Protein AF-0000000087469775 (afdb_homodimer)

Structure (mmCIF, N/CA/C/O backbone):
data_AF-0000000087469775-model_v1
#
loop_
_entity.id
_entity.type
_entity.pdbx_description
1 polymer 'Malate dehydrogenase'
#
loop_
_atom_site.group_PDB
_atom_site.id
_atom_site.type_symbol
_atom_site.label_atom_id
_atom_site.label_alt_id
_atom_site.label_comp_id
_atom_site.label_asym_id
_atom_site.label_entity_id
_atom_site.label_seq_id
_atom_site.pdbx_PDB_ins_code
_atom_site.Cartn_x
_atom_site.Cartn_y
_atom_site.Cartn_z
_atom_site.occupancy
_atom_site.B_iso_or_equiv
_atom_site.auth_seq_id
_atom_site.auth_comp_id
_atom_site.auth_asym_id
_atom_site.auth_atom_id
_atom_site.pdbx_PDB_model_num
ATOM 1 N N . MET A 1 1 ? 20.312 -3.578 17.375 1 61.69 1 MET A N 1
ATOM 2 C CA . MET A 1 1 ? 19.406 -3.793 16.234 1 61.69 1 MET A CA 1
ATOM 3 C C . MET A 1 1 ? 20.062 -4.684 15.188 1 61.69 1 MET A C 1
ATOM 5 O O . MET A 1 1 ? 21.297 -4.73 15.078 1 61.69 1 MET A O 1
ATOM 9 N N . ALA A 1 2 ? 19.266 -5.602 14.57 1 76.31 2 ALA A N 1
ATOM 10 C CA . ALA A 1 2 ? 19.781 -6.473 13.516 1 76.31 2 ALA A CA 1
ATOM 11 C C . ALA A 1 2 ? 20.406 -5.66 12.383 1 76.31 2 ALA A C 1
ATOM 13 O O . ALA A 1 2 ? 20.062 -4.496 12.18 1 76.31 2 ALA A O 1
ATOM 14 N N . ASP A 1 3 ? 21.422 -6.125 11.742 1 92 3 ASP A N 1
ATOM 15 C CA . ASP A 1 3 ? 22.016 -5.492 10.578 1 92 3 ASP A CA 1
ATOM 16 C C . ASP A 1 3 ? 21.016 -5.375 9.43 1 92 3 ASP A C 1
ATOM 18 O O . ASP A 1 3 ? 20.188 -6.262 9.234 1 92 3 ASP A O 1
ATOM 22 N N . PRO A 1 4 ? 21.062 -4.328 8.781 1 96.06 4 PRO A N 1
ATOM 23 C CA . PRO A 1 4 ? 20.125 -4.18 7.664 1 96.06 4 PRO A CA 1
ATOM 24 C C . PRO A 1 4 ? 20.328 -5.23 6.578 1 96.06 4 PRO A C 1
ATOM 26 O O . PRO A 1 4 ? 21.469 -5.605 6.285 1 96.06 4 PRO A O 1
ATOM 29 N N . ILE A 1 5 ? 19.266 -5.75 6.086 1 97.75 5 ILE A N 1
ATOM 30 C CA . ILE A 1 5 ? 19.359 -6.625 4.922 1 97.75 5 ILE A CA 1
ATOM 31 C C . ILE A 1 5 ? 19.156 -5.812 3.646 1 97.75 5 ILE A C 1
ATOM 33 O O . ILE A 1 5 ? 18.5 -4.766 3.668 1 97.75 5 ILE A O 1
ATOM 37 N N . ARG A 1 6 ? 19.719 -6.254 2.568 1 98.62 6 ARG A N 1
ATOM 38 C CA . ARG A 1 6 ? 19.625 -5.59 1.272 1 98.62 6 ARG A CA 1
ATOM 39 C C . ARG A 1 6 ? 18.594 -6.277 0.383 1 98.62 6 ARG A C 1
ATOM 41 O O . ARG A 1 6 ? 18.703 -7.473 0.097 1 98.62 6 ARG A O 1
ATOM 48 N N . VAL A 1 7 ? 17.578 -5.574 -0.025 1 98.88 7 VAL A N 1
ATOM 49 C CA . VAL A 1 7 ? 16.469 -6.105 -0.801 1 98.88 7 VAL A CA 1
ATOM 50 C C . VAL A 1 7 ? 16.344 -5.355 -2.127 1 98.88 7 VAL A C 1
ATOM 52 O O . VAL A 1 7 ? 16.219 -4.129 -2.145 1 98.88 7 VAL A O 1
ATOM 55 N N . LEU A 1 8 ? 16.391 -6.094 -3.195 1 98.88 8 LEU A N 1
ATOM 56 C CA . LEU A 1 8 ? 16.266 -5.52 -4.531 1 98.88 8 LEU A CA 1
ATOM 57 C C . LEU A 1 8 ? 14.836 -5.672 -5.059 1 98.88 8 LEU A C 1
ATOM 59 O O . LEU A 1 8 ? 14.227 -6.73 -4.91 1 98.88 8 LEU A O 1
ATOM 63 N N . VAL A 1 9 ? 14.328 -4.613 -5.656 1 98.88 9 VAL A N 1
ATOM 64 C CA . VAL A 1 9 ? 13.109 -4.66 -6.457 1 98.88 9 VAL A CA 1
ATOM 65 C C . VAL A 1 9 ? 13.398 -4.145 -7.867 1 98.88 9 VAL A C 1
ATOM 67 O O . VAL A 1 9 ? 13.812 -2.994 -8.039 1 98.88 9 VAL A O 1
ATOM 70 N N . THR A 1 10 ? 13.25 -5.027 -8.875 1 98.69 10 THR A N 1
ATOM 71 C CA . THR A 1 10 ? 13.398 -4.586 -10.258 1 98.69 10 THR A CA 1
ATOM 72 C C . THR A 1 10 ? 12.078 -4.055 -10.805 1 98.69 10 THR A C 1
ATOM 74 O O . THR A 1 10 ? 11.008 -4.387 -10.289 1 98.69 10 THR A O 1
ATOM 77 N N . GLY A 1 11 ? 12.211 -3.25 -11.938 1 97.56 11 GLY A N 1
ATOM 78 C CA . GLY A 1 11 ? 10.992 -2.582 -12.375 1 97.56 11 GLY A CA 1
ATOM 79 C C . GLY A 1 11 ? 10.391 -1.689 -11.312 1 97.56 11 GLY A C 1
ATOM 80 O O . GLY A 1 11 ? 9.164 -1.636 -11.156 1 97.56 11 GLY A O 1
ATOM 81 N N . ALA A 1 12 ? 11.242 -1.001 -10.562 1 98 12 ALA A N 1
ATOM 82 C CA . ALA A 1 12 ? 10.852 -0.344 -9.32 1 98 12 ALA A CA 1
ATOM 83 C C . ALA A 1 12 ? 10.008 0.896 -9.594 1 98 12 ALA A C 1
ATOM 85 O O . ALA A 1 12 ? 9.336 1.409 -8.695 1 98 12 ALA A O 1
ATOM 86 N N . ALA A 1 13 ? 10.016 1.398 -10.797 1 96.25 13 ALA A N 1
ATOM 87 C CA . ALA A 1 13 ? 9.219 2.574 -11.148 1 96.25 13 ALA A CA 1
ATOM 88 C C . ALA A 1 13 ? 7.805 2.18 -11.555 1 96.25 13 ALA A C 1
ATOM 90 O O . ALA A 1 13 ? 6.93 3.037 -11.688 1 96.25 13 ALA A O 1
ATOM 91 N N . GLY A 1 14 ? 7.57 0.886 -11.719 1 94.44 14 GLY A N 1
ATOM 92 C CA . GLY A 1 14 ? 6.273 0.413 -12.172 1 94.44 14 GLY A CA 1
ATOM 93 C C . GLY A 1 14 ? 5.223 0.407 -11.078 1 94.44 14 GLY A C 1
ATOM 94 O O . GLY A 1 14 ? 5.547 0.57 -9.898 1 94.44 14 GLY A O 1
ATOM 95 N N . GLN A 1 15 ? 4.016 0.137 -11.438 1 93.06 15 GLN A N 1
ATOM 96 C CA . GLN A 1 15 ? 2.873 0.25 -10.539 1 93.06 15 GLN A CA 1
ATOM 97 C C . GLN A 1 15 ? 2.891 -0.855 -9.484 1 93.06 15 GLN A C 1
ATOM 99 O O . GLN A 1 15 ? 2.521 -0.627 -8.328 1 93.06 15 GLN A O 1
ATOM 104 N N . ILE A 1 16 ? 3.26 -2.025 -9.883 1 95.38 16 ILE A N 1
ATOM 105 C CA . ILE A 1 16 ? 3.305 -3.105 -8.898 1 95.38 16 ILE A CA 1
ATOM 106 C C . ILE A 1 16 ? 4.34 -2.785 -7.824 1 95.38 16 ILE A C 1
ATOM 108 O O . ILE A 1 16 ? 4.055 -2.896 -6.629 1 95.38 16 ILE A O 1
ATOM 112 N N . ALA A 1 17 ? 5.504 -2.391 -8.305 1 97.5 17 ALA A N 1
ATOM 113 C CA . ALA A 1 17 ? 6.547 -2.031 -7.344 1 97.5 17 ALA A CA 1
ATOM 114 C C . ALA A 1 17 ? 6.098 -0.876 -6.453 1 97.5 17 ALA A C 1
ATOM 116 O O . ALA A 1 17 ? 6.332 -0.891 -5.242 1 97.5 17 ALA A O 1
ATOM 117 N N . TYR A 1 18 ? 5.449 0.051 -7.074 1 96.56 18 TYR A N 1
ATOM 118 C CA . TYR A 1 18 ? 4.965 1.208 -6.332 1 96.56 18 TYR A CA 1
ATOM 119 C C . TYR A 1 18 ? 4.012 0.782 -5.219 1 96.56 18 TYR A C 1
ATOM 121 O O . TYR A 1 18 ? 4.016 1.367 -4.133 1 96.56 18 TYR A O 1
ATOM 129 N N . SER A 1 19 ? 3.223 -0.195 -5.449 1 96.88 19 SER A N 1
ATOM 130 C CA . SER A 1 19 ? 2.279 -0.704 -4.457 1 96.88 19 SER A CA 1
ATOM 131 C C . SER A 1 19 ? 2.967 -1.644 -3.471 1 96.88 19 SER A C 1
ATOM 133 O O . SER A 1 19 ? 2.406 -1.968 -2.422 1 96.88 19 SER A O 1
ATOM 135 N N . LEU A 1 20 ? 4.145 -2.029 -3.738 1 98.12 20 LEU A N 1
ATOM 136 C CA . LEU A 1 20 ? 4.848 -3.076 -3.004 1 98.12 20 LEU A CA 1
ATOM 137 C C . LEU A 1 20 ? 5.844 -2.475 -2.021 1 98.12 20 LEU A C 1
ATOM 139 O O . LEU A 1 20 ? 5.992 -2.967 -0.9 1 98.12 20 LEU A O 1
ATOM 143 N N . LEU A 1 21 ? 6.512 -1.433 -2.359 1 98.44 21 LEU A N 1
ATOM 144 C CA . LEU A 1 21 ? 7.703 -0.922 -1.688 1 98.44 21 LEU A CA 1
ATOM 145 C C . LEU A 1 21 ? 7.383 -0.498 -0.259 1 98.44 21 LEU A C 1
ATOM 147 O O . LEU A 1 21 ? 8.164 -0.759 0.661 1 98.44 21 LEU A O 1
ATOM 151 N N . TYR A 1 22 ? 6.27 0.069 -0.083 1 97.31 22 TYR A N 1
ATOM 152 C CA . TYR A 1 22 ? 5.871 0.512 1.248 1 97.31 22 TYR A CA 1
ATOM 153 C C . TYR A 1 22 ? 5.77 -0.668 2.207 1 97.31 22 TYR A C 1
ATOM 155 O O . TYR A 1 22 ? 6.289 -0.614 3.326 1 97.31 22 TYR A O 1
ATOM 163 N N . SER A 1 23 ? 5.125 -1.704 1.759 1 97.44 23 SER A N 1
ATOM 164 C CA . SER A 1 23 ? 4.93 -2.883 2.596 1 97.44 23 SER A CA 1
ATOM 165 C C . SER A 1 23 ? 6.266 -3.533 2.953 1 97.44 23 SER A C 1
ATOM 167 O O . SER A 1 23 ? 6.453 -3.998 4.078 1 97.44 23 SER A O 1
ATOM 169 N N . ILE A 1 24 ? 7.172 -3.537 2.025 1 98.06 24 ILE A N 1
ATOM 170 C CA . ILE A 1 24 ? 8.492 -4.102 2.291 1 98.06 24 ILE A CA 1
ATOM 171 C C . ILE A 1 24 ? 9.211 -3.254 3.338 1 98.06 24 ILE A C 1
ATOM 173 O O . ILE A 1 24 ? 9.727 -3.785 4.324 1 98.06 24 ILE A O 1
ATOM 177 N N . ALA A 1 25 ? 9.164 -1.996 3.178 1 97.12 25 ALA A N 1
ATOM 178 C CA . ALA A 1 25 ? 9.961 -1.065 3.977 1 97.12 25 ALA A CA 1
ATOM 179 C C . ALA A 1 25 ? 9.391 -0.933 5.387 1 97.12 25 ALA A C 1
ATOM 181 O O . ALA A 1 25 ? 10.117 -0.593 6.324 1 97.12 25 ALA A O 1
ATOM 182 N N . LYS A 1 26 ? 8.125 -1.188 5.551 1 95.62 26 LYS A N 1
ATOM 183 C CA . LYS A 1 26 ? 7.523 -0.999 6.867 1 95.62 26 LYS A CA 1
ATOM 184 C C . LYS A 1 26 ? 7.621 -2.271 7.703 1 95.62 26 LYS A C 1
ATOM 186 O O . LYS A 1 26 ? 7.188 -2.295 8.859 1 95.62 26 LYS A O 1
ATOM 191 N N . GLY A 1 27 ? 8.031 -3.418 7.062 1 95.31 27 GLY A N 1
ATOM 192 C CA . GLY A 1 27 ? 8.312 -4.613 7.844 1 95.31 27 GLY A CA 1
ATOM 193 C C . GLY A 1 27 ? 7.27 -5.703 7.66 1 95.31 27 GLY A C 1
ATOM 194 O O . GLY A 1 27 ? 7.281 -6.707 8.375 1 95.31 27 GLY A O 1
ATOM 195 N N . ASP A 1 28 ? 6.387 -5.555 6.734 1 94.81 28 ASP A N 1
ATOM 196 C CA . ASP A 1 28 ? 5.348 -6.551 6.5 1 94.81 28 ASP A CA 1
ATOM 197 C C . ASP A 1 28 ? 5.945 -7.855 5.977 1 94.81 28 ASP A C 1
ATOM 199 O O . ASP A 1 28 ? 5.375 -8.93 6.176 1 94.81 28 ASP A O 1
ATOM 203 N N . VAL A 1 29 ? 7.113 -7.762 5.348 1 96.12 29 VAL A N 1
ATOM 204 C CA . VAL A 1 29 ? 7.664 -8.93 4.664 1 96.12 29 VAL A CA 1
ATOM 205 C C . VAL A 1 29 ? 8.758 -9.562 5.523 1 96.12 29 VAL A C 1
ATOM 207 O O . VAL A 1 29 ? 8.695 -10.75 5.844 1 96.12 29 VAL A O 1
ATOM 210 N N . PHE A 1 30 ? 9.688 -8.781 6.02 1 95.75 30 PHE A N 1
ATOM 211 C CA . PHE A 1 30 ? 10.891 -9.344 6.621 1 95.75 30 PHE A CA 1
ATOM 212 C C . PHE A 1 30 ? 10.867 -9.172 8.133 1 95.75 30 PHE A C 1
ATOM 214 O O . PHE A 1 30 ? 11.82 -9.547 8.82 1 95.75 30 PHE A O 1
ATOM 221 N N . GLY A 1 31 ? 9.805 -8.578 8.602 1 91.38 31 GLY A N 1
ATOM 222 C CA . GLY A 1 31 ? 9.664 -8.461 10.047 1 91.38 31 GLY A CA 1
ATOM 223 C C . GLY A 1 31 ? 9.664 -7.02 10.523 1 91.38 31 GLY A C 1
ATOM 224 O O . GLY A 1 31 ? 10.297 -6.156 9.914 1 91.38 31 GLY A O 1
ATOM 225 N N . LYS A 1 32 ? 9.109 -6.762 11.68 1 89 32 LYS A N 1
ATOM 226 C CA . LYS A 1 32 ? 8.906 -5.422 12.227 1 89 32 LYS A CA 1
ATOM 227 C C . LYS A 1 32 ? 10.164 -4.906 12.914 1 89 32 LYS A C 1
ATOM 229 O O . LYS A 1 32 ? 10.242 -3.732 13.281 1 89 32 LYS A O 1
ATOM 234 N N . ASP A 1 33 ? 11.188 -5.715 12.969 1 89 33 ASP A N 1
ATOM 235 C CA . ASP A 1 33 ? 12.422 -5.309 13.641 1 89 33 ASP A CA 1
ATOM 236 C C . ASP A 1 33 ? 13.625 -5.445 12.703 1 89 33 ASP A C 1
ATOM 238 O O . ASP A 1 33 ? 14.773 -5.383 13.148 1 89 33 ASP A O 1
ATOM 242 N N . GLN A 1 34 ? 13.398 -5.688 11.453 1 93.31 34 GLN A N 1
ATOM 243 C CA . GLN A 1 34 ? 14.477 -5.906 10.492 1 93.31 34 GLN A CA 1
ATOM 244 C C . GLN A 1 34 ? 14.734 -4.652 9.664 1 93.31 34 GLN A C 1
ATOM 246 O O . GLN A 1 34 ? 13.953 -4.32 8.773 1 93.31 34 GLN A O 1
ATOM 251 N N . PRO A 1 35 ? 15.844 -3.947 9.938 1 94.88 35 PRO A N 1
ATOM 252 C CA . PRO A 1 35 ? 16.203 -2.822 9.07 1 94.88 35 PRO A CA 1
ATOM 253 C C . PRO A 1 35 ? 16.5 -3.254 7.637 1 94.88 35 PRO A C 1
ATOM 255 O O . PRO A 1 35 ? 17.031 -4.348 7.414 1 94.88 35 PRO A O 1
ATOM 258 N N . ILE A 1 36 ? 16.219 -2.338 6.715 1 96.88 36 ILE A N 1
ATOM 259 C CA . ILE A 1 36 ? 16.359 -2.746 5.32 1 96.88 36 ILE A CA 1
ATOM 260 C C . ILE A 1 36 ? 17.047 -1.63 4.527 1 96.88 36 ILE A C 1
ATOM 262 O O . ILE A 1 36 ? 16.859 -0.447 4.824 1 96.88 36 ILE A O 1
ATOM 266 N N . ILE A 1 37 ? 17.891 -2.021 3.643 1 97.75 37 ILE A N 1
ATOM 267 C CA . ILE A 1 37 ? 18.359 -1.213 2.518 1 97.75 37 ILE A CA 1
ATOM 268 C C . ILE A 1 37 ? 17.594 -1.613 1.253 1 97.75 37 ILE A C 1
ATOM 270 O O . ILE A 1 37 ? 17.688 -2.756 0.801 1 97.75 37 ILE A O 1
ATOM 274 N N . LEU A 1 38 ? 16.828 -0.7 0.767 1 98.5 38 LEU A N 1
ATOM 275 C CA . LEU A 1 38 ? 16.016 -0.968 -0.41 1 98.5 38 LEU A CA 1
ATOM 276 C C . LEU A 1 38 ? 16.719 -0.513 -1.682 1 98.5 38 LEU A C 1
ATOM 278 O O . LEU A 1 38 ? 17.078 0.66 -1.812 1 98.5 38 LEU A O 1
ATOM 282 N N . VAL A 1 39 ? 16.969 -1.439 -2.574 1 98.81 39 VAL A N 1
ATOM 283 C CA . VAL A 1 39 ? 17.594 -1.139 -3.855 1 98.81 39 VAL A CA 1
ATOM 284 C C . VAL A 1 39 ? 16.547 -1.153 -4.961 1 98.81 39 VAL A C 1
ATOM 286 O O . VAL A 1 39 ? 15.836 -2.146 -5.141 1 98.81 39 VAL A O 1
ATOM 289 N N . LEU A 1 40 ? 16.438 -0.054 -5.641 1 98.81 40 LEU A N 1
ATOM 290 C CA . LEU A 1 40 ? 15.461 0.113 -6.715 1 98.81 40 LEU A CA 1
ATOM 291 C C . LEU A 1 40 ? 16.156 0.12 -8.078 1 98.81 40 LEU A C 1
ATOM 293 O O . LEU A 1 40 ? 16.906 1.038 -8.391 1 98.81 40 LEU A O 1
ATOM 297 N N . LEU A 1 41 ? 15.867 -0.911 -8.852 1 98.75 41 LEU A N 1
ATOM 298 C CA . LEU A 1 41 ? 16.5 -1.022 -10.164 1 98.75 41 LEU A CA 1
ATOM 299 C C . LEU A 1 41 ? 15.477 -0.837 -11.273 1 98.75 41 LEU A C 1
ATOM 301 O O . LEU A 1 41 ? 14.391 -1.428 -11.234 1 98.75 41 LEU A O 1
ATOM 305 N N . ASP A 1 42 ? 15.805 0.027 -12.219 1 98 42 ASP A N 1
ATOM 306 C CA . ASP A 1 42 ? 15 0.193 -13.43 1 98 42 ASP A CA 1
ATOM 307 C C . ASP A 1 42 ? 15.875 0.603 -14.609 1 98 42 ASP A C 1
ATOM 309 O O . ASP A 1 42 ? 17.109 0.588 -14.516 1 98 42 ASP A O 1
ATOM 313 N N . ILE A 1 43 ? 15.266 0.796 -15.719 1 96.38 43 ILE A N 1
ATOM 314 C CA . ILE A 1 43 ? 15.984 1.172 -16.938 1 96.38 43 ILE A CA 1
ATOM 315 C C . ILE A 1 43 ? 16.25 2.676 -16.938 1 96.38 43 ILE A C 1
ATOM 317 O O . ILE A 1 43 ? 15.562 3.434 -16.25 1 96.38 43 ILE A O 1
ATOM 321 N N . PRO A 1 44 ? 17.203 3.133 -17.688 1 96.69 44 PRO A N 1
ATOM 322 C CA . PRO A 1 44 ? 17.656 4.523 -17.656 1 96.69 44 PRO A CA 1
ATOM 323 C C . PRO A 1 44 ? 16.516 5.523 -17.844 1 96.69 44 PRO A C 1
ATOM 325 O O . PRO A 1 44 ? 16.438 6.52 -17.125 1 96.69 44 PRO A O 1
ATOM 328 N N . PRO A 1 45 ? 15.586 5.312 -18.75 1 95.81 45 PRO A N 1
ATOM 329 C CA . PRO A 1 45 ? 14.523 6.305 -18.953 1 95.81 45 PRO A CA 1
ATOM 330 C C . PRO A 1 45 ? 13.633 6.473 -17.719 1 95.81 45 PRO A C 1
ATOM 332 O O . PRO A 1 45 ? 12.906 7.469 -17.609 1 95.81 45 PRO A O 1
ATOM 335 N N . MET A 1 46 ? 13.703 5.547 -16.797 1 96.62 46 MET A N 1
ATOM 336 C CA . MET A 1 46 ? 12.789 5.562 -15.664 1 96.62 46 MET A CA 1
ATOM 337 C C . MET A 1 46 ? 13.461 6.172 -14.438 1 96.62 46 MET A C 1
ATOM 339 O O . MET A 1 46 ? 12.844 6.281 -13.375 1 96.62 46 MET A O 1
ATOM 343 N N . LEU A 1 47 ? 14.664 6.66 -14.57 1 97.38 47 LEU A N 1
ATOM 344 C CA . LEU A 1 47 ? 15.414 7.184 -13.438 1 97.38 47 LEU A CA 1
ATOM 345 C C . LEU A 1 47 ? 14.688 8.375 -12.812 1 97.38 47 LEU A C 1
ATOM 347 O O . LEU A 1 47 ? 14.609 8.477 -11.586 1 97.38 47 LEU A O 1
ATOM 351 N N . PRO A 1 48 ? 14.086 9.281 -13.633 1 96.56 48 PRO A N 1
ATOM 352 C CA . PRO A 1 48 ? 13.344 10.383 -13 1 96.56 48 PRO A CA 1
ATOM 353 C C . PRO A 1 48 ? 12.172 9.891 -12.156 1 96.56 48 PRO A C 1
ATOM 355 O O . PRO A 1 48 ? 11.953 10.391 -11.047 1 96.56 48 PRO A O 1
ATOM 358 N N . VAL A 1 49 ? 11.43 8.93 -12.688 1 96.69 49 VAL A N 1
ATOM 359 C CA . VAL A 1 49 ? 10.312 8.359 -11.938 1 96.69 49 VAL A CA 1
ATOM 360 C C . VAL A 1 49 ? 10.828 7.691 -10.664 1 96.69 49 VAL A C 1
ATOM 362 O O . VAL A 1 49 ? 10.211 7.809 -9.602 1 96.69 49 VAL A O 1
ATOM 365 N N . LEU A 1 50 ? 11.961 7.039 -10.758 1 97.62 50 LEU A N 1
ATOM 366 C CA . LEU A 1 50 ? 12.562 6.402 -9.594 1 97.62 50 LEU A CA 1
ATOM 367 C C . LEU A 1 50 ? 12.906 7.438 -8.523 1 97.62 50 LEU A C 1
ATOM 369 O O . LEU A 1 50 ? 12.758 7.172 -7.328 1 97.62 50 LEU A O 1
ATOM 373 N N . ASP A 1 51 ? 13.328 8.539 -8.961 1 97.25 51 ASP A N 1
ATOM 374 C CA . ASP A 1 51 ? 13.633 9.602 -8.016 1 97.25 51 ASP A CA 1
ATOM 375 C C . ASP A 1 51 ? 12.383 10.039 -7.25 1 97.25 51 ASP A C 1
ATOM 377 O O . ASP A 1 51 ? 12.453 10.336 -6.055 1 97.25 51 ASP A O 1
ATOM 381 N N . GLY A 1 52 ? 11.289 10.102 -7.945 1 97.31 52 GLY A N 1
ATOM 382 C CA . GLY A 1 52 ? 10.023 10.383 -7.285 1 97.31 52 GLY A CA 1
ATOM 383 C C . GLY A 1 52 ? 9.633 9.336 -6.262 1 97.31 52 GLY A C 1
ATOM 384 O O . GLY A 1 52 ? 9.148 9.664 -5.18 1 97.31 52 GLY A O 1
ATOM 385 N N . VAL A 1 53 ? 9.883 8.109 -6.602 1 97.88 53 VAL A N 1
ATOM 386 C CA . VAL A 1 53 ? 9.586 7.008 -5.691 1 97.88 53 VAL A CA 1
ATOM 387 C C . VAL A 1 53 ? 10.461 7.125 -4.445 1 97.88 53 VAL A C 1
ATOM 389 O O . VAL A 1 53 ? 9.992 6.91 -3.324 1 97.88 53 VAL A O 1
ATOM 392 N N . VAL A 1 54 ? 11.711 7.473 -4.645 1 97.69 54 VAL A N 1
ATOM 393 C CA . VAL A 1 54 ? 12.633 7.652 -3.527 1 97.69 54 VAL A CA 1
ATOM 394 C C . VAL A 1 54 ? 12.125 8.758 -2.605 1 97.69 54 VAL A C 1
ATOM 396 O O . VAL A 1 54 ? 12.109 8.594 -1.383 1 97.69 54 VAL A O 1
ATOM 399 N N . MET A 1 55 ? 11.695 9.844 -3.195 1 97.06 55 MET A N 1
ATOM 400 C CA . MET A 1 55 ? 11.148 10.945 -2.4 1 97.06 55 MET A CA 1
ATOM 401 C C . MET A 1 55 ? 9.977 10.469 -1.55 1 97.06 55 MET A C 1
ATOM 403 O O . MET A 1 55 ? 9.891 10.797 -0.365 1 97.06 55 MET A O 1
ATOM 407 N N . GLU A 1 56 ? 9.148 9.695 -2.113 1 97.12 56 GLU A N 1
ATOM 408 C CA . GLU A 1 56 ? 7.969 9.234 -1.394 1 97.12 56 GLU A CA 1
ATOM 409 C C . GLU A 1 56 ? 8.352 8.289 -0.259 1 97.12 56 GLU A C 1
ATOM 411 O O . GLU A 1 56 ? 7.781 8.359 0.833 1 97.12 56 GLU A O 1
ATOM 416 N N . LEU A 1 57 ? 9.266 7.457 -0.547 1 97.56 57 LEU A N 1
ATOM 417 C CA . LEU A 1 57 ? 9.719 6.543 0.499 1 97.56 57 LEU A CA 1
ATOM 418 C C . LEU A 1 57 ? 10.328 7.312 1.663 1 97.56 57 LEU A C 1
ATOM 420 O O . LEU A 1 57 ? 10.133 6.953 2.824 1 97.56 57 LEU A O 1
ATOM 424 N N . GLN A 1 58 ? 11.055 8.328 1.355 1 95.06 58 GLN A N 1
ATOM 425 C CA . GLN A 1 58 ? 11.594 9.195 2.396 1 95.06 58 GLN A CA 1
ATOM 426 C C . GLN A 1 58 ? 10.469 9.867 3.186 1 95.06 58 GLN A C 1
ATOM 428 O O . GLN A 1 58 ? 10.508 9.914 4.418 1 95.06 58 GLN A O 1
ATOM 433 N N . ASP A 1 59 ? 9.484 10.273 2.453 1 95.31 59 ASP A N 1
ATOM 434 C CA . ASP A 1 59 ? 8.375 11.016 3.053 1 95.31 59 ASP A CA 1
ATOM 435 C C . ASP A 1 59 ? 7.531 10.102 3.943 1 95.31 59 ASP A C 1
ATOM 437 O O . ASP A 1 59 ? 6.75 10.586 4.77 1 95.31 59 ASP A O 1
ATOM 441 N N . CYS A 1 60 ? 7.656 8.852 3.758 1 95 60 CYS A N 1
ATOM 442 C CA . CYS A 1 60 ? 6.934 7.91 4.605 1 95 60 CYS A CA 1
ATOM 443 C C . CYS A 1 60 ? 7.562 7.828 5.992 1 95 60 CYS A C 1
ATOM 445 O O . CYS A 1 60 ? 6.949 7.32 6.93 1 95 60 CYS A O 1
ATOM 447 N N . ALA A 1 61 ? 8.82 8.297 6.199 1 92.19 61 ALA A N 1
ATOM 448 C CA . ALA A 1 61 ? 9.516 8.328 7.48 1 92.19 61 ALA A CA 1
ATOM 449 C C . ALA A 1 61 ? 9.445 6.977 8.18 1 92.19 61 ALA A C 1
ATOM 451 O O . ALA A 1 61 ? 9.062 6.895 9.352 1 92.19 61 ALA A O 1
ATOM 452 N N . LEU A 1 62 ? 9.805 5.949 7.438 1 93.56 62 LEU A N 1
ATOM 453 C CA . LEU A 1 62 ? 9.719 4.598 7.977 1 93.56 62 LEU A CA 1
ATOM 454 C C . LEU A 1 62 ? 10.938 4.273 8.828 1 93.56 62 LEU A C 1
ATOM 456 O O . LEU A 1 62 ? 12.07 4.363 8.359 1 93.56 62 LEU A O 1
ATOM 460 N N . PRO A 1 63 ? 10.789 3.783 10.008 1 89 63 PRO A N 1
ATOM 461 C CA . PRO A 1 63 ? 11.914 3.57 10.922 1 89 63 PRO A CA 1
ATOM 462 C C . PRO A 1 63 ? 12.852 2.463 10.453 1 89 63 PRO A C 1
ATOM 464 O O . PRO A 1 63 ? 14.055 2.502 10.75 1 89 63 PRO A O 1
ATOM 467 N N . LEU A 1 64 ? 12.383 1.497 9.75 1 93.38 64 LEU A N 1
ATOM 468 C CA . LEU A 1 64 ? 13.188 0.34 9.375 1 93.38 64 LEU A CA 1
ATOM 469 C C . LEU A 1 64 ? 13.977 0.621 8.102 1 93.38 64 LEU A C 1
ATOM 471 O O . LEU A 1 64 ? 14.898 -0.121 7.758 1 93.38 64 LEU A O 1
ATOM 475 N N . LEU A 1 65 ? 13.562 1.625 7.398 1 95.19 65 LEU A N 1
ATOM 476 C CA . LEU A 1 65 ? 14.211 1.942 6.133 1 95.19 65 LEU A CA 1
ATOM 477 C C . LEU A 1 65 ? 15.492 2.744 6.367 1 95.19 65 LEU A C 1
ATOM 479 O O . LEU A 1 65 ? 15.43 3.926 6.715 1 95.19 65 LEU A O 1
ATOM 483 N N . ARG A 1 66 ? 16.594 2.133 6.051 1 92.56 66 ARG A N 1
ATOM 484 C CA . ARG A 1 66 ? 17.875 2.762 6.355 1 92.56 66 ARG A CA 1
ATOM 485 C C . ARG A 1 66 ? 18.406 3.521 5.148 1 92.56 66 ARG A C 1
ATOM 487 O O . ARG A 1 66 ? 19.031 4.578 5.297 1 92.56 66 ARG A O 1
ATOM 494 N N . GLU A 1 67 ? 18.172 2.93 4.062 1 94.5 67 GLU A N 1
ATOM 495 C CA . GLU A 1 67 ? 18.703 3.514 2.834 1 94.5 67 GLU A CA 1
ATOM 496 C C . GLU A 1 67 ? 17.875 3.082 1.622 1 94.5 67 GLU A C 1
ATOM 498 O O . GLU A 1 67 ? 17.312 1.988 1.607 1 94.5 67 GLU A O 1
ATOM 503 N N . VAL A 1 68 ? 17.719 3.998 0.722 1 97.19 68 VAL A N 1
ATOM 504 C CA . VAL A 1 68 ? 17.109 3.715 -0.573 1 97.19 68 VAL A CA 1
ATOM 505 C C . VAL A 1 68 ? 18.109 4.02 -1.691 1 97.19 68 VAL A C 1
ATOM 507 O O . VAL A 1 68 ? 18.609 5.137 -1.79 1 97.19 68 VAL A O 1
ATOM 510 N N . ILE A 1 69 ? 18.375 3.047 -2.531 1 98.12 69 ILE A N 1
ATOM 511 C CA . ILE A 1 69 ? 19.359 3.197 -3.59 1 98.12 69 ILE A CA 1
ATOM 512 C C . ILE A 1 69 ? 18.703 3.029 -4.953 1 98.12 69 ILE A C 1
ATOM 514 O O . ILE A 1 69 ? 18.453 1.905 -5.395 1 98.12 69 ILE A O 1
ATOM 518 N N . PRO A 1 70 ? 18.406 4.117 -5.605 1 98.5 70 PRO A N 1
ATOM 519 C CA . PRO A 1 70 ? 17.953 4.027 -6.996 1 98.5 70 PRO A CA 1
ATOM 520 C C . PRO A 1 70 ? 19.109 3.85 -7.984 1 98.5 70 PRO A C 1
ATOM 522 O O . PRO A 1 70 ? 20.172 4.445 -7.812 1 98.5 70 PRO A O 1
ATOM 525 N N . THR A 1 71 ? 18.922 2.979 -9.008 1 98.69 71 THR A N 1
ATOM 526 C CA . THR A 1 71 ? 20 2.795 -9.969 1 98.69 71 THR A CA 1
ATOM 527 C C . THR A 1 71 ? 19.469 2.156 -11.25 1 98.69 71 THR A C 1
ATOM 529 O O . THR A 1 71 ? 18.391 1.562 -11.258 1 98.69 71 THR A O 1
ATOM 532 N N . ASP A 1 72 ? 20.156 2.359 -12.344 1 98.25 72 ASP A N 1
ATOM 533 C CA . ASP A 1 72 ? 19.906 1.642 -13.586 1 98.25 72 ASP A CA 1
ATOM 534 C C . ASP A 1 72 ? 21.078 0.707 -13.914 1 98.25 72 ASP A C 1
ATOM 536 O O . ASP A 1 72 ? 21.125 0.12 -15 1 98.25 72 ASP A O 1
ATOM 540 N N . LYS A 1 73 ? 21.984 0.604 -12.938 1 98.25 73 LYS A N 1
ATOM 541 C CA . LYS A 1 73 ? 23.172 -0.224 -13.148 1 98.25 73 LYS A CA 1
ATOM 542 C C . LYS A 1 73 ? 23.047 -1.564 -12.43 1 98.25 73 LYS A C 1
ATOM 544 O O . LYS A 1 73 ? 22.859 -1.605 -11.211 1 98.25 73 LYS A O 1
ATOM 549 N N . VAL A 1 74 ? 23.281 -2.602 -13.156 1 97.44 74 VAL A N 1
ATOM 550 C CA . VAL A 1 74 ? 23.109 -3.961 -12.656 1 97.44 74 VAL A CA 1
ATOM 551 C C . VAL A 1 74 ? 24.125 -4.25 -11.562 1 97.44 74 VAL A C 1
ATOM 553 O O . VAL A 1 74 ? 23.797 -4.879 -10.547 1 97.44 74 VAL A O 1
ATOM 556 N N . GLU A 1 75 ? 25.344 -3.793 -11.68 1 97.88 75 GLU A N 1
ATOM 557 C CA . GLU A 1 75 ? 26.391 -4.074 -10.711 1 97.88 75 GLU A CA 1
ATOM 558 C C . GLU A 1 75 ? 26.094 -3.42 -9.359 1 97.88 75 GLU A C 1
ATOM 560 O O . GLU A 1 75 ? 26.438 -3.959 -8.312 1 97.88 75 GLU A O 1
ATOM 565 N N . VAL A 1 76 ? 25.453 -2.301 -9.398 1 98.38 76 VAL A N 1
ATOM 566 C CA . VAL A 1 76 ? 25.047 -1.612 -8.18 1 98.38 76 VAL A CA 1
ATOM 567 C C . VAL A 1 76 ? 23.812 -2.285 -7.598 1 98.38 76 VAL A C 1
ATOM 569 O O . VAL A 1 76 ? 23.75 -2.549 -6.395 1 98.38 76 VAL A O 1
ATOM 572 N N . GLY A 1 77 ? 22.891 -2.604 -8.422 1 98.5 77 GLY A N 1
ATOM 573 C CA . GLY A 1 77 ? 21.594 -3.129 -8.023 1 98.5 77 GLY A CA 1
ATOM 574 C C . GLY A 1 77 ? 21.672 -4.504 -7.395 1 98.5 77 GLY A C 1
ATOM 575 O O . GLY A 1 77 ? 20.922 -4.816 -6.465 1 98.5 77 GLY A O 1
ATOM 576 N N . PHE A 1 78 ? 22.609 -5.332 -7.832 1 98.75 78 PHE A N 1
ATOM 577 C CA . PHE A 1 78 ? 22.594 -6.734 -7.434 1 98.75 78 PHE A CA 1
ATOM 578 C C . PHE A 1 78 ? 23.656 -7.012 -6.383 1 98.75 78 PHE A C 1
ATOM 580 O O . PHE A 1 78 ? 23.812 -8.148 -5.934 1 98.75 78 PHE A O 1
ATOM 587 N N . LYS A 1 79 ? 24.344 -5.969 -5.922 1 98.69 79 LYS A N 1
ATOM 588 C CA . LYS A 1 79 ? 25.469 -6.129 -5.004 1 98.69 79 LYS A CA 1
ATOM 589 C C . LYS A 1 79 ? 24.984 -6.543 -3.615 1 98.69 79 LYS A C 1
ATOM 591 O O . LYS A 1 79 ? 24.156 -5.859 -3.01 1 98.69 79 LYS A O 1
ATOM 596 N N . ASP A 1 80 ? 25.453 -7.703 -3.105 1 98.5 80 ASP A N 1
ATOM 597 C CA . ASP A 1 80 ? 25.344 -8.172 -1.729 1 98.5 80 ASP A CA 1
ATOM 598 C C . ASP A 1 80 ? 23.891 -8.305 -1.312 1 98.5 80 ASP A C 1
ATOM 600 O O . ASP A 1 80 ? 23.516 -7.949 -0.19 1 98.5 80 ASP A O 1
ATOM 604 N N . LEU A 1 81 ? 23.094 -8.82 -2.141 1 98.69 81 LEU A N 1
ATOM 605 C CA . LEU A 1 81 ? 21.656 -8.93 -1.9 1 98.69 81 LEU A CA 1
ATOM 606 C C . LEU A 1 81 ? 21.359 -10.078 -0.944 1 98.69 81 LEU A C 1
ATOM 608 O O . LEU A 1 81 ? 21.969 -11.141 -1.038 1 98.69 81 LEU A O 1
ATOM 612 N N . ASP A 1 82 ? 20.438 -9.781 -0.035 1 98.44 82 ASP A N 1
ATOM 613 C CA . ASP A 1 82 ? 19.844 -10.828 0.791 1 98.44 82 ASP A CA 1
ATOM 614 C C . ASP A 1 82 ? 18.562 -11.352 0.164 1 98.44 82 ASP A C 1
ATOM 616 O O . ASP A 1 82 ? 18.203 -12.523 0.336 1 98.44 82 ASP A O 1
ATOM 620 N N . ALA A 1 83 ? 17.812 -10.57 -0.503 1 98.62 83 ALA A N 1
ATOM 621 C CA . ALA A 1 83 ? 16.578 -10.906 -1.208 1 98.62 83 ALA A CA 1
ATOM 622 C C . ALA A 1 83 ? 16.438 -10.117 -2.506 1 98.62 83 ALA A C 1
ATOM 624 O O . ALA A 1 83 ? 16.875 -8.961 -2.582 1 98.62 83 ALA A O 1
ATOM 625 N N . ALA A 1 84 ? 15.883 -10.75 -3.49 1 98.81 84 ALA A N 1
ATOM 626 C CA . ALA A 1 84 ? 15.633 -10.109 -4.781 1 98.81 84 ALA A CA 1
ATOM 627 C C . ALA A 1 84 ? 14.219 -10.398 -5.27 1 98.81 84 ALA A C 1
ATOM 629 O O . ALA A 1 84 ? 13.828 -11.562 -5.414 1 98.81 84 ALA A O 1
ATOM 630 N N . ILE A 1 85 ? 13.492 -9.367 -5.461 1 98.69 85 ILE A N 1
ATOM 631 C CA . ILE A 1 85 ? 12.156 -9.469 -6.047 1 98.69 85 ILE A CA 1
ATOM 632 C C . ILE A 1 85 ? 12.172 -8.906 -7.465 1 98.69 85 ILE A C 1
ATOM 634 O O . ILE A 1 85 ? 12.273 -7.691 -7.66 1 98.69 85 ILE A O 1
ATOM 638 N N . LEU A 1 86 ? 12.094 -9.773 -8.422 1 98.25 86 LEU A N 1
ATOM 639 C CA . LEU A 1 86 ? 12.258 -9.414 -9.828 1 98.25 86 LEU A CA 1
ATOM 640 C C . LEU A 1 86 ? 10.898 -9.195 -10.492 1 98.25 86 LEU A C 1
ATOM 642 O O . LEU A 1 86 ? 10.352 -10.102 -11.117 1 98.25 86 LEU A O 1
ATOM 646 N N . VAL A 1 87 ? 10.43 -7.934 -10.391 1 97.12 87 VAL A N 1
ATOM 647 C CA . VAL A 1 87 ? 9.102 -7.555 -10.852 1 97.12 87 VAL A CA 1
ATOM 648 C C . VAL A 1 87 ? 9.164 -7.129 -12.32 1 97.12 87 VAL A C 1
ATOM 650 O O . VAL A 1 87 ? 8.234 -7.395 -13.086 1 97.12 87 VAL A O 1
ATOM 653 N N . GLY A 1 88 ? 10.242 -6.508 -12.711 1 94.31 88 GLY A N 1
ATOM 654 C CA . GLY A 1 88 ? 10.352 -5.902 -14.031 1 94.31 88 GLY A CA 1
ATOM 655 C C . GLY A 1 88 ? 10.469 -6.918 -15.148 1 94.31 88 GLY A C 1
ATOM 656 O O . GLY A 1 88 ? 11.359 -7.773 -15.125 1 94.31 88 GLY A O 1
ATOM 657 N N . SER A 1 89 ? 9.594 -6.836 -16.031 1 91.62 89 SER A N 1
ATOM 658 C CA . SER A 1 89 ? 9.641 -7.566 -17.297 1 91.62 89 SER A CA 1
ATOM 659 C C . SER A 1 89 ? 9.062 -6.734 -18.438 1 91.62 89 SER A C 1
ATOM 661 O O . SER A 1 89 ? 8.477 -5.676 -18.203 1 91.62 89 SER A O 1
ATOM 663 N N . MET A 1 90 ? 9.344 -7.082 -19.578 1 87.75 90 MET A N 1
ATOM 664 C CA . MET A 1 90 ? 8.789 -6.371 -20.734 1 87.75 90 MET A CA 1
ATOM 665 C C . MET A 1 90 ? 7.34 -6.777 -20.969 1 87.75 90 MET A C 1
ATOM 667 O O . MET A 1 90 ? 7.043 -7.965 -21.125 1 87.75 90 MET A O 1
ATOM 671 N N . PRO A 1 91 ? 6.531 -5.715 -20.969 1 78.19 91 PRO A N 1
ATOM 672 C CA . PRO A 1 91 ? 5.145 -6.035 -21.312 1 78.19 91 PRO A CA 1
ATOM 673 C C . PRO A 1 91 ? 4.953 -6.293 -22.812 1 78.19 91 PRO A C 1
ATOM 675 O O . PRO A 1 91 ? 5.754 -5.832 -23.625 1 78.19 91 PRO A O 1
ATOM 678 N N . ARG A 1 92 ? 3.973 -7.113 -23.031 1 72 92 ARG A N 1
ATOM 679 C CA . ARG A 1 92 ? 3.674 -7.344 -24.438 1 72 92 ARG A CA 1
ATOM 680 C C . ARG A 1 92 ? 3.166 -6.07 -25.109 1 72 92 ARG A C 1
ATOM 682 O O . ARG A 1 92 ? 2.311 -5.375 -24.562 1 72 92 ARG A O 1
ATOM 689 N N . LYS A 1 93 ? 3.74 -5.66 -26.188 1 73.25 93 LYS A N 1
ATOM 690 C CA . LYS A 1 93 ? 3.324 -4.492 -26.969 1 73.25 93 LYS A CA 1
ATOM 691 C C . LYS A 1 93 ? 2.49 -4.902 -28.172 1 73.25 93 LYS A C 1
ATOM 693 O O . LYS A 1 93 ? 2.535 -6.055 -28.609 1 73.25 93 LYS A O 1
ATOM 698 N N . GLU A 1 94 ? 1.726 -3.945 -28.516 1 77.19 94 GLU A N 1
ATOM 699 C CA . GLU A 1 94 ? 0.931 -4.195 -29.719 1 77.19 94 GLU A CA 1
ATOM 700 C C . GLU A 1 94 ? 1.814 -4.625 -30.891 1 77.19 94 GLU A C 1
ATOM 702 O O . GLU A 1 94 ? 2.85 -4.008 -31.141 1 77.19 94 GLU A O 1
ATOM 707 N N . GLY A 1 95 ? 1.385 -5.648 -31.5 1 77.25 95 GLY A N 1
ATOM 708 C CA . GLY A 1 95 ? 2.102 -6.098 -32.688 1 77.25 95 GLY A CA 1
ATOM 709 C C . GLY A 1 95 ? 3.227 -7.066 -32.375 1 77.25 95 GLY A C 1
ATOM 710 O O . GLY A 1 95 ? 3.812 -7.66 -33.281 1 77.25 95 GLY A O 1
ATOM 711 N N . MET A 1 96 ? 3.484 -7.18 -31.188 1 77.56 96 MET A N 1
ATOM 712 C CA . MET A 1 96 ? 4.613 -8.023 -30.797 1 77.56 96 MET A CA 1
ATOM 713 C C . MET A 1 96 ? 4.215 -9.492 -30.797 1 77.56 96 MET A C 1
ATOM 715 O O . MET A 1 96 ? 3.195 -9.867 -30.219 1 77.56 96 MET A O 1
ATOM 719 N N . GLU A 1 97 ? 5.035 -10.258 -31.578 1 76.25 97 GLU A N 1
ATOM 720 C CA . GLU A 1 97 ? 4.832 -11.703 -31.562 1 76.25 97 GLU A CA 1
ATOM 721 C C . GLU A 1 97 ? 5.266 -12.312 -30.234 1 76.25 97 GLU A C 1
ATOM 723 O O . GLU A 1 97 ? 6.133 -11.766 -29.547 1 76.25 97 GLU A O 1
ATOM 728 N N . ARG A 1 98 ? 4.609 -13.375 -29.875 1 69.94 98 ARG A N 1
ATOM 729 C CA . ARG A 1 98 ? 4.902 -14.062 -28.625 1 69.94 98 ARG A CA 1
ATOM 730 C C . ARG A 1 98 ? 6.379 -14.438 -28.531 1 69.94 98 ARG A C 1
ATOM 732 O O . ARG A 1 98 ? 7 -14.297 -27.484 1 69.94 98 ARG A O 1
ATOM 739 N N . LYS A 1 99 ? 6.84 -14.93 -29.594 1 76.75 99 LYS A N 1
ATOM 740 C CA . LYS A 1 99 ? 8.234 -15.367 -29.656 1 76.75 99 LYS A CA 1
ATOM 741 C C . LYS A 1 99 ? 9.18 -14.203 -29.375 1 76.75 99 LYS A C 1
ATOM 743 O O . LYS A 1 99 ? 10.203 -14.375 -28.703 1 76.75 99 LYS A O 1
ATOM 748 N N . ASP A 1 100 ? 8.875 -13.055 -29.812 1 82.81 100 ASP A N 1
ATOM 749 C CA . ASP A 1 100 ? 9.695 -11.875 -29.594 1 82.81 100 ASP A CA 1
ATOM 750 C C . ASP A 1 100 ? 9.648 -11.438 -28.125 1 82.81 100 ASP A C 1
ATOM 752 O O . ASP A 1 100 ? 10.672 -11.039 -27.562 1 82.81 100 ASP A O 1
ATOM 756 N N . LEU A 1 101 ? 8.531 -11.477 -27.578 1 82.31 101 LEU A N 1
ATOM 757 C CA . LEU A 1 101 ? 8.375 -11.156 -26.156 1 82.31 101 LEU A CA 1
ATOM 758 C C . LEU A 1 101 ? 9.203 -12.102 -25.297 1 82.31 101 LEU A C 1
ATOM 760 O O . LEU A 1 101 ? 9.891 -11.664 -24.359 1 82.31 101 LEU A O 1
ATOM 764 N N . LEU A 1 102 ? 9.156 -13.352 -25.641 1 84.38 102 LEU A N 1
ATOM 765 C CA . LEU A 1 102 ? 9.914 -14.352 -24.891 1 84.38 102 LEU A CA 1
ATOM 766 C C . LEU A 1 102 ? 11.414 -14.109 -25.016 1 84.38 102 LEU A C 1
ATOM 768 O O . LEU A 1 102 ? 12.141 -14.195 -24.016 1 84.38 102 LEU A O 1
ATOM 772 N N . LYS A 1 103 ? 11.836 -13.836 -26.188 1 86.19 103 LYS A N 1
ATOM 773 C CA . LYS A 1 103 ? 13.25 -13.57 -26.406 1 86.19 103 LYS A CA 1
ATOM 774 C C . LYS A 1 103 ? 13.719 -12.359 -25.594 1 86.19 103 LYS A C 1
ATOM 776 O O . LYS A 1 103 ? 14.805 -12.375 -25.016 1 86.19 103 LYS A O 1
ATOM 781 N N . ALA A 1 104 ? 12.922 -11.391 -25.609 1 89 104 ALA A N 1
ATOM 782 C CA . ALA A 1 104 ? 13.266 -10.172 -24.875 1 89 104 ALA A CA 1
ATOM 783 C C . ALA A 1 104 ? 13.359 -10.438 -23.375 1 89 104 ALA A C 1
ATOM 785 O O . ALA A 1 104 ? 14.305 -10 -22.719 1 89 104 ALA A O 1
ATOM 786 N N . ASN A 1 105 ? 12.438 -11.133 -22.891 1 90 105 ASN A N 1
ATOM 787 C CA . ASN A 1 105 ? 12.438 -11.406 -21.453 1 90 105 ASN A CA 1
ATOM 788 C C . ASN A 1 105 ? 13.516 -12.422 -21.078 1 90 105 ASN A C 1
ATOM 790 O O . ASN A 1 105 ? 14.086 -12.352 -19.984 1 90 105 ASN A O 1
ATOM 794 N N . VAL A 1 106 ? 13.789 -13.305 -21.984 1 90.19 106 VAL A N 1
ATOM 795 C CA . VAL A 1 106 ? 14.898 -14.227 -21.766 1 90.19 106 VAL A CA 1
ATOM 796 C C . VAL A 1 106 ? 16.188 -13.445 -21.562 1 90.19 106 VAL A C 1
ATOM 798 O O . VAL A 1 106 ? 16.969 -13.742 -20.656 1 90.19 106 VAL A O 1
ATOM 801 N N . ALA A 1 107 ? 16.422 -12.492 -22.391 1 93.25 107 ALA A N 1
ATOM 802 C CA . ALA A 1 107 ? 17.625 -11.68 -22.281 1 93.25 107 ALA A CA 1
ATOM 803 C C . ALA A 1 107 ? 17.672 -10.938 -20.938 1 93.25 107 ALA A C 1
ATOM 805 O O . ALA A 1 107 ? 18.719 -10.859 -20.297 1 93.25 107 ALA A O 1
ATOM 806 N N . ILE A 1 108 ? 16.594 -10.43 -20.547 1 94.62 108 ILE A N 1
ATOM 807 C CA . ILE A 1 108 ? 16.5 -9.672 -19.312 1 94.62 108 ILE A CA 1
ATOM 808 C C . ILE A 1 108 ? 16.828 -10.578 -18.125 1 94.62 108 ILE A C 1
ATOM 810 O O . ILE A 1 108 ? 17.672 -10.25 -17.297 1 94.62 108 ILE A O 1
ATOM 814 N N . PHE A 1 109 ? 16.281 -11.727 -18.094 1 96.25 109 PHE A N 1
ATOM 815 C CA . PHE A 1 109 ? 16.406 -12.578 -16.922 1 96.25 109 PHE A CA 1
ATOM 816 C C . PHE A 1 109 ? 17.703 -13.367 -16.969 1 96.25 109 PHE A C 1
ATOM 818 O O . PHE A 1 109 ? 18.203 -13.82 -15.93 1 96.25 109 PHE A O 1
ATOM 825 N N . LYS A 1 110 ? 18.234 -13.539 -18.125 1 95.88 110 LYS A N 1
ATOM 826 C CA . LYS A 1 110 ? 19.609 -14.055 -18.203 1 95.88 110 LYS A CA 1
ATOM 827 C C . LYS A 1 110 ? 20.594 -13.07 -17.594 1 95.88 110 LYS A C 1
ATOM 829 O O . LYS A 1 110 ? 21.484 -13.461 -16.812 1 95.88 110 LYS A O 1
ATOM 834 N N . THR A 1 111 ? 20.391 -11.852 -17.906 1 97.19 111 THR A N 1
ATOM 835 C CA . THR A 1 111 ? 21.25 -10.797 -17.359 1 97.19 111 THR A CA 1
ATOM 836 C C . THR A 1 111 ? 21.094 -10.695 -15.844 1 97.19 111 THR A C 1
ATOM 838 O O . THR A 1 111 ? 22.078 -10.57 -15.125 1 97.19 111 THR A O 1
ATOM 841 N N . GLN A 1 112 ? 19.922 -10.719 -15.414 1 97.88 112 GLN A N 1
ATOM 842 C CA . GLN A 1 112 ? 19.672 -10.633 -13.984 1 97.88 112 GLN A CA 1
ATOM 843 C C . GLN A 1 112 ? 20.203 -11.859 -13.25 1 97.88 112 GLN A C 1
ATOM 845 O O . GLN A 1 112 ? 20.75 -11.742 -12.148 1 97.88 112 GLN A O 1
ATOM 850 N N . GLY A 1 113 ? 20.031 -13.031 -13.836 1 98.06 113 GLY A N 1
ATOM 851 C CA . GLY A 1 113 ? 20.625 -14.234 -13.273 1 98.06 113 GLY A CA 1
ATOM 852 C C . GLY A 1 113 ? 22.141 -14.164 -13.164 1 98.06 113 GLY A C 1
ATOM 853 O O . GLY A 1 113 ? 22.719 -14.5 -12.125 1 98.06 113 GLY A O 1
ATOM 854 N N . ALA A 1 114 ? 22.75 -13.711 -14.234 1 98.44 114 ALA A N 1
ATOM 855 C CA . ALA A 1 114 ? 24.203 -13.547 -14.242 1 98.44 114 ALA A CA 1
ATOM 856 C C . ALA A 1 114 ? 24.641 -12.555 -13.172 1 98.44 114 ALA A C 1
ATOM 858 O O . ALA A 1 114 ? 25.688 -12.727 -12.555 1 98.44 114 ALA A O 1
ATOM 859 N N . ALA A 1 115 ? 23.891 -11.539 -13.008 1 98.62 115 ALA A N 1
ATOM 860 C CA . ALA A 1 115 ? 24.188 -10.539 -11.992 1 98.62 115 ALA A CA 1
ATOM 861 C C . ALA A 1 115 ? 24.062 -11.133 -10.586 1 98.62 115 ALA A C 1
ATOM 863 O O . ALA A 1 115 ? 24.906 -10.875 -9.727 1 98.62 115 ALA A O 1
ATOM 864 N N . LEU A 1 116 ? 23.031 -11.891 -10.367 1 98.69 116 LEU A N 1
ATOM 865 C CA . LEU A 1 116 ? 22.891 -12.594 -9.094 1 98.69 116 LEU A CA 1
ATOM 866 C C . LEU A 1 116 ? 24.125 -13.461 -8.828 1 98.69 116 LEU A C 1
ATOM 868 O O . LEU A 1 116 ? 24.672 -13.43 -7.727 1 98.69 116 LEU A O 1
ATOM 872 N N . GLU A 1 117 ? 24.516 -14.164 -9.812 1 98.5 117 GLU A N 1
ATOM 873 C CA . GLU A 1 117 ? 25.672 -15.055 -9.727 1 98.5 117 GLU A CA 1
ATOM 874 C C . GLU A 1 117 ? 26.938 -14.297 -9.32 1 98.5 117 GLU A C 1
ATOM 876 O O . GLU A 1 117 ? 27.703 -14.766 -8.477 1 98.5 117 GLU A O 1
ATOM 881 N N . LYS A 1 118 ? 27.031 -13.211 -9.898 1 98.56 118 LYS A N 1
ATOM 882 C CA . LYS A 1 118 ? 28.297 -12.477 -9.766 1 98.56 118 LYS A CA 1
ATOM 883 C C . LYS A 1 118 ? 28.312 -11.641 -8.492 1 98.56 118 LYS A C 1
ATOM 885 O O . LYS A 1 118 ? 29.344 -11.523 -7.832 1 98.56 118 LYS A O 1
ATOM 890 N N . TYR A 1 119 ? 27.172 -11.039 -8.086 1 98.75 119 TYR A N 1
ATOM 891 C CA . TYR A 1 119 ? 27.266 -9.938 -7.133 1 98.75 119 TYR A CA 1
ATOM 892 C C . TYR A 1 119 ? 26.5 -10.266 -5.859 1 98.75 119 TYR A C 1
ATOM 894 O O . TYR A 1 119 ? 26.781 -9.711 -4.797 1 98.75 119 TYR A O 1
ATOM 902 N N . ALA A 1 120 ? 25.516 -11.094 -5.898 1 98.69 120 ALA A N 1
ATOM 903 C CA . ALA A 1 120 ? 24.641 -11.312 -4.746 1 98.69 120 ALA A CA 1
ATOM 904 C C . ALA A 1 120 ? 25.25 -12.328 -3.785 1 98.69 120 ALA A C 1
ATOM 906 O O . ALA A 1 120 ? 26.156 -13.062 -4.148 1 98.69 120 ALA A O 1
ATOM 907 N N . LYS A 1 121 ? 24.812 -12.25 -2.545 1 98.25 121 LYS A N 1
ATOM 908 C CA . LYS A 1 121 ? 25.125 -13.352 -1.636 1 98.25 121 LYS A CA 1
ATOM 909 C C . LYS A 1 121 ? 24.562 -14.664 -2.166 1 98.25 121 LYS A C 1
ATOM 911 O O . LYS A 1 121 ? 23.484 -14.703 -2.764 1 98.25 121 LYS A O 1
ATOM 916 N N . LYS A 1 122 ? 25.234 -15.688 -1.877 1 97.06 122 LYS A N 1
ATOM 917 C CA . LYS A 1 122 ? 24.812 -16.984 -2.398 1 97.06 122 LYS A CA 1
ATOM 918 C C . LYS A 1 122 ? 23.609 -17.516 -1.625 1 97.06 122 LYS A C 1
ATOM 920 O O . LYS A 1 122 ? 22.938 -18.453 -2.072 1 97.06 122 LYS A O 1
ATOM 925 N N . THR A 1 123 ? 23.234 -16.844 -0.496 1 96.19 123 THR A N 1
ATOM 926 C CA . THR A 1 123 ? 22.062 -17.188 0.301 1 96.19 123 THR A CA 1
ATOM 927 C C . THR A 1 123 ? 20.859 -16.375 -0.136 1 96.19 123 THR A C 1
ATOM 929 O O . THR A 1 123 ? 19.781 -16.5 0.446 1 96.19 123 THR A O 1
ATOM 932 N N . VAL A 1 124 ? 21 -15.641 -1.172 1 98.06 124 VAL A N 1
ATOM 933 C CA . VAL A 1 124 ? 19.953 -14.719 -1.602 1 98.06 124 VAL A CA 1
ATOM 934 C C . VAL A 1 124 ? 18.688 -15.508 -1.925 1 98.06 124 VAL A C 1
ATOM 936 O O . VAL A 1 124 ? 18.75 -16.578 -2.52 1 98.06 124 VAL A O 1
ATOM 939 N N . ARG A 1 125 ? 17.547 -14.984 -1.501 1 95.06 125 ARG A N 1
ATOM 940 C CA . ARG A 1 125 ? 16.25 -15.508 -1.897 1 95.06 125 ARG A CA 1
ATOM 941 C C . ARG A 1 125 ? 15.641 -14.68 -3.023 1 95.06 125 ARG A C 1
ATOM 943 O O . ARG A 1 125 ? 15.523 -13.453 -2.906 1 95.06 125 ARG A O 1
ATOM 950 N N . VAL A 1 126 ? 15.258 -15.422 -4.086 1 96.56 126 VAL A N 1
ATOM 951 C CA . VAL A 1 126 ? 14.852 -14.719 -5.301 1 96.56 126 VAL A CA 1
ATOM 952 C C . VAL A 1 126 ? 13.391 -15.055 -5.617 1 96.56 126 VAL A C 1
ATOM 954 O O . VAL A 1 126 ? 13.016 -16.219 -5.695 1 96.56 126 VAL A O 1
ATOM 957 N N . LEU A 1 127 ? 12.578 -14.031 -5.75 1 95.5 127 LEU A N 1
ATOM 958 C CA . LEU A 1 127 ? 11.203 -14.18 -6.203 1 95.5 127 LEU A CA 1
ATOM 959 C C . LEU A 1 127 ? 11.008 -13.516 -7.562 1 95.5 127 LEU A C 1
ATOM 961 O O . LEU A 1 127 ? 11.133 -12.297 -7.688 1 95.5 127 LEU A O 1
ATOM 965 N N . VAL A 1 128 ? 10.711 -14.336 -8.562 1 93.06 128 VAL A N 1
ATOM 966 C CA . VAL A 1 128 ? 10.461 -13.82 -9.906 1 93.06 128 VAL A CA 1
ATOM 967 C C . VAL A 1 128 ? 8.969 -13.547 -10.078 1 93.06 128 VAL A C 1
ATOM 969 O O . VAL A 1 128 ? 8.141 -14.438 -9.875 1 93.06 128 VAL A O 1
ATOM 972 N N . VAL A 1 129 ? 8.617 -12.312 -10.461 1 93.62 129 VAL A N 1
ATOM 973 C CA . VAL A 1 129 ? 7.234 -11.875 -10.578 1 93.62 129 VAL A CA 1
ATOM 974 C C . VAL A 1 129 ? 6.902 -11.586 -12.039 1 93.62 129 VAL A C 1
ATOM 976 O O . VAL A 1 129 ? 5.801 -11.883 -12.508 1 93.62 129 VAL A O 1
ATOM 979 N N . GLY A 1 130 ? 7.855 -11.031 -12.766 1 91.12 130 GLY A N 1
ATOM 980 C CA . GLY A 1 130 ? 7.621 -10.656 -14.148 1 91.12 130 GLY A CA 1
ATOM 981 C C . GLY A 1 130 ? 7.148 -11.82 -15.008 1 91.12 130 GLY A C 1
ATOM 982 O O . GLY A 1 130 ? 7.699 -12.922 -14.938 1 91.12 130 GLY A O 1
ATOM 983 N N . ASN A 1 131 ? 6.16 -11.57 -15.82 1 82.12 131 ASN A N 1
ATOM 984 C CA . ASN A 1 131 ? 5.617 -12.625 -16.672 1 82.12 131 ASN A CA 1
ATOM 985 C C . ASN A 1 131 ? 6.461 -12.828 -17.922 1 82.12 131 ASN A C 1
ATOM 987 O O . ASN A 1 131 ? 7.035 -11.867 -18.453 1 82.12 131 ASN A O 1
ATOM 991 N N . PRO A 1 132 ? 6.555 -14.055 -18.438 1 82.31 132 PRO A N 1
ATOM 992 C CA . PRO A 1 132 ? 6.055 -15.289 -17.828 1 82.31 132 PRO A CA 1
ATOM 993 C C . PRO A 1 132 ? 6.91 -15.75 -16.641 1 82.31 132 PRO A C 1
ATOM 995 O O . PRO A 1 132 ? 8.039 -16.203 -16.844 1 82.31 132 PRO A O 1
ATOM 998 N N . ALA A 1 133 ? 6.363 -15.773 -15.461 1 84.31 133 ALA A N 1
ATOM 999 C CA . ALA A 1 133 ? 7.117 -15.859 -14.211 1 84.31 133 ALA A CA 1
ATOM 1000 C C . ALA A 1 133 ? 7.875 -17.188 -14.117 1 84.31 133 ALA A C 1
ATOM 1002 O O . ALA A 1 133 ? 9.055 -17.203 -13.766 1 84.31 133 ALA A O 1
ATOM 1003 N N . ASN A 1 134 ? 7.23 -18.297 -14.492 1 77.62 134 ASN A N 1
ATOM 1004 C CA . ASN A 1 134 ? 7.867 -19.609 -14.391 1 77.62 134 ASN A CA 1
ATOM 1005 C C . ASN A 1 134 ? 9.078 -19.703 -15.312 1 77.62 134 ASN A C 1
ATOM 1007 O O . ASN A 1 134 ? 10.148 -20.156 -14.891 1 77.62 134 ASN A O 1
ATOM 1011 N N . THR A 1 135 ? 8.867 -19.281 -16.547 1 79.94 135 THR A N 1
ATOM 1012 C CA . THR A 1 135 ? 9.938 -19.312 -17.531 1 79.94 135 THR A CA 1
ATOM 1013 C C . THR A 1 135 ? 11.086 -18.391 -17.125 1 79.94 135 THR A C 1
ATOM 1015 O O . THR A 1 135 ? 12.25 -18.781 -17.188 1 79.94 135 THR A O 1
ATOM 1018 N N . ASN A 1 136 ? 10.727 -17.25 -16.719 1 87.5 136 ASN A N 1
ATOM 1019 C CA . ASN A 1 136 ? 11.727 -16.266 -16.312 1 87.5 136 ASN A CA 1
ATOM 1020 C C . ASN A 1 136 ? 12.523 -16.766 -15.109 1 87.5 136 ASN A C 1
ATOM 1022 O O . ASN A 1 136 ? 13.727 -16.516 -15.008 1 87.5 136 ASN A O 1
ATOM 1026 N N . CYS A 1 137 ? 11.828 -17.438 -14.258 1 89.25 137 CYS A N 1
ATOM 1027 C CA . CYS A 1 137 ? 12.469 -17.969 -13.062 1 89.25 137 CYS A CA 1
ATOM 1028 C C . CYS A 1 137 ? 13.484 -19.047 -13.43 1 89.25 137 CYS A C 1
ATOM 1030 O O . CYS A 1 137 ? 14.594 -19.062 -12.891 1 89.25 137 CYS A O 1
ATOM 1032 N N . LEU A 1 138 ? 13.102 -19.875 -14.344 1 85.44 138 LEU A N 1
ATOM 1033 C CA . LEU A 1 138 ? 13.992 -20.922 -14.812 1 85.44 138 LEU A CA 1
ATOM 1034 C C . LEU A 1 138 ? 15.242 -20.328 -15.453 1 85.44 138 LEU A C 1
ATOM 1036 O O . LEU A 1 138 ? 16.359 -20.781 -15.18 1 85.44 138 LEU A O 1
ATOM 1040 N N . ILE A 1 139 ? 15.055 -19.344 -16.234 1 89.25 139 ILE A N 1
ATOM 1041 C CA . ILE A 1 139 ? 16.156 -18.703 -16.953 1 89.25 139 ILE A CA 1
ATOM 1042 C C . ILE A 1 139 ? 17.094 -18.047 -15.938 1 89.25 139 ILE A C 1
ATOM 1044 O O . ILE A 1 139 ? 18.328 -18.188 -16.031 1 89.25 139 ILE A O 1
ATOM 1048 N N . ALA A 1 140 ? 16.547 -17.344 -15 1 93.88 140 ALA A N 1
ATOM 1049 C CA . ALA A 1 140 ? 17.359 -16.672 -13.984 1 93.88 140 ALA A CA 1
ATOM 1050 C C . ALA A 1 140 ? 18.156 -17.688 -13.164 1 93.88 140 ALA A C 1
ATOM 1052 O O . ALA A 1 140 ? 19.359 -17.5 -12.93 1 93.88 140 ALA A O 1
ATOM 1053 N N . SER A 1 141 ? 17.531 -18.75 -12.734 1 92.81 141 SER A N 1
ATOM 1054 C CA . SER A 1 141 ? 18.156 -19.766 -11.914 1 92.81 141 SER A CA 1
ATOM 1055 C C . SER A 1 141 ? 19.297 -20.453 -12.672 1 92.81 141 SER A C 1
ATOM 1057 O O . SER A 1 141 ? 20.344 -20.734 -12.102 1 92.81 141 SER A O 1
ATOM 1059 N N . LYS A 1 142 ? 19.078 -20.688 -13.938 1 90.12 142 LYS A N 1
ATOM 1060 C CA . LYS A 1 142 ? 20.094 -21.328 -14.766 1 90.12 142 LYS A CA 1
ATOM 1061 C C . LYS A 1 142 ? 21.297 -20.406 -14.953 1 90.12 142 LYS A C 1
ATOM 1063 O O . LYS A 1 142 ? 22.438 -20.891 -15.094 1 90.12 142 LYS A O 1
ATOM 1068 N N . SER A 1 143 ? 21.078 -19.219 -14.922 1 97.06 143 SER A N 1
ATOM 1069 C CA . SER A 1 143 ? 22.125 -18.234 -15.141 1 97.06 143 SER A CA 1
ATOM 1070 C C . SER A 1 143 ? 22.859 -17.906 -13.844 1 97.06 143 SER A C 1
ATOM 1072 O O . SER A 1 143 ? 23.781 -17.094 -13.828 1 97.06 143 SER A O 1
ATOM 1074 N N . ALA A 1 144 ? 22.422 -18.484 -12.773 1 97.56 144 ALA A N 1
ATOM 1075 C CA . ALA A 1 144 ? 23.062 -18.344 -11.477 1 97.56 144 ALA A CA 1
ATOM 1076 C C . ALA A 1 144 ? 23.375 -19.703 -10.852 1 97.56 144 ALA A C 1
ATOM 1078 O O . ALA A 1 144 ? 22.812 -20.047 -9.812 1 97.56 144 ALA A O 1
ATOM 1079 N N . PRO A 1 145 ? 24.359 -20.375 -11.312 1 94.94 145 PRO A N 1
ATOM 1080 C CA . PRO A 1 145 ? 24.547 -21.781 -10.945 1 94.94 145 PRO A CA 1
ATOM 1081 C C . PRO A 1 145 ? 25.078 -21.953 -9.516 1 94.94 145 PRO A C 1
ATOM 1083 O O . PRO A 1 145 ? 24.906 -23.016 -8.922 1 94.94 145 PRO A O 1
ATOM 1086 N N . SER A 1 146 ? 25.672 -20.953 -8.945 1 96.81 146 SER A N 1
ATOM 1087 C CA . SER A 1 146 ? 26.234 -21.109 -7.605 1 96.81 146 SER A CA 1
ATOM 1088 C C . SER A 1 146 ? 25.188 -20.875 -6.527 1 96.81 146 SER A C 1
ATOM 1090 O O . SER A 1 146 ? 25.422 -21.125 -5.348 1 96.81 146 SER A O 1
ATOM 1092 N N . ILE A 1 147 ? 24.109 -20.391 -6.922 1 96.06 147 ILE A N 1
ATOM 1093 C CA . ILE A 1 147 ? 23 -20.172 -5.988 1 96.06 147 ILE A CA 1
ATOM 1094 C C . ILE A 1 147 ? 22.078 -21.391 -6.004 1 96.06 147 ILE A C 1
ATOM 1096 O O . ILE A 1 147 ? 21.641 -21.844 -7.07 1 96.06 147 ILE A O 1
ATOM 1100 N N . PRO A 1 148 ? 21.828 -21.844 -4.84 1 88.5 148 PRO A N 1
ATOM 1101 C CA . PRO A 1 148 ? 20.938 -23.016 -4.797 1 88.5 148 PRO A CA 1
ATOM 1102 C C . PRO A 1 148 ? 19.609 -22.766 -5.504 1 88.5 148 PRO A C 1
ATOM 1104 O O . PRO A 1 148 ? 19.016 -21.703 -5.363 1 88.5 148 PRO A O 1
ATOM 1107 N N . LYS A 1 149 ? 19.203 -23.688 -6.211 1 83.44 149 LYS A N 1
ATOM 1108 C CA . LYS A 1 149 ? 17.969 -23.578 -6.992 1 83.44 149 LYS A CA 1
ATOM 1109 C C . LYS A 1 149 ? 16.766 -23.344 -6.09 1 83.44 149 LYS A C 1
ATOM 1111 O O . LYS A 1 149 ? 15.805 -22.672 -6.488 1 83.44 149 LYS A O 1
ATOM 1116 N N . GLU A 1 150 ? 16.812 -23.828 -4.84 1 83.62 150 GLU A N 1
ATOM 1117 C CA . GLU A 1 150 ? 15.719 -23.672 -3.885 1 83.62 150 GLU A CA 1
ATOM 1118 C C . GLU A 1 150 ? 15.562 -22.219 -3.445 1 83.62 150 GLU A C 1
ATOM 1120 O O . GLU A 1 150 ? 14.562 -21.859 -2.83 1 83.62 150 GLU A O 1
ATOM 1125 N N . ASN A 1 151 ? 16.594 -21.438 -3.842 1 92.62 151 ASN A N 1
ATOM 1126 C CA . ASN A 1 151 ? 16.531 -20.016 -3.477 1 92.62 151 ASN A CA 1
ATOM 1127 C C . ASN A 1 151 ? 15.781 -19.203 -4.52 1 92.62 151 ASN A C 1
ATOM 1129 O O . ASN A 1 151 ? 15.609 -17.984 -4.359 1 92.62 151 ASN A O 1
ATOM 1133 N N . PHE A 1 152 ? 15.305 -19.922 -5.582 1 90.19 152 PHE A N 1
ATOM 1134 C CA . PHE A 1 152 ? 14.523 -19.266 -6.617 1 90.19 152 PHE A CA 1
ATOM 1135 C C . PHE A 1 152 ? 13.062 -19.672 -6.543 1 90.19 152 PHE A C 1
ATOM 1137 O O . PHE A 1 152 ? 12.758 -20.859 -6.414 1 90.19 152 PHE A O 1
ATOM 1144 N N . SER A 1 153 ? 12.195 -18.672 -6.547 1 88.25 153 SER A N 1
ATOM 1145 C CA . SER A 1 153 ? 10.758 -18.922 -6.57 1 88.25 153 SER A CA 1
ATOM 1146 C C . SER A 1 153 ? 10.047 -17.938 -7.508 1 88.25 153 SER A C 1
ATOM 1148 O O . SER A 1 153 ? 10.609 -16.906 -7.883 1 88.25 153 SER A O 1
ATOM 1150 N N . CYS A 1 154 ? 8.922 -18.328 -7.965 1 86.5 154 CYS A N 1
ATOM 1151 C CA . CYS A 1 154 ? 8.125 -17.453 -8.82 1 86.5 154 CYS A CA 1
ATOM 1152 C C . CYS A 1 154 ? 6.719 -17.266 -8.25 1 86.5 154 CYS A C 1
ATOM 1154 O O . CYS A 1 154 ? 6.23 -18.109 -7.504 1 86.5 154 CYS A O 1
ATOM 1156 N N . LEU A 1 155 ? 6.062 -16.234 -8.617 1 86.12 155 LEU A N 1
ATOM 1157 C CA . LEU A 1 155 ? 4.812 -15.828 -7.988 1 86.12 155 LEU A CA 1
ATOM 1158 C C . LEU A 1 155 ? 3.637 -16.625 -8.547 1 86.12 155 LEU A C 1
ATOM 1160 O O . LEU A 1 155 ? 3.375 -16.578 -9.75 1 86.12 155 LEU A O 1
ATOM 1164 N N . THR A 1 156 ? 2.873 -17.297 -7.711 1 77.75 156 THR A N 1
ATOM 1165 C CA . THR A 1 156 ? 1.599 -17.938 -8.023 1 77.75 156 THR A CA 1
ATOM 1166 C C . THR A 1 156 ? 0.546 -17.578 -6.977 1 77.75 156 THR A C 1
ATOM 1168 O O . THR A 1 156 ? -0.646 -17.812 -7.18 1 77.75 156 THR A O 1
ATOM 1171 N N . ARG A 1 157 ? 0.962 -16.922 -6.039 1 84.69 157 ARG A N 1
ATOM 1172 C CA . ARG A 1 157 ? 0.161 -16.625 -4.855 1 84.69 157 ARG A CA 1
ATOM 1173 C C . ARG A 1 157 ? -1.015 -15.711 -5.211 1 84.69 157 ARG A C 1
ATOM 1175 O O . ARG A 1 157 ? -2.066 -15.773 -4.57 1 84.69 157 ARG A O 1
ATOM 1182 N N . LEU A 1 158 ? -0.871 -14.883 -6.199 1 90 158 LEU A N 1
ATOM 1183 C CA . LEU A 1 158 ? -1.965 -14 -6.59 1 90 158 LEU A CA 1
ATOM 1184 C C . LEU A 1 158 ? -3.189 -14.805 -7.008 1 90 158 LEU A C 1
ATOM 1186 O O . LEU A 1 158 ? -4.305 -14.531 -6.551 1 90 158 LEU A O 1
ATOM 1190 N N . ASP A 1 159 ? -3.002 -15.781 -7.793 1 87.62 159 ASP A N 1
ATOM 1191 C CA . ASP A 1 159 ? -4.102 -16.625 -8.242 1 87.62 159 ASP A CA 1
ATOM 1192 C C . ASP A 1 159 ? -4.66 -17.453 -7.094 1 87.62 159 ASP A C 1
ATOM 1194 O O . ASP A 1 159 ? -5.863 -17.734 -7.043 1 87.62 159 ASP A O 1
ATOM 1198 N N . HIS A 1 160 ? -3.775 -17.875 -6.281 1 87.25 160 HIS A N 1
ATOM 1199 C CA . HIS A 1 160 ? -4.207 -18.578 -5.078 1 87.25 160 HIS A CA 1
ATOM 1200 C C . HIS A 1 160 ? -5.148 -17.719 -4.242 1 87.25 160 HIS A C 1
ATOM 1202 O O . HIS A 1 160 ? -6.199 -18.188 -3.801 1 87.25 160 HIS A O 1
ATOM 1208 N N . ASN A 1 161 ? -4.746 -16.484 -4.051 1 90.62 161 ASN A N 1
ATOM 1209 C CA . ASN A 1 161 ? -5.582 -15.555 -3.301 1 90.62 161 ASN A CA 1
ATOM 1210 C C . ASN A 1 161 ? -6.914 -15.305 -4 1 90.62 161 ASN A C 1
ATOM 1212 O O . ASN A 1 161 ? -7.957 -15.227 -3.35 1 90.62 161 ASN A O 1
ATOM 1216 N N . ARG A 1 162 ? -6.867 -15.18 -5.285 1 93.81 162 ARG A N 1
ATOM 1217 C CA . ARG A 1 162 ? -8.086 -15 -6.066 1 93.81 162 ARG A CA 1
ATOM 1218 C C . ARG A 1 162 ? -9.047 -16.172 -5.863 1 93.81 162 ARG A C 1
ATOM 1220 O O . ARG A 1 162 ? -10.242 -15.961 -5.625 1 93.81 162 ARG A O 1
ATOM 1227 N N . ALA A 1 163 ? -8.539 -17.391 -5.938 1 92.12 163 ALA A N 1
ATOM 1228 C CA . ALA A 1 163 ? -9.352 -18.594 -5.785 1 92.12 163 ALA A CA 1
ATOM 1229 C C . ALA A 1 163 ? -9.93 -18.688 -4.379 1 92.12 163 ALA A C 1
ATOM 1231 O O . ALA A 1 163 ? -11.125 -18.938 -4.211 1 92.12 163 ALA A O 1
ATOM 1232 N N . ARG A 1 164 ? -9.094 -18.438 -3.436 1 92.38 164 ARG A N 1
ATOM 1233 C CA . ARG A 1 164 ? -9.516 -18.484 -2.041 1 92.38 164 ARG A CA 1
ATOM 1234 C C . ARG A 1 164 ? -10.641 -17.484 -1.779 1 92.38 164 ARG A C 1
ATOM 1236 O O . ARG A 1 164 ? -11.625 -17.797 -1.118 1 92.38 164 ARG A O 1
ATOM 1243 N N . SER A 1 165 ? -10.469 -16.359 -2.287 1 93.94 165 SER A N 1
ATOM 1244 C CA . SER A 1 165 ? -11.445 -15.297 -2.084 1 93.94 165 SER A CA 1
ATOM 1245 C C . SER A 1 165 ? -12.781 -15.633 -2.738 1 93.94 165 SER A C 1
ATOM 1247 O O . SER A 1 165 ? -13.844 -15.344 -2.182 1 93.94 165 SER A O 1
ATOM 1249 N N . GLN A 1 166 ? -12.773 -16.203 -3.916 1 95.69 166 GLN A N 1
ATOM 1250 C CA . GLN A 1 166 ? -14 -16.578 -4.609 1 95.69 166 GLN A CA 1
ATOM 1251 C C . GLN A 1 166 ? -14.789 -17.594 -3.801 1 95.69 166 GLN A C 1
ATOM 1253 O O . GLN A 1 166 ? -16.016 -17.469 -3.646 1 95.69 166 GLN A O 1
ATOM 1258 N N . VAL A 1 167 ? -14.094 -18.578 -3.287 1 95.62 167 VAL A N 1
ATOM 1259 C CA . VAL A 1 167 ? -14.758 -19.594 -2.484 1 95.62 167 VAL A CA 1
ATOM 1260 C C . VAL A 1 167 ? -15.297 -18.984 -1.199 1 95.62 167 VAL A C 1
ATOM 1262 O O . VAL A 1 167 ? -16.438 -19.266 -0.796 1 95.62 167 VAL A O 1
ATOM 1265 N N . ALA A 1 168 ? -14.492 -18.188 -0.582 1 94.94 168 ALA A N 1
ATOM 1266 C CA . ALA A 1 168 ? -14.891 -17.531 0.663 1 94.94 168 ALA A CA 1
ATOM 1267 C C . ALA A 1 168 ? -16.156 -16.719 0.469 1 94.94 168 ALA A C 1
ATOM 1269 O O . ALA A 1 168 ? -17.094 -16.797 1.271 1 94.94 168 ALA A O 1
ATOM 1270 N N . MET A 1 169 ? -16.188 -15.961 -0.583 1 93.69 169 MET A N 1
ATOM 1271 C CA . MET A 1 169 ? -17.344 -15.125 -0.871 1 93.69 169 MET A CA 1
ATOM 1272 C C . MET A 1 169 ? -18.578 -15.969 -1.131 1 93.69 169 MET A C 1
ATOM 1274 O O . MET A 1 169 ? -19.672 -15.641 -0.668 1 93.69 169 MET A O 1
ATOM 1278 N N . ARG A 1 170 ? -18.406 -17.016 -1.849 1 94.81 170 ARG A N 1
ATOM 1279 C CA . ARG A 1 170 ? -19.516 -17.906 -2.158 1 94.81 170 ARG A CA 1
ATOM 1280 C C . ARG A 1 170 ? -20.094 -18.531 -0.889 1 94.81 170 ARG A C 1
ATOM 1282 O O . ARG A 1 170 ? -21.297 -18.766 -0.803 1 94.81 170 ARG A O 1
ATOM 1289 N N . CYS A 1 171 ? -19.297 -18.781 0.065 1 95.12 171 CYS A N 1
ATOM 1290 C CA . CYS A 1 171 ? -19.703 -19.469 1.293 1 95.12 171 CYS A CA 1
ATOM 1291 C C . CYS A 1 171 ? -20.062 -18.453 2.377 1 95.12 171 CYS A C 1
ATOM 1293 O O . CYS A 1 171 ? -20.547 -18.844 3.445 1 95.12 171 CYS A O 1
ATOM 1295 N N . GLY A 1 172 ? -19.781 -17.203 2.213 1 92.12 172 GLY A N 1
ATOM 1296 C CA . GLY A 1 172 ? -20.078 -16.188 3.207 1 92.12 172 GLY A CA 1
ATOM 1297 C C . GLY A 1 172 ? -19.156 -16.266 4.418 1 92.12 172 GLY A C 1
ATOM 1298 O O . GLY A 1 172 ? -19.609 -16.109 5.555 1 92.12 172 GLY A O 1
ATOM 1299 N N . VAL A 1 173 ? -17.922 -16.656 4.227 1 92 173 VAL A N 1
ATOM 1300 C CA . VAL A 1 173 ? -16.938 -16.75 5.293 1 92 173 VAL A CA 1
ATOM 1301 C C . VAL A 1 173 ? -15.734 -15.867 4.969 1 92 173 VAL A C 1
ATOM 1303 O O . VAL A 1 173 ? -15.555 -15.453 3.822 1 92 173 VAL A O 1
ATOM 1306 N N . PRO A 1 174 ? -14.938 -15.547 5.992 1 89.75 174 PRO A N 1
ATOM 1307 C CA . PRO A 1 174 ? -13.695 -14.82 5.703 1 89.75 174 PRO A CA 1
ATOM 1308 C C . PRO A 1 174 ? -12.703 -15.656 4.898 1 89.75 174 PRO A C 1
ATOM 1310 O O . PRO A 1 174 ? -12.758 -16.891 4.934 1 89.75 174 PRO A O 1
ATOM 1313 N N . ALA A 1 175 ? -11.82 -14.953 4.262 1 89.5 175 ALA A N 1
ATOM 1314 C CA . ALA A 1 175 ? -10.898 -15.609 3.344 1 89.5 175 ALA A CA 1
ATOM 1315 C C . ALA A 1 175 ? -10.016 -16.609 4.078 1 89.5 175 ALA A C 1
ATOM 1317 O O . ALA A 1 175 ? -9.641 -17.641 3.516 1 89.5 175 ALA A O 1
ATOM 1318 N N . ASP A 1 176 ? -9.711 -16.328 5.309 1 86.81 176 ASP A N 1
ATOM 1319 C CA . ASP A 1 176 ? -8.789 -17.203 6.039 1 86.81 176 ASP A CA 1
ATOM 1320 C C . ASP A 1 176 ? -9.484 -18.469 6.512 1 86.81 176 ASP A C 1
ATOM 1322 O O . ASP A 1 176 ? -8.844 -19.375 7.039 1 86.81 176 ASP A O 1
ATOM 1326 N N . ALA A 1 177 ? -10.75 -18.547 6.238 1 91.56 177 ALA A N 1
ATOM 1327 C CA . ALA A 1 177 ? -11.508 -19.75 6.57 1 91.56 177 ALA A CA 1
ATOM 1328 C C . ALA A 1 177 ? -11.398 -20.797 5.461 1 91.56 177 ALA A C 1
ATOM 1330 O O . ALA A 1 177 ? -11.883 -21.922 5.602 1 91.56 177 ALA A O 1
ATOM 1331 N N . VAL A 1 178 ? -10.852 -20.438 4.367 1 92.62 178 VAL A N 1
ATOM 1332 C CA . VAL A 1 178 ? -10.672 -21.328 3.23 1 92.62 178 VAL A CA 1
ATOM 1333 C C . VAL A 1 178 ? -9.219 -21.766 3.141 1 92.62 178 VAL A C 1
ATOM 1335 O O . VAL A 1 178 ? -8.312 -20.938 3.143 1 92.62 178 VAL A O 1
ATOM 1338 N N . LYS A 1 179 ? -9.031 -23.047 3.145 1 86.38 179 LYS A N 1
ATOM 1339 C CA . LYS A 1 179 ? -7.668 -23.562 3.084 1 86.38 179 LYS A CA 1
ATOM 1340 C C . LYS A 1 179 ? -7.535 -24.641 2.021 1 86.38 179 LYS A C 1
ATOM 1342 O O . LYS A 1 179 ? -8.539 -25.125 1.491 1 86.38 179 LYS A O 1
ATOM 1347 N N . ASN A 1 180 ? -6.379 -24.938 1.601 1 81.56 180 ASN A N 1
ATOM 1348 C CA . ASN A 1 180 ? -6 -26.062 0.75 1 81.56 180 ASN A CA 1
ATOM 1349 C C . ASN A 1 180 ? -6.496 -25.875 -0.681 1 81.56 180 ASN A C 1
ATOM 1351 O O . ASN A 1 180 ? -6.945 -26.828 -1.317 1 81.56 180 ASN A O 1
ATOM 1355 N N . VAL A 1 181 ? -6.547 -24.594 -1.061 1 86.38 181 VAL A N 1
ATOM 1356 C CA . VAL A 1 181 ? -6.777 -24.297 -2.471 1 86.38 181 VAL A CA 1
ATOM 1357 C C . VAL A 1 181 ? -5.477 -24.469 -3.254 1 86.38 181 VAL A C 1
ATOM 1359 O O . VAL A 1 181 ? -4.402 -24.078 -2.783 1 86.38 181 VAL A O 1
ATOM 1362 N N . ILE A 1 182 ? -5.59 -25.047 -4.477 1 77.56 182 ILE A N 1
ATOM 1363 C CA . ILE A 1 182 ? -4.391 -25.312 -5.262 1 77.56 182 ILE A CA 1
ATOM 1364 C C . ILE A 1 182 ? -4.52 -24.672 -6.637 1 77.56 182 ILE A C 1
ATOM 1366 O O . ILE A 1 182 ? -5.598 -24.703 -7.242 1 77.56 182 ILE A O 1
ATOM 1370 N N . ILE A 1 183 ? -3.459 -24 -7.051 1 77.38 183 ILE A N 1
ATOM 1371 C CA . ILE A 1 183 ? -3.418 -23.453 -8.406 1 77.38 183 ILE A CA 1
ATOM 1372 C C . ILE A 1 183 ? -2.457 -24.281 -9.258 1 77.38 183 ILE A C 1
ATOM 1374 O O . ILE A 1 183 ? -1.28 -24.422 -8.922 1 77.38 183 ILE A O 1
ATOM 1378 N N . TRP A 1 184 ? -3.057 -24.797 -10.359 1 69.44 184 TRP A N 1
ATOM 1379 C CA . TRP A 1 184 ? -2.246 -25.578 -11.289 1 69.44 184 TRP A CA 1
ATOM 1380 C C . TRP A 1 184 ? -1.933 -24.766 -12.547 1 69.44 184 TRP A C 1
ATOM 1382 O O . TRP A 1 184 ? -2.766 -23.984 -13.016 1 69.44 184 TRP A O 1
ATOM 1392 N N . GLY A 1 185 ? -0.682 -24.984 -13.109 1 63.25 185 GLY A N 1
ATOM 1393 C CA . GLY A 1 185 ? -0.323 -24.344 -14.359 1 63.25 185 GLY A CA 1
ATOM 1394 C C . GLY A 1 185 ? 0.373 -23.016 -14.164 1 63.25 185 GLY A C 1
ATOM 1395 O O . GLY A 1 185 ? 0.701 -22.641 -13.039 1 63.25 185 GLY A O 1
ATOM 1396 N N . ASN A 1 186 ? 0.673 -22.391 -15.336 1 59.59 186 ASN A N 1
ATOM 1397 C CA . ASN A 1 186 ? 1.359 -21.094 -15.297 1 59.59 186 ASN A CA 1
ATOM 1398 C C . ASN A 1 186 ? 0.384 -19.953 -15.07 1 59.59 186 ASN A C 1
ATOM 1400 O O . ASN A 1 186 ? -0.818 -20.094 -15.297 1 59.59 186 ASN A O 1
ATOM 1404 N N . HIS A 1 187 ? 0.896 -18.922 -14.352 1 60.78 187 HIS A N 1
ATOM 1405 C CA . HIS A 1 187 ? 0.129 -17.703 -14.148 1 60.78 187 HIS A CA 1
ATOM 1406 C C . HIS A 1 187 ? -0.382 -17.141 -15.477 1 60.78 187 HIS A C 1
ATOM 1408 O O . HIS A 1 187 ? 0.271 -16.297 -16.094 1 60.78 187 HIS A O 1
ATOM 1414 N N . SER A 1 188 ? -1.146 -17.844 -16.172 1 58.72 188 SER A N 1
ATOM 1415 C CA . SER A 1 188 ? -1.743 -17.453 -17.453 1 58.72 188 SER A CA 1
ATOM 1416 C C . SER A 1 188 ? -3.166 -17.969 -17.578 1 58.72 188 SER A C 1
ATOM 1418 O O . SER A 1 188 ? -3.732 -18.484 -16.609 1 58.72 188 SER A O 1
ATOM 1420 N N . SER A 1 189 ? -3.719 -17.656 -18.719 1 61.16 189 SER A N 1
ATOM 1421 C CA . SER A 1 189 ? -5.086 -18.078 -18.984 1 61.16 189 SER A CA 1
ATOM 1422 C C . SER A 1 189 ? -5.207 -19.609 -18.969 1 61.16 189 SER A C 1
ATOM 1424 O O . SER A 1 189 ? -6.312 -20.141 -18.906 1 61.16 189 SER A O 1
ATOM 1426 N N . THR A 1 190 ? -4.125 -20.234 -18.719 1 61.78 190 THR A N 1
ATOM 1427 C CA . THR A 1 190 ? -4.188 -21.688 -18.766 1 61.78 190 THR A CA 1
ATOM 1428 C C . THR A 1 190 ? -4.113 -22.281 -17.359 1 61.78 190 THR A C 1
ATOM 1430 O O . THR A 1 190 ? -4.164 -23.5 -17.188 1 61.78 190 THR A O 1
ATOM 1433 N N . GLN A 1 191 ? -4.035 -21.391 -16.406 1 72.31 191 GLN A N 1
ATOM 1434 C CA . GLN A 1 191 ? -3.994 -21.875 -15.023 1 72.31 191 GLN A CA 1
ATOM 1435 C C . GLN A 1 191 ? -5.332 -22.484 -14.617 1 72.31 191 GLN A C 1
ATOM 1437 O O . GLN A 1 191 ? -6.359 -22.219 -15.242 1 72.31 191 GLN A O 1
ATOM 1442 N N . TYR A 1 192 ? -5.273 -23.453 -13.664 1 77.56 192 TYR A N 1
ATOM 1443 C CA . TYR A 1 192 ? -6.473 -24.141 -13.188 1 77.56 192 TYR A CA 1
ATOM 1444 C C . TYR A 1 192 ? -6.562 -24.094 -11.672 1 77.56 192 TYR A C 1
ATOM 1446 O O . TYR A 1 192 ? -5.781 -24.734 -10.977 1 77.56 192 TYR A O 1
ATOM 1454 N N . PRO A 1 193 ? -7.535 -23.297 -11.156 1 87.06 193 PRO A N 1
ATOM 1455 C CA . PRO A 1 193 ? -7.781 -23.328 -9.711 1 87.06 193 PRO A CA 1
ATOM 1456 C C . PRO A 1 193 ? -8.531 -24.594 -9.273 1 87.06 193 PRO A C 1
ATOM 1458 O O . PRO A 1 193 ? -9.609 -24.875 -9.789 1 87.06 193 PRO A O 1
ATOM 1461 N N . ASP A 1 194 ? -7.934 -25.297 -8.328 1 80.5 194 ASP A N 1
ATOM 1462 C CA . ASP A 1 194 ? -8.461 -26.578 -7.867 1 80.5 194 ASP A CA 1
ATOM 1463 C C . ASP A 1 194 ? -8.898 -26.5 -6.406 1 80.5 194 ASP A C 1
ATOM 1465 O O . ASP A 1 194 ? -8.078 -26.234 -5.523 1 80.5 194 ASP A O 1
ATOM 1469 N N . VAL A 1 195 ? -10.234 -26.797 -6.207 1 88.94 195 VAL A N 1
ATOM 1470 C CA . VAL A 1 195 ? -10.758 -26.703 -4.848 1 88.94 195 VAL A CA 1
ATOM 1471 C C . VAL A 1 195 ? -11.211 -28.078 -4.379 1 88.94 195 VAL A C 1
ATOM 1473 O O . VAL A 1 195 ? -12.023 -28.188 -3.453 1 88.94 195 VAL A O 1
ATOM 1476 N N . HIS A 1 196 ? -10.773 -29.109 -4.996 1 81.56 196 HIS A N 1
ATOM 1477 C CA . HIS A 1 196 ? -11.195 -30.453 -4.652 1 81.56 196 HIS A CA 1
ATOM 1478 C C . HIS A 1 196 ? -10.773 -30.828 -3.236 1 81.56 196 HIS A C 1
ATOM 1480 O O . HIS A 1 196 ? -11.453 -31.609 -2.562 1 81.56 196 HIS A O 1
ATOM 1486 N N . HIS A 1 197 ? -9.695 -30.281 -2.771 1 81 197 HIS A N 1
ATOM 1487 C CA . HIS A 1 197 ? -9.188 -30.578 -1.438 1 81 197 HIS A CA 1
ATOM 1488 C C . HIS A 1 197 ? -9.352 -29.391 -0.501 1 81 197 HIS A C 1
ATOM 1490 O O . HIS A 1 197 ? -8.891 -29.422 0.64 1 81 197 HIS A O 1
ATOM 1496 N N . ALA A 1 198 ? -9.906 -28.422 -1.05 1 89.19 198 ALA A N 1
ATOM 1497 C CA . ALA A 1 198 ? -10.07 -27.219 -0.24 1 89.19 198 ALA A CA 1
ATOM 1498 C C . ALA A 1 198 ? -11.094 -27.453 0.875 1 89.19 198 ALA A C 1
ATOM 1500 O O . ALA A 1 198 ? -12.047 -28.219 0.706 1 89.19 198 ALA A O 1
ATOM 1501 N N . MET A 1 199 ? -10.781 -26.875 2.006 1 90.5 199 MET A N 1
ATOM 1502 C CA . MET A 1 199 ? -11.648 -26.922 3.176 1 90.5 199 MET A CA 1
ATOM 1503 C C . MET A 1 199 ? -12.133 -25.516 3.543 1 90.5 199 MET A C 1
ATOM 1505 O O . MET A 1 199 ? -11.398 -24.531 3.377 1 90.5 199 MET A O 1
ATOM 1509 N N . VAL A 1 200 ? -13.312 -25.5 4.008 1 95.19 200 VAL A N 1
ATOM 1510 C CA . VAL A 1 200 ? -13.906 -24.25 4.457 1 95.19 200 VAL A CA 1
ATOM 1511 C C . VAL A 1 200 ? -14.367 -24.375 5.91 1 95.19 200 VAL A C 1
ATOM 1513 O O . VAL A 1 200 ? -15.078 -25.328 6.258 1 95.19 200 VAL A O 1
ATOM 1516 N N . ASN A 1 201 ? -13.859 -23.5 6.711 1 93.94 201 ASN A N 1
ATOM 1517 C CA . ASN A 1 201 ? -14.359 -23.453 8.078 1 93.94 201 ASN A CA 1
ATOM 1518 C C . ASN A 1 201 ? -15.68 -22.688 8.164 1 93.94 201 AS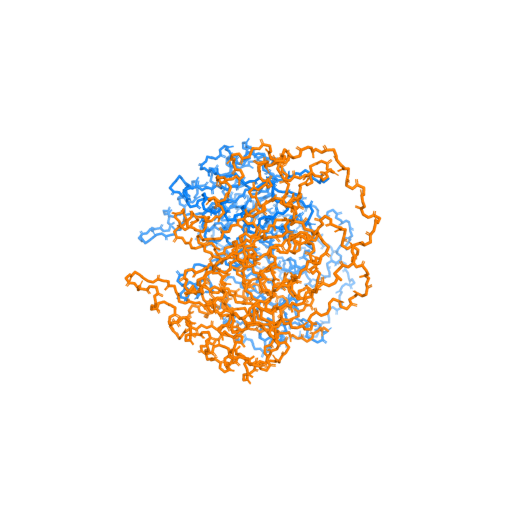N A C 1
ATOM 1520 O O . ASN A 1 201 ? -15.711 -21.469 8.047 1 93.94 201 ASN A O 1
ATOM 1524 N N . VAL A 1 202 ? -16.734 -23.406 8.266 1 92.31 202 VAL A N 1
ATOM 1525 C CA . VAL A 1 202 ? -18.078 -22.828 8.383 1 92.31 202 VAL A CA 1
ATOM 1526 C C . VAL A 1 202 ? -18.547 -22.922 9.836 1 92.31 202 VAL A C 1
ATOM 1528 O O . VAL A 1 202 ? -18.938 -23.984 10.297 1 92.31 202 VAL A O 1
ATOM 1531 N N . ARG A 1 203 ? -18.609 -21.906 10.5 1 87.69 203 ARG A N 1
ATOM 1532 C CA . ARG A 1 203 ? -19.094 -21.812 11.875 1 87.69 203 ARG A CA 1
ATOM 1533 C C . ARG A 1 203 ? -18.359 -22.812 12.773 1 87.69 203 ARG A C 1
ATOM 1535 O O . ARG A 1 203 ? -18.984 -23.562 13.516 1 87.69 203 ARG A O 1
ATOM 1542 N N . GLY A 1 204 ? -17.047 -22.938 12.508 1 86.88 204 GLY A N 1
ATOM 1543 C CA . GLY A 1 204 ? -16.219 -23.75 13.383 1 86.88 204 GLY A CA 1
ATOM 1544 C C . GLY A 1 204 ? -16.062 -25.188 12.883 1 86.88 204 GLY A C 1
ATOM 1545 O O . GLY A 1 204 ? -15.297 -25.969 13.461 1 86.88 204 GLY A O 1
ATOM 1546 N N . LYS A 1 205 ? -16.75 -25.516 11.914 1 90.81 205 LYS A N 1
ATOM 1547 C CA . LYS A 1 205 ? -16.656 -26.859 11.352 1 90.81 205 LYS A CA 1
ATOM 1548 C C . LYS A 1 205 ? -15.953 -26.844 10 1 90.81 205 LYS A C 1
ATOM 1550 O O . LYS A 1 205 ? -16.281 -26.047 9.125 1 90.81 205 LYS A O 1
ATOM 1555 N N . GLU A 1 206 ? -15.016 -27.734 9.906 1 92.5 206 GLU A N 1
ATOM 1556 C CA . GLU A 1 206 ? -14.336 -27.875 8.625 1 92.5 206 GLU A CA 1
ATOM 1557 C C . GLU A 1 206 ? -15.141 -28.734 7.66 1 92.5 206 GLU A C 1
ATOM 1559 O O . GLU A 1 206 ? -15.461 -29.891 7.965 1 92.5 206 GLU A O 1
ATOM 1564 N N . VAL A 1 207 ? -15.469 -28.141 6.555 1 95.06 207 VAL A N 1
ATOM 1565 C CA . VAL A 1 207 ? -16.25 -28.812 5.523 1 95.06 207 VAL A CA 1
ATOM 1566 C C . VAL A 1 207 ? -15.539 -28.719 4.18 1 95.06 207 VAL A C 1
ATOM 1568 O O . VAL A 1 207 ? -14.859 -27.719 3.908 1 95.06 207 VAL A O 1
ATOM 1571 N N . GLU A 1 208 ? -15.68 -29.75 3.434 1 92.38 208 GLU A N 1
ATOM 1572 C CA . GLU A 1 208 ? -15.094 -29.703 2.096 1 92.38 208 GLU A CA 1
ATOM 1573 C C . GLU A 1 208 ? -15.703 -28.578 1.271 1 92.38 208 GLU A C 1
ATOM 1575 O O . GLU A 1 208 ? -16.891 -28.297 1.375 1 92.38 208 GLU A O 1
ATOM 1580 N N . ALA A 1 209 ? -14.883 -27.953 0.425 1 94.19 209 ALA A N 1
ATOM 1581 C CA . ALA A 1 209 ? -15.312 -26.797 -0.359 1 94.19 209 ALA A CA 1
ATOM 1582 C C . ALA A 1 209 ? -16.531 -27.141 -1.208 1 94.19 209 ALA A C 1
ATOM 1584 O O . ALA A 1 209 ? -17.453 -26.328 -1.334 1 94.19 209 ALA A O 1
ATOM 1585 N N . TYR A 1 210 ? -16.578 -28.328 -1.797 1 93.38 210 TYR A N 1
ATOM 1586 C CA . TYR A 1 210 ? -17.719 -28.734 -2.621 1 93.38 210 TYR A CA 1
ATOM 1587 C C . TYR A 1 210 ? -19 -28.781 -1.799 1 93.38 210 TYR A C 1
ATOM 1589 O O . TYR A 1 210 ? -20.062 -28.391 -2.275 1 93.38 210 TYR A O 1
ATOM 1597 N N . ASP A 1 211 ? -18.875 -29.234 -0.574 1 94.75 211 ASP A N 1
ATOM 1598 C CA . ASP A 1 211 ? -20.047 -29.328 0.303 1 94.75 211 ASP A CA 1
ATOM 1599 C C . ASP A 1 211 ? -20.438 -27.953 0.849 1 94.75 211 ASP A C 1
ATOM 1601 O O . ASP A 1 211 ? -21.609 -27.719 1.152 1 94.75 211 ASP A O 1
ATOM 1605 N N . ALA A 1 212 ? -19.5 -27.141 1.019 1 95.44 212 ALA A N 1
ATOM 1606 C CA . ALA A 1 212 ? -19.766 -25.812 1.551 1 95.44 212 ALA A CA 1
ATOM 1607 C C . ALA A 1 212 ? -20.438 -24.922 0.503 1 95.44 212 ALA A C 1
ATOM 1609 O O . ALA A 1 212 ? -21.375 -24.172 0.812 1 95.44 212 ALA A O 1
ATOM 1610 N N . VAL A 1 213 ? -19.953 -25 -0.708 1 95.75 213 VAL A N 1
ATOM 1611 C CA . VAL A 1 213 ? -20.453 -24.156 -1.787 1 95.75 213 VAL A CA 1
ATOM 1612 C C . VAL A 1 213 ? -21.781 -24.719 -2.311 1 95.75 213 VAL A C 1
ATOM 1614 O O . VAL A 1 213 ? -22.688 -23.953 -2.646 1 95.75 213 VAL A O 1
ATOM 1617 N N . LYS A 1 214 ? -21.859 -26.047 -2.457 1 94.38 214 LYS A N 1
ATOM 1618 C CA . LYS A 1 214 ? -23.078 -26.75 -2.885 1 94.38 214 LYS A CA 1
ATOM 1619 C C . LYS A 1 214 ? -23.531 -26.266 -4.262 1 94.38 214 LYS A C 1
ATOM 1621 O O . LYS A 1 214 ? -24.719 -26.016 -4.477 1 94.38 214 LYS A O 1
ATOM 1626 N N . ASP A 1 215 ? -22.688 -26 -5.137 1 95.69 215 ASP A N 1
ATOM 1627 C CA . ASP A 1 215 ? -22.922 -25.594 -6.516 1 95.69 215 ASP A CA 1
ATOM 1628 C C . ASP A 1 215 ? -21.812 -26.062 -7.434 1 95.69 215 ASP A C 1
ATOM 1630 O O . ASP A 1 215 ? -20.922 -25.281 -7.809 1 95.69 215 ASP A O 1
ATOM 1634 N N . ASP A 1 216 ? -21.906 -27.312 -7.852 1 92.81 216 ASP A N 1
ATOM 1635 C CA . ASP A 1 216 ? -20.875 -27.953 -8.672 1 92.81 216 ASP A CA 1
ATOM 1636 C C . ASP A 1 216 ? -20.719 -27.219 -10.008 1 92.81 216 ASP A C 1
ATOM 1638 O O . ASP A 1 216 ? -19.594 -27.125 -10.531 1 92.81 216 ASP A O 1
ATOM 1642 N N . SER A 1 217 ? -21.828 -26.797 -10.492 1 94.94 217 SER A N 1
ATOM 1643 C CA . SER A 1 217 ? -21.797 -26.094 -11.781 1 94.94 217 SER A CA 1
ATOM 1644 C C . SER A 1 217 ? -20.938 -24.844 -11.703 1 94.94 217 SER A C 1
ATOM 1646 O O . SER A 1 217 ? -20.156 -24.562 -12.625 1 94.94 217 SER A O 1
ATOM 1648 N N . TRP A 1 218 ? -21.062 -24.156 -10.609 1 96.75 218 TRP A N 1
ATOM 1649 C CA . TRP A 1 218 ? -20.25 -22.953 -10.422 1 96.75 218 TRP A CA 1
ATOM 1650 C C . TRP A 1 218 ? -18.781 -23.297 -10.234 1 96.75 218 TRP A C 1
ATOM 1652 O O . TRP A 1 218 ? -17.906 -22.672 -10.828 1 96.75 218 TRP A O 1
ATOM 1662 N N . LEU A 1 219 ? -18.453 -24.312 -9.5 1 94.88 219 LEU A N 1
ATOM 1663 C CA . LEU A 1 219 ? -17.094 -24.719 -9.188 1 94.88 219 LEU A CA 1
ATOM 1664 C C . LEU A 1 219 ? -16.375 -25.203 -10.438 1 94.88 219 LEU A C 1
ATOM 1666 O O . LEU A 1 219 ? -15.156 -25.016 -10.57 1 94.88 219 LEU A O 1
ATOM 1670 N N . LYS A 1 220 ? -17.125 -25.766 -11.367 1 91.38 220 LYS A N 1
ATOM 1671 C CA . LYS A 1 220 ? -16.516 -26.359 -12.555 1 91.38 220 LYS A CA 1
ATOM 1672 C C . LYS A 1 220 ? -16.547 -25.391 -13.727 1 91.38 220 LYS A C 1
ATOM 1674 O O . LYS A 1 220 ? -15.969 -25.656 -14.781 1 91.38 220 LYS A O 1
ATOM 1679 N N . GLY A 1 221 ? -17.141 -24.234 -13.539 1 93.69 221 GLY A N 1
ATOM 1680 C CA . GLY A 1 221 ? -17.281 -23.281 -14.641 1 93.69 221 GLY A CA 1
ATOM 1681 C C . GLY A 1 221 ? -16.859 -21.875 -14.273 1 93.69 221 GLY A C 1
ATOM 1682 O O . GLY A 1 221 ? -15.68 -21.531 -14.398 1 93.69 221 GLY A O 1
ATOM 1683 N N . ASP A 1 222 ? -17.812 -21.125 -13.656 1 95.75 222 ASP A N 1
ATOM 1684 C CA . ASP A 1 222 ? -17.609 -19.703 -13.406 1 95.75 222 ASP A CA 1
ATOM 1685 C C . ASP A 1 222 ? -16.438 -19.469 -12.453 1 95.75 222 ASP A C 1
ATOM 1687 O O . ASP A 1 222 ? -15.711 -18.484 -12.586 1 95.75 222 ASP A O 1
ATOM 1691 N N . PHE A 1 223 ? -16.328 -20.359 -11.5 1 96.19 223 PHE A N 1
ATOM 1692 C CA . PHE A 1 223 ? -15.219 -20.266 -10.555 1 96.19 223 PHE A CA 1
ATOM 1693 C C . PHE A 1 223 ? -13.875 -20.281 -11.289 1 96.19 223 PHE A C 1
ATOM 1695 O O . PHE A 1 223 ? -13.047 -19.391 -11.094 1 96.19 223 PHE A O 1
ATOM 1702 N N . ILE A 1 224 ? -13.719 -21.188 -12.148 1 91 224 ILE A N 1
ATOM 1703 C CA . ILE A 1 224 ? -12.469 -21.391 -12.883 1 91 224 ILE A CA 1
ATOM 1704 C C . ILE A 1 224 ? -12.227 -20.219 -13.82 1 91 224 ILE A C 1
ATOM 1706 O O . ILE A 1 224 ? -11.156 -19.609 -13.805 1 91 224 ILE A O 1
ATOM 1710 N N . SER A 1 225 ? -13.25 -19.812 -14.57 1 93.06 225 SER A N 1
ATOM 1711 C CA . SER A 1 225 ? -13.109 -18.75 -15.547 1 93.06 225 SER A CA 1
ATOM 1712 C C . SER A 1 225 ? -12.844 -17.406 -14.859 1 93.06 225 SER A C 1
ATOM 1714 O O . SER A 1 225 ? -12.078 -16.594 -15.367 1 93.06 225 SER A O 1
ATOM 1716 N N . THR A 1 226 ? -13.438 -17.203 -13.711 1 94.88 226 THR A N 1
ATOM 1717 C CA . THR A 1 226 ? -13.25 -15.953 -12.977 1 94.88 226 THR A CA 1
ATOM 1718 C C . THR A 1 226 ? -11.797 -15.805 -12.523 1 94.88 226 THR A C 1
ATOM 1720 O O . THR A 1 226 ? -11.188 -14.75 -12.711 1 94.88 226 THR A O 1
ATOM 1723 N N . VAL A 1 227 ? -11.273 -16.844 -11.969 1 93.12 227 VAL A N 1
ATOM 1724 C CA . VAL A 1 227 ? -9.891 -16.812 -11.484 1 93.12 227 VAL A CA 1
ATOM 1725 C C . VAL A 1 227 ? -8.938 -16.641 -12.664 1 93.12 227 VAL A C 1
ATOM 1727 O O . VAL A 1 227 ? -8.023 -15.82 -12.625 1 93.12 227 VAL A O 1
ATOM 1730 N N . GLN A 1 228 ? -9.164 -17.344 -13.789 1 87.69 228 GLN A N 1
ATOM 1731 C CA . GLN A 1 228 ? -8.289 -17.328 -14.953 1 87.69 228 GLN A CA 1
ATOM 1732 C C . GLN A 1 228 ? -8.281 -15.961 -15.625 1 87.69 228 GLN A C 1
ATOM 1734 O O . GLN A 1 228 ? -7.242 -15.516 -16.109 1 87.69 228 GLN A O 1
ATOM 1739 N N . LEU A 1 229 ? -9.445 -15.273 -15.602 1 91.06 229 LEU A N 1
ATOM 1740 C CA . LEU A 1 229 ? -9.594 -14.055 -16.375 1 91.06 229 LEU A CA 1
ATOM 1741 C C . LEU A 1 229 ? -9.594 -12.828 -15.469 1 91.06 229 LEU A C 1
ATOM 1743 O O . LEU A 1 229 ? -9.891 -11.719 -15.914 1 91.06 229 LEU A O 1
ATOM 1747 N N . ARG A 1 230 ? -9.273 -13.023 -14.227 1 93.69 230 ARG A N 1
ATOM 1748 C CA . ARG A 1 230 ? -9.414 -11.953 -13.242 1 93.69 230 ARG A CA 1
ATOM 1749 C C . ARG A 1 230 ? -8.492 -10.781 -13.578 1 93.69 230 ARG A C 1
ATOM 1751 O O . ARG A 1 230 ? -8.898 -9.625 -13.477 1 93.69 230 ARG A O 1
ATOM 1758 N N . GLY A 1 231 ? -7.238 -11.062 -13.969 1 90.69 231 GLY A N 1
ATOM 1759 C CA . GLY A 1 231 ? -6.332 -9.992 -14.367 1 90.69 231 GLY A CA 1
ATOM 1760 C C . GLY A 1 231 ? -6.887 -9.125 -15.477 1 90.69 231 GLY A C 1
ATOM 1761 O O . GLY A 1 231 ? -6.832 -7.895 -15.391 1 90.69 231 GLY A O 1
ATOM 1762 N N . ALA A 1 232 ? -7.438 -9.773 -16.453 1 89.75 232 ALA A N 1
ATOM 1763 C CA . ALA A 1 232 ? -8.031 -9.055 -17.578 1 89.75 232 ALA A CA 1
ATOM 1764 C C . ALA A 1 232 ? -9.234 -8.234 -17.141 1 89.75 232 ALA A C 1
ATOM 1766 O O . ALA A 1 232 ? -9.453 -7.125 -17.625 1 89.75 232 ALA A O 1
ATOM 1767 N N . ALA A 1 233 ? -10 -8.812 -16.234 1 94.31 233 ALA A N 1
ATOM 1768 C CA . ALA A 1 233 ? -11.18 -8.109 -15.727 1 94.31 233 ALA A CA 1
ATOM 1769 C C . ALA A 1 233 ? -10.789 -6.832 -15 1 94.31 233 ALA A C 1
ATOM 1771 O O . ALA A 1 233 ? -11.422 -5.789 -15.18 1 94.31 233 ALA A O 1
ATOM 1772 N N . VAL A 1 234 ? -9.781 -6.918 -14.234 1 94.5 234 VAL A N 1
ATOM 1773 C CA . VAL A 1 234 ? -9.305 -5.758 -13.484 1 94.5 234 VAL A CA 1
ATOM 1774 C C . VAL A 1 234 ? -8.789 -4.695 -14.453 1 94.5 234 VAL A C 1
ATOM 1776 O O . VAL A 1 234 ? -9.117 -3.516 -14.32 1 94.5 234 VAL A O 1
ATOM 1779 N N . ILE A 1 235 ? -8.016 -5.082 -15.359 1 91.38 235 ILE A N 1
ATOM 1780 C CA . ILE A 1 235 ? -7.445 -4.152 -16.328 1 91.38 235 ILE A CA 1
ATOM 1781 C C . ILE A 1 235 ? -8.57 -3.457 -17.109 1 91.38 235 ILE A C 1
ATOM 1783 O O . ILE A 1 235 ? -8.508 -2.25 -17.344 1 91.38 235 ILE A O 1
ATOM 1787 N N . LYS A 1 236 ? -9.516 -4.227 -17.531 1 93.81 236 LYS A N 1
ATOM 1788 C CA . LYS A 1 236 ? -10.641 -3.668 -18.266 1 93.81 236 LYS A CA 1
ATOM 1789 C C . LYS A 1 236 ? -11.383 -2.627 -17.438 1 93.81 236 LYS A C 1
ATOM 1791 O O . LYS A 1 236 ? -11.781 -1.582 -17.953 1 93.81 236 LYS A O 1
ATOM 1796 N N . ALA A 1 237 ? -11.516 -2.9 -16.156 1 95.12 237 ALA A N 1
ATOM 1797 C CA . ALA A 1 237 ? -12.289 -2.031 -15.273 1 95.12 237 ALA A CA 1
ATOM 1798 C C . ALA A 1 237 ? -11.484 -0.788 -14.891 1 95.12 237 ALA A C 1
ATOM 1800 O O . ALA A 1 237 ? -12 0.333 -14.961 1 95.12 237 ALA A O 1
ATOM 1801 N N . ARG A 1 238 ? -10.211 -0.931 -14.508 1 92.56 238 ARG A N 1
ATOM 1802 C CA . ARG A 1 238 ? -9.406 0.154 -13.961 1 92.56 238 ARG A CA 1
ATOM 1803 C C . ARG A 1 238 ? -8.57 0.827 -15.039 1 92.56 238 ARG A C 1
ATOM 1805 O O . ARG A 1 238 ? -8.031 1.914 -14.828 1 92.56 238 ARG A O 1
ATOM 1812 N N . LYS A 1 239 ? -8.359 0.101 -16.156 1 89 239 LYS A N 1
ATOM 1813 C CA . LYS A 1 239 ? -7.469 0.507 -17.25 1 89 239 LYS A CA 1
ATOM 1814 C C . LYS A 1 239 ? -6.008 0.45 -16.812 1 89 239 LYS A C 1
ATOM 1816 O O . LYS A 1 239 ? -5.133 0.99 -17.484 1 89 239 LYS A O 1
ATOM 1821 N N . LEU A 1 240 ? -5.785 -0.089 -15.672 1 86.75 240 LEU A N 1
ATOM 1822 C CA . LEU A 1 240 ? -4.457 -0.342 -15.117 1 86.75 240 LEU A CA 1
ATOM 1823 C C . LEU A 1 240 ? -4.355 -1.765 -14.578 1 86.75 240 LEU A C 1
ATOM 1825 O O . LEU A 1 240 ? -5.367 -2.371 -14.219 1 86.75 240 LEU A O 1
ATOM 1829 N N . SER A 1 241 ? -3.143 -2.223 -14.477 1 87.25 241 SER A N 1
ATOM 1830 C CA . SER A 1 241 ? -2.92 -3.584 -14 1 87.25 241 SER A CA 1
ATOM 1831 C C . SER A 1 241 ? -3.242 -3.711 -12.516 1 87.25 241 SER A C 1
ATOM 1833 O O . SER A 1 241 ? -3.367 -2.705 -11.812 1 87.25 241 SER A O 1
ATOM 1835 N N . SER A 1 242 ? -3.377 -4.973 -12.008 1 92.62 242 SER A N 1
ATOM 1836 C CA . SER A 1 242 ? -3.729 -5.297 -10.633 1 92.62 242 SER A CA 1
ATOM 1837 C C . SER A 1 242 ? -2.529 -5.141 -9.703 1 92.62 242 SER A C 1
ATOM 1839 O O . SER A 1 242 ? -2.074 -6.113 -9.094 1 92.62 242 SER A O 1
ATOM 1841 N N . ALA A 1 243 ? -2.166 -3.924 -9.484 1 95.12 243 ALA A N 1
ATOM 1842 C CA . ALA A 1 243 ? -0.936 -3.635 -8.758 1 95.12 243 ALA A CA 1
ATOM 1843 C C . ALA A 1 243 ? -1.102 -3.926 -7.266 1 95.12 243 ALA A C 1
ATOM 1845 O O . ALA A 1 243 ? -0.235 -4.551 -6.648 1 95.12 243 ALA A O 1
ATOM 1846 N N . MET A 1 244 ? -2.213 -3.58 -6.691 1 96.5 244 MET A N 1
ATOM 1847 C CA . MET A 1 244 ? -2.439 -3.73 -5.254 1 96.5 244 MET A CA 1
ATOM 1848 C C . MET A 1 244 ? -2.473 -5.203 -4.859 1 96.5 244 MET A C 1
ATOM 1850 O O . MET A 1 244 ? -1.758 -5.625 -3.951 1 96.5 244 MET A O 1
ATOM 1854 N N . SER A 1 245 ? -3.293 -5.965 -5.559 1 96.44 245 SER A N 1
ATOM 1855 C CA . SER A 1 245 ? -3.439 -7.375 -5.211 1 96.44 245 SER A CA 1
ATOM 1856 C C . SER A 1 245 ? -2.166 -8.156 -5.52 1 96.44 245 SER A C 1
ATOM 1858 O O . SER A 1 245 ? -1.803 -9.07 -4.781 1 96.44 245 SER A O 1
ATOM 1860 N N . ALA A 1 246 ? -1.494 -7.789 -6.602 1 95.56 246 ALA A N 1
ATOM 1861 C CA . ALA A 1 246 ? -0.208 -8.414 -6.898 1 95.56 246 ALA A CA 1
ATOM 1862 C C . ALA A 1 246 ? 0.814 -8.117 -5.805 1 95.56 246 ALA A C 1
ATOM 1864 O O . ALA A 1 246 ? 1.536 -9.008 -5.363 1 95.56 246 ALA A O 1
ATOM 1865 N N . ALA A 1 247 ? 0.901 -6.875 -5.371 1 97.69 247 ALA A N 1
ATOM 1866 C CA . ALA A 1 247 ? 1.823 -6.488 -4.309 1 97.69 247 ALA A CA 1
ATOM 1867 C C . ALA A 1 247 ? 1.546 -7.27 -3.027 1 97.69 247 ALA A C 1
ATOM 1869 O O . ALA A 1 247 ? 2.473 -7.762 -2.381 1 97.69 247 ALA A O 1
ATOM 1870 N N . LYS A 1 248 ? 0.289 -7.348 -2.695 1 96.38 248 LYS A N 1
ATOM 1871 C CA . LYS A 1 248 ? -0.1 -8.117 -1.516 1 96.38 248 LYS A CA 1
ATOM 1872 C C . LYS A 1 248 ? 0.336 -9.57 -1.639 1 96.38 248 LYS A C 1
ATOM 1874 O O . LYS A 1 248 ? 0.857 -10.148 -0.685 1 96.38 248 LYS A O 1
ATOM 1879 N N . ALA A 1 249 ? 0.125 -10.164 -2.779 1 93.75 249 ALA A N 1
ATOM 1880 C CA . ALA A 1 249 ? 0.505 -11.555 -3.023 1 93.75 249 ALA A CA 1
ATOM 1881 C C . ALA A 1 249 ? 2.016 -11.734 -2.914 1 93.75 249 ALA A C 1
ATOM 1883 O O . ALA A 1 249 ? 2.49 -12.727 -2.359 1 93.75 249 ALA A O 1
ATOM 1884 N N . ILE A 1 250 ? 2.762 -10.789 -3.424 1 96.38 250 ILE A N 1
ATOM 1885 C CA . ILE A 1 250 ? 4.219 -10.812 -3.348 1 96.38 250 ILE A CA 1
ATOM 1886 C C . ILE A 1 250 ? 4.66 -10.766 -1.887 1 96.38 250 ILE A C 1
ATOM 1888 O O . ILE A 1 250 ? 5.527 -11.539 -1.471 1 96.38 250 ILE A O 1
ATOM 1892 N N . CYS A 1 251 ? 4.043 -9.891 -1.151 1 96.25 251 CYS A N 1
ATOM 1893 C CA . CYS A 1 251 ? 4.375 -9.781 0.264 1 96.25 251 CYS A CA 1
ATOM 1894 C C . CYS A 1 251 ? 4.113 -11.094 0.994 1 96.25 251 CYS A C 1
ATOM 1896 O O . CYS A 1 251 ? 4.961 -11.562 1.752 1 96.25 251 CYS A O 1
ATOM 1898 N N . ASP A 1 252 ? 2.947 -11.656 0.735 1 89.94 252 ASP A N 1
ATOM 1899 C CA . ASP A 1 252 ? 2.598 -12.914 1.383 1 89.94 252 ASP A CA 1
ATOM 1900 C C . ASP A 1 252 ? 3.605 -14.008 1.036 1 89.94 252 ASP A C 1
ATOM 1902 O O . ASP A 1 252 ? 4.07 -14.734 1.918 1 89.94 252 ASP A O 1
ATOM 1906 N N . HIS A 1 253 ? 3.914 -14.055 -0.214 1 89.88 253 HIS A N 1
ATOM 1907 C CA . HIS A 1 253 ? 4.832 -15.07 -0.706 1 89.88 253 HIS A CA 1
ATOM 1908 C C . HIS A 1 253 ? 6.211 -14.93 -0.07 1 89.88 253 HIS A C 1
ATOM 1910 O O . HIS A 1 253 ? 6.738 -15.883 0.502 1 89.88 253 HIS A O 1
ATOM 1916 N N . MET A 1 254 ? 6.754 -13.789 -0.116 1 93.94 254 MET A N 1
ATOM 1917 C CA . MET A 1 254 ? 8.102 -13.555 0.38 1 93.94 254 MET A CA 1
ATOM 1918 C C . MET A 1 254 ? 8.164 -13.719 1.895 1 93.94 254 MET A C 1
ATOM 1920 O O . MET A 1 254 ? 9.141 -14.25 2.426 1 93.94 254 MET A O 1
ATOM 1924 N N . ARG A 1 255 ? 7.164 -13.25 2.586 1 91.94 255 ARG A N 1
ATOM 1925 C CA . ARG A 1 255 ? 7.137 -13.383 4.039 1 91.94 255 ARG A CA 1
ATOM 1926 C C . ARG A 1 255 ? 7.125 -14.852 4.453 1 91.94 255 ARG A C 1
ATOM 1928 O O . ARG A 1 255 ? 7.914 -15.266 5.305 1 91.94 255 ARG A O 1
ATOM 1935 N N . ASP A 1 256 ? 6.168 -15.547 3.869 1 82.69 256 ASP A N 1
ATOM 1936 C CA . ASP A 1 256 ? 6.062 -16.969 4.195 1 82.69 256 ASP A CA 1
ATOM 1937 C C . ASP A 1 256 ? 7.367 -17.703 3.896 1 82.69 256 ASP A C 1
ATOM 1939 O O . ASP A 1 256 ? 7.797 -18.547 4.672 1 82.69 256 ASP A O 1
ATOM 1943 N N . TRP A 1 257 ? 7.965 -17.328 2.83 1 83.94 257 TRP A N 1
ATOM 1944 C CA . TRP A 1 257 ? 9.219 -17.953 2.412 1 83.94 257 TRP A CA 1
ATOM 1945 C C . TRP A 1 257 ? 10.359 -17.562 3.338 1 83.94 257 TRP A C 1
ATOM 1947 O O . TRP A 1 257 ? 11.18 -18.391 3.715 1 83.94 257 TRP A O 1
ATOM 1957 N N . TRP A 1 258 ? 10.43 -16.344 3.766 1 88.88 258 TRP A N 1
ATOM 1958 C CA . TRP A 1 258 ? 11.508 -15.797 4.59 1 88.88 258 TRP A CA 1
ATOM 1959 C C . TRP A 1 258 ? 11.477 -16.391 5.992 1 88.88 258 TRP A C 1
ATOM 1961 O O . TRP A 1 258 ? 12.523 -16.719 6.555 1 88.88 258 TRP A O 1
ATOM 1971 N N . PHE A 1 259 ? 10.281 -16.531 6.621 1 81.56 259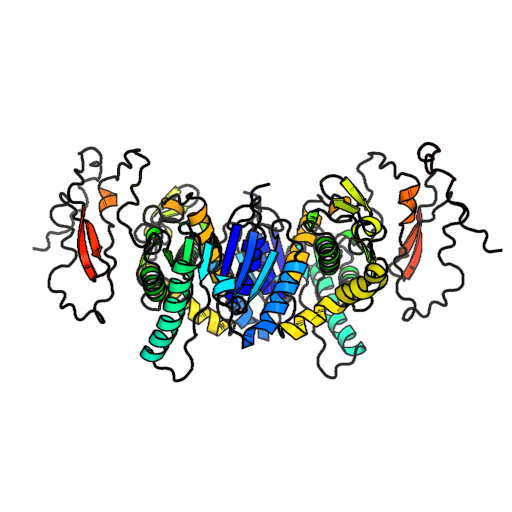 PHE A N 1
ATOM 1972 C CA . PHE A 1 259 ? 10.156 -16.984 8 1 81.56 259 PHE A CA 1
ATOM 1973 C C . PHE A 1 259 ? 9.883 -18.484 8.039 1 81.56 259 PHE A C 1
ATOM 1975 O O . PHE A 1 259 ? 9.938 -19.109 9.109 1 81.56 259 PHE A O 1
ATOM 1982 N N . GLY A 1 260 ? 9.914 -19.109 7.074 1 62.44 260 GLY A N 1
ATOM 1983 C CA . GLY A 1 260 ? 9.742 -20.547 7.043 1 62.44 260 GLY A CA 1
ATOM 1984 C C . GLY A 1 260 ? 8.375 -21 7.52 1 62.44 260 GLY A C 1
ATOM 1985 O O . GLY A 1 260 ? 8.203 -22.141 7.93 1 62.44 260 GLY A O 1
ATOM 1986 N N . THR A 1 261 ? 7.562 -20.047 8.156 1 44.41 261 THR A N 1
ATOM 1987 C CA . THR A 1 261 ? 6.254 -20.422 8.688 1 44.41 261 THR A CA 1
ATOM 1988 C C . THR A 1 261 ? 5.391 -21.047 7.602 1 44.41 261 THR A C 1
ATOM 1990 O O . THR A 1 261 ? 4.168 -21.141 7.75 1 44.41 261 THR A O 1
ATOM 1993 N N . LEU A 1 262 ? 6.074 -21.203 6.566 1 41.09 262 LEU A N 1
ATOM 1994 C CA . LEU A 1 262 ? 5.16 -21.828 5.625 1 41.09 262 LEU A CA 1
ATOM 1995 C C . LEU A 1 262 ? 4.535 -23.094 6.234 1 41.09 262 LEU A C 1
ATOM 1997 O O . LEU A 1 262 ? 5.223 -24.094 6.441 1 41.09 262 LEU A O 1
ATOM 2001 N N . ASP A 1 263 ? 3.961 -22.891 7.441 1 32.5 263 ASP A N 1
ATOM 2002 C CA . ASP A 1 263 ? 3.121 -24.078 7.562 1 32.5 263 ASP A CA 1
ATOM 2003 C C . ASP A 1 263 ? 2.631 -24.547 6.195 1 32.5 263 ASP A C 1
ATOM 2005 O O . ASP A 1 263 ? 1.943 -23.812 5.488 1 32.5 263 ASP A O 1
ATOM 2009 N N . VAL A 1 264 ? 3.479 -25.297 5.695 1 34.22 264 VAL A N 1
ATOM 2010 C CA . VAL A 1 264 ? 3.191 -25.859 4.387 1 34.22 264 VAL A CA 1
ATOM 2011 C C . VAL A 1 264 ? 1.685 -25.859 4.141 1 34.22 264 VAL A C 1
ATOM 2013 O O . VAL A 1 264 ? 1.237 -25.906 2.99 1 34.22 264 VAL A O 1
ATOM 2016 N N . SER A 1 265 ? 1.011 -26.047 5.234 1 30.36 265 SER A N 1
ATOM 2017 C CA . SER A 1 265 ? -0.443 -26.078 5.113 1 30.36 265 SER A CA 1
ATOM 2018 C C . SER A 1 265 ? -0.999 -24.719 4.734 1 30.36 265 SER A C 1
ATOM 2020 O O . SER A 1 265 ? -2.082 -24.609 4.156 1 30.36 265 SER A O 1
ATOM 2022 N N . ARG A 1 266 ? -0.579 -23.734 5.426 1 32.31 266 ARG A N 1
ATOM 2023 C CA . ARG A 1 266 ? -1.178 -22.422 5.223 1 32.31 266 ARG A CA 1
ATOM 2024 C C . ARG A 1 266 ? -0.808 -21.844 3.857 1 32.31 266 ARG A C 1
ATOM 2026 O O . ARG A 1 266 ? -1.566 -21.062 3.277 1 32.31 266 ARG A O 1
ATOM 2033 N N . VAL A 1 267 ? 0.45 -21.672 3.668 1 30.88 267 VAL A N 1
ATOM 2034 C CA . VAL A 1 267 ? 0.917 -21.219 2.361 1 30.88 267 VAL A CA 1
ATOM 2035 C C . VAL A 1 267 ? 0.533 -22.234 1.292 1 30.88 267 VAL A C 1
ATOM 2037 O O . VAL A 1 267 ? 0.12 -21.859 0.191 1 30.88 267 VAL A O 1
ATOM 2040 N N . PHE A 1 268 ? 1.112 -23.578 1.559 1 30.83 268 PH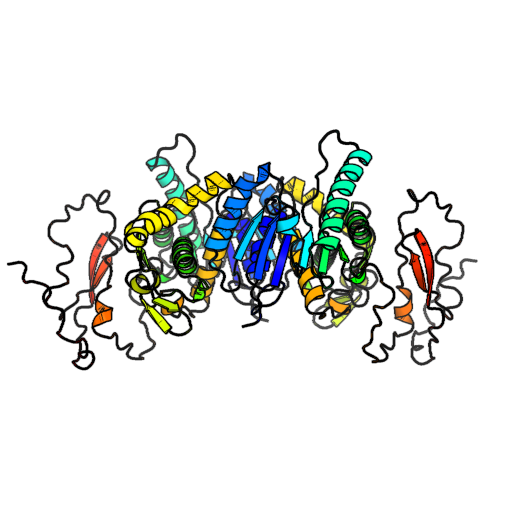E A N 1
ATOM 2041 C CA . PHE A 1 268 ? 0.662 -24.719 0.767 1 30.83 268 PHE A CA 1
ATOM 2042 C C . PHE A 1 268 ? -0.71 -25.188 1.232 1 30.83 268 PHE A C 1
ATOM 2044 O O . PHE A 1 268 ? -0.938 -25.359 2.432 1 30.83 268 PHE A O 1
ATOM 2051 N N . GLY A 1 269 ? -1.816 -24.484 1.19 1 28.47 269 GLY A N 1
ATOM 2052 C CA . GLY A 1 269 ? -2.867 -25.375 1.648 1 28.47 269 GLY A CA 1
ATOM 2053 C C . GLY A 1 269 ? -2.363 -26.766 1.967 1 28.47 269 GLY A C 1
ATOM 2054 O O . GLY A 1 269 ? -1.292 -27.172 1.506 1 28.47 269 GLY A O 1
ATOM 2055 N N . ARG A 1 270 ? -2.717 -27.484 3.205 1 29.97 270 ARG A N 1
ATOM 2056 C CA . ARG A 1 270 ? -2.193 -28.844 3.264 1 29.97 270 ARG A CA 1
ATOM 2057 C C . ARG A 1 270 ? -1.693 -29.297 1.896 1 29.97 270 ARG A C 1
ATOM 2059 O O . ARG A 1 270 ? -0.771 -30.125 1.806 1 29.97 270 ARG A O 1
ATOM 2066 N N . TRP A 1 271 ? -2.57 -29.25 0.885 1 28 271 TRP A N 1
ATOM 2067 C CA . TRP A 1 271 ? -2.365 -29.469 -0.542 1 28 271 TRP A CA 1
ATOM 2068 C C . TRP A 1 271 ? -2.066 -28.156 -1.263 1 28 271 TRP A C 1
ATOM 2070 O O . TRP A 1 271 ? -2.152 -28.094 -2.492 1 28 271 TRP A O 1
ATOM 2080 N N . GLY A 1 272 ? -1.901 -27.078 -0.585 1 28.5 272 GLY A N 1
ATOM 2081 C CA . GLY A 1 272 ? -2.014 -25.812 -1.306 1 28.5 272 GLY A CA 1
ATOM 2082 C C . GLY A 1 272 ? -0.916 -25.609 -2.334 1 28.5 272 GLY A C 1
ATOM 2083 O O . GLY A 1 272 ? 0.134 -26.266 -2.262 1 28.5 272 GLY A O 1
ATOM 2084 N N . GLY A 1 273 ? -1.248 -25 -3.539 1 26.98 273 GLY A N 1
ATOM 2085 C CA . GLY A 1 273 ? -0.522 -24.703 -4.762 1 26.98 273 GLY A CA 1
ATOM 2086 C C . GLY A 1 273 ? 0.744 -23.891 -4.523 1 26.98 273 GLY A C 1
ATOM 2087 O O . GLY A 1 273 ? 0.697 -22.672 -4.398 1 26.98 273 GLY A O 1
ATOM 2088 N N . MET A 1 274 ? 1.482 -24.125 -3.58 1 29.53 274 MET A N 1
ATOM 2089 C CA . MET A 1 274 ? 2.795 -23.484 -3.6 1 29.53 274 MET A CA 1
ATOM 2090 C C . MET A 1 274 ? 3.377 -23.484 -5.008 1 29.53 274 MET A C 1
ATOM 2092 O O . MET A 1 274 ? 3.115 -24.391 -5.797 1 2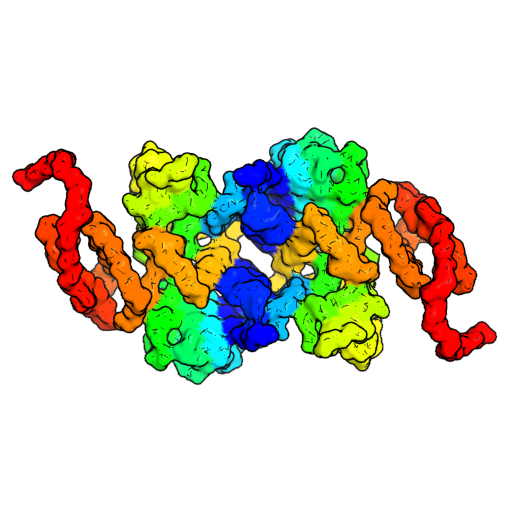9.53 274 MET A O 1
ATOM 2096 N N . THR A 1 275 ? 3.811 -22.312 -5.484 1 30.72 275 THR A N 1
ATOM 2097 C CA . THR A 1 275 ? 4.66 -22.156 -6.66 1 30.72 275 THR A CA 1
ATOM 2098 C C . THR A 1 275 ? 5.766 -23.219 -6.668 1 30.72 275 THR A C 1
ATOM 2100 O O . THR A 1 275 ? 6.137 -23.734 -5.617 1 30.72 275 THR A O 1
ATOM 2103 N N . SER A 1 276 ? 5.957 -23.812 -7.809 1 27.59 276 SER A N 1
ATOM 2104 C CA . SER A 1 276 ? 7.051 -24.703 -8.188 1 27.59 276 SER A CA 1
ATOM 2105 C C . SER A 1 276 ? 8.375 -24.234 -7.582 1 27.59 276 SER A C 1
ATOM 2107 O O . SER A 1 276 ? 8.891 -23.188 -7.945 1 27.59 276 SER A O 1
ATOM 2109 N N . ARG A 1 277 ? 8.531 -24.172 -6.18 1 28.14 277 ARG A N 1
ATOM 2110 C CA . ARG A 1 277 ? 9.945 -24.188 -5.82 1 28.14 277 ARG A CA 1
ATOM 2111 C C . ARG A 1 277 ? 10.727 -25.156 -6.699 1 28.14 277 ARG A C 1
ATOM 2113 O O . ARG A 1 277 ? 10.211 -26.203 -7.086 1 28.14 277 ARG A O 1
ATOM 2120 N N . ILE A 1 278 ? 11.523 -24.578 -7.484 1 26.97 278 ILE A N 1
ATOM 2121 C CA . ILE A 1 278 ? 12.477 -25.516 -8.078 1 26.97 278 ILE A CA 1
ATOM 2122 C C . ILE A 1 278 ? 12.922 -26.531 -7.027 1 26.97 278 ILE A C 1
ATOM 2124 O O . ILE A 1 278 ? 13.438 -26.156 -5.973 1 26.97 278 ILE A O 1
ATOM 2128 N N . CYS A 1 279 ? 12.125 -27.609 -6.879 1 26.12 279 CYS A N 1
ATOM 2129 C CA . CYS A 1 279 ? 12.461 -28.828 -6.137 1 26.12 279 CYS A CA 1
ATOM 2130 C C . CYS A 1 279 ? 13.953 -29.109 -6.195 1 26.12 279 CYS A C 1
ATOM 2132 O O . CYS A 1 279 ? 14.469 -29.547 -7.223 1 26.12 279 CYS A O 1
ATOM 2134 N N . SER A 1 280 ? 14.812 -28.188 -5.746 1 24.33 280 SER A N 1
ATOM 2135 C CA . SER A 1 280 ? 16.141 -28.766 -5.57 1 24.33 280 SER A CA 1
ATOM 2136 C C . SER A 1 280 ? 16.062 -30.078 -4.812 1 24.33 280 SER A C 1
ATOM 2138 O O . SER A 1 280 ? 15.094 -30.344 -4.102 1 24.33 280 SER A O 1
ATOM 2140 N N . LYS A 1 281 ? 17.016 -30.984 -4.984 1 25.66 281 LYS A N 1
ATOM 2141 C CA . LYS A 1 281 ? 17.219 -32.281 -4.336 1 25.66 281 LYS A CA 1
ATOM 2142 C C . LYS A 1 281 ? 16.922 -32.188 -2.842 1 25.66 281 LYS A C 1
ATOM 2144 O O . LYS A 1 281 ? 16.312 -33.094 -2.273 1 25.66 281 LYS A O 1
ATOM 2149 N N . ASN A 1 282 ? 17.75 -31.297 -2.098 1 23.81 282 ASN A N 1
ATOM 2150 C CA . ASN A 1 282 ? 17.922 -31.438 -0.658 1 23.81 282 ASN A CA 1
ATOM 2151 C C . ASN A 1 282 ? 16.766 -30.812 0.122 1 23.81 282 ASN A C 1
ATOM 2153 O O . ASN A 1 282 ? 16.906 -30.516 1.307 1 23.81 282 ASN A O 1
ATOM 2157 N N . PHE A 1 283 ? 15.914 -30.281 -0.389 1 25.81 283 PHE A N 1
ATOM 2158 C CA . PHE A 1 283 ? 14.961 -29.828 0.614 1 25.81 283 PHE A CA 1
ATOM 2159 C C . PHE A 1 283 ? 14.398 -31 1.407 1 25.81 283 PHE A C 1
ATOM 2161 O O . PHE A 1 283 ? 13.539 -31.734 0.913 1 25.81 283 PHE A O 1
ATOM 2168 N N . PHE A 1 284 ? 15.312 -31.703 2.119 1 22.67 284 PHE A N 1
ATOM 2169 C CA . PHE A 1 284 ? 14.992 -32.656 3.162 1 22.67 284 PHE A CA 1
ATOM 2170 C C . PHE A 1 284 ? 14.109 -32.031 4.23 1 22.67 284 PHE A C 1
ATOM 2172 O O . PHE A 1 284 ? 14.328 -30.906 4.641 1 22.67 284 PHE A O 1
ATOM 2179 N N . PHE A 1 285 ? 12.867 -32.219 4.188 1 25.83 285 PHE A N 1
ATOM 2180 C CA . PHE A 1 285 ? 12.055 -32.062 5.383 1 25.83 285 PHE A CA 1
ATOM 2181 C C . PHE A 1 285 ? 12.797 -32.562 6.617 1 25.83 285 PHE A C 1
ATOM 2183 O O . PHE 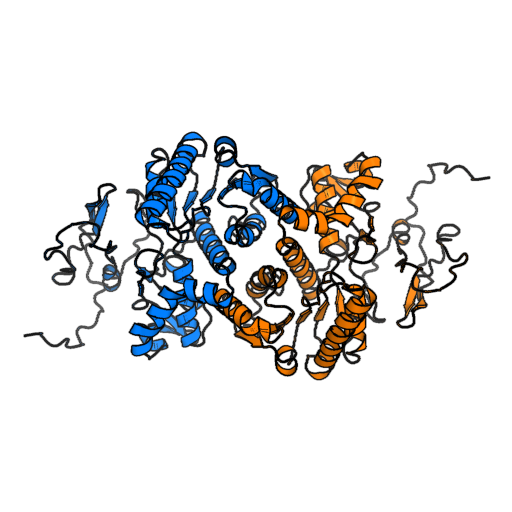A 1 285 ? 12.969 -33.781 6.797 1 25.83 285 PHE A O 1
ATOM 2190 N N . LYS A 1 286 ? 13.875 -32 6.957 1 24.97 286 LYS A N 1
ATOM 2191 C CA . LYS A 1 286 ? 14.57 -32.5 8.141 1 24.97 286 LYS A CA 1
ATOM 2192 C C . LYS A 1 286 ? 13.625 -32.625 9.328 1 24.97 286 LYS A C 1
ATOM 2194 O O . LYS A 1 286 ? 14.047 -32.938 10.445 1 24.97 286 LYS A O 1
ATOM 2199 N N . HIS A 1 287 ? 12.602 -31.719 9.492 1 25.56 287 HIS A N 1
ATOM 2200 C CA . HIS A 1 287 ? 12.023 -32.125 10.766 1 25.56 287 HIS A CA 1
ATOM 2201 C C . HIS A 1 287 ? 11.508 -33.562 10.703 1 25.56 287 HIS A C 1
ATOM 2203 O O . HIS A 1 287 ? 10.875 -33.969 9.719 1 25.56 287 HIS A O 1
ATOM 2209 N N . HIS A 1 288 ? 12.195 -34.562 11.273 1 24.59 288 HIS A N 1
ATOM 2210 C CA . HIS A 1 288 ? 11.969 -35.969 11.547 1 24.59 288 HIS A CA 1
ATOM 2211 C C . HIS A 1 288 ? 10.516 -36.219 11.938 1 24.59 288 HIS A C 1
ATOM 2213 O O . HIS A 1 288 ? 10.18 -37.312 12.438 1 24.59 288 HIS A O 1
ATOM 2219 N N . LYS A 1 289 ? 9.742 -35.156 12.414 1 25.09 289 LYS A N 1
ATOM 2220 C CA . LYS A 1 289 ? 8.508 -35.812 12.844 1 25.09 289 LYS A CA 1
ATOM 2221 C C . LYS A 1 289 ? 7.82 -36.5 11.664 1 25.09 289 LYS A C 1
ATOM 2223 O O . LYS A 1 289 ? 7.961 -36.062 10.516 1 25.09 289 LYS A O 1
ATOM 2228 N N . THR A 1 290 ? 7.656 -37.781 11.719 1 23.14 290 THR A N 1
ATOM 2229 C CA . THR A 1 290 ? 6.824 -38.688 10.922 1 23.14 290 THR A CA 1
ATOM 2230 C C . THR A 1 290 ? 5.566 -37.969 10.438 1 23.14 290 THR A C 1
ATOM 2232 O O . THR A 1 290 ? 4.773 -37.469 11.25 1 23.14 290 THR A O 1
ATOM 2235 N N . LEU A 1 291 ? 5.766 -37 9.523 1 25.31 291 LEU A N 1
ATOM 2236 C CA . LEU A 1 291 ? 4.488 -36.594 8.945 1 25.31 291 LEU A CA 1
ATOM 2237 C C . LEU A 1 291 ? 3.713 -37.812 8.445 1 25.31 291 LEU A C 1
ATOM 2239 O O . LEU A 1 291 ? 4.219 -38.594 7.637 1 25.31 291 LEU A O 1
ATOM 2243 N N . THR A 1 292 ? 3.137 -38.562 9.32 1 24.95 292 THR A N 1
ATOM 2244 C CA . THR A 1 292 ? 2.213 -39.656 8.984 1 24.95 292 THR A CA 1
ATOM 2245 C C . THR A 1 292 ? 1.172 -39.156 7.977 1 24.95 292 THR A C 1
ATOM 2247 O O . THR A 1 292 ? 0.464 -38.188 8.219 1 24.95 292 THR A O 1
ATOM 2250 N N . PHE A 1 293 ? 1.69 -39.156 6.738 1 25.02 293 PHE A N 1
ATOM 2251 C CA . PHE A 1 293 ? 0.812 -38.875 5.602 1 25.02 293 PHE A CA 1
ATOM 2252 C C . PHE A 1 293 ? -0.309 -39.906 5.539 1 25.02 293 PHE A C 1
ATOM 2254 O O . PHE A 1 293 ? -0.07 -41.125 5.715 1 25.02 293 PHE A O 1
ATOM 2261 N N . ASN A 1 294 ? -1.329 -39.656 6.188 1 26.05 294 ASN A N 1
ATOM 2262 C CA . ASN A 1 294 ? -2.396 -40.625 6.027 1 26.05 294 ASN A CA 1
ATOM 2263 C C . ASN A 1 294 ? -2.586 -41 4.559 1 26.05 294 ASN A C 1
ATOM 2265 O O . ASN A 1 294 ? -2.193 -40.25 3.664 1 26.05 294 ASN A O 1
ATOM 2269 N N . ALA A 1 295 ? -2.816 -42.344 4.117 1 25.58 295 ALA A N 1
ATOM 2270 C CA . ALA A 1 295 ? -3.08 -43 2.838 1 25.58 295 ALA A CA 1
ATOM 2271 C C . ALA A 1 295 ? -3.846 -42.062 1.898 1 25.58 295 ALA A C 1
ATOM 2273 O O . ALA A 1 295 ? -3.629 -42.094 0.685 1 25.58 295 ALA A O 1
ATOM 2274 N N . LYS A 1 296 ? -4.773 -41.375 2.412 1 25.58 296 LYS A N 1
ATOM 2275 C CA . LYS A 1 296 ? -5.637 -40.594 1.522 1 25.58 296 LYS A CA 1
ATOM 2276 C C . LYS A 1 296 ? -4.883 -39.438 0.884 1 25.58 296 LYS A C 1
ATOM 2278 O O . LYS A 1 296 ? -5.289 -38.938 -0.158 1 25.58 296 LYS A O 1
ATOM 2283 N N . GLN A 1 297 ? -4.004 -38.938 1.626 1 25.3 297 GLN A N 1
ATOM 2284 C CA . GLN A 1 297 ? -3.404 -37.688 1.188 1 25.3 297 GLN A CA 1
ATOM 2285 C C . GLN A 1 297 ? -2.24 -37.938 0.235 1 25.3 297 GLN A C 1
ATOM 2287 O O . GLN A 1 297 ? -1.489 -37.031 -0.091 1 25.3 297 GLN A O 1
ATOM 2292 N N . LEU A 1 298 ? -1.84 -39.219 0.014 1 25.98 298 LEU A N 1
ATOM 2293 C CA . LEU A 1 298 ? -0.756 -39.5 -0.924 1 25.98 298 LEU A CA 1
ATOM 2294 C C . LEU A 1 298 ? -1.125 -39.031 -2.328 1 25.98 298 LEU A C 1
ATOM 2296 O O . LEU A 1 298 ? -0.313 -39.094 -3.252 1 25.98 298 LEU A O 1
ATOM 2300 N N . THR A 1 299 ? -2.498 -39.031 -2.512 1 23.31 299 THR A N 1
ATOM 2301 C CA . THR A 1 299 ? -2.787 -38.906 -3.938 1 23.31 299 THR A CA 1
ATOM 2302 C C . THR A 1 299 ? -2.117 -37.656 -4.523 1 23.31 299 THR A C 1
ATOM 2304 O O . THR A 1 299 ? -1.797 -37.625 -5.715 1 23.31 299 THR A O 1
ATOM 2307 N N . LEU A 1 300 ? -2.301 -36.688 -3.758 1 22.95 300 LEU A N 1
ATOM 2308 C CA . LEU A 1 300 ? -2.307 -35.5 -4.578 1 22.95 300 LEU A CA 1
ATOM 2309 C C . LEU A 1 300 ? -0.894 -35.125 -5.023 1 22.95 300 LEU A C 1
ATOM 2311 O O . LEU A 1 300 ? -0.171 -34.438 -4.309 1 22.95 300 LEU A O 1
ATOM 2315 N N . PHE A 1 301 ? -0.032 -36.156 -5.211 1 25.84 301 PHE A N 1
ATOM 2316 C CA . PHE A 1 301 ? 1.189 -35.719 -5.879 1 25.84 301 PHE A CA 1
ATOM 2317 C C . PHE A 1 301 ? 0.873 -35.094 -7.227 1 25.84 301 PHE A C 1
ATOM 2319 O O . PHE A 1 301 ? 0.525 -35.781 -8.188 1 25.84 301 PHE A O 1
ATOM 2326 N N . LYS A 1 302 ? -0.118 -34.219 -7.324 1 24.75 302 LYS A N 1
ATOM 2327 C CA . LYS A 1 302 ? -0.417 -33.719 -8.664 1 24.75 302 LYS A CA 1
ATOM 2328 C C . LYS A 1 302 ? 0.863 -33.406 -9.43 1 24.75 302 LYS A C 1
ATOM 2330 O O . LYS A 1 302 ? 1.821 -32.875 -8.859 1 24.75 302 LYS A O 1
ATOM 2335 N N . CYS A 1 303 ? 0.981 -34.094 -10.555 1 23.72 303 CYS A N 1
ATOM 2336 C CA . CYS A 1 303 ? 1.728 -34.031 -11.812 1 23.72 303 CYS A CA 1
ATOM 2337 C C . CYS A 1 303 ? 1.788 -32.594 -12.336 1 23.72 303 CYS A C 1
ATOM 2339 O O . CYS A 1 303 ? 0.769 -31.922 -12.391 1 23.72 303 CYS A O 1
ATOM 2341 N N . LEU A 1 304 ? 2.738 -31.891 -11.93 1 25.45 304 LEU A N 1
ATOM 2342 C CA . LEU A 1 304 ? 3.012 -30.719 -12.742 1 25.45 304 LEU A CA 1
ATOM 2343 C C . LEU A 1 304 ? 2.801 -31.031 -14.227 1 25.45 304 LEU A C 1
ATOM 2345 O O . LEU A 1 304 ? 3.432 -31.938 -14.773 1 25.45 304 LEU A O 1
ATOM 2349 N N . TYR A 1 305 ? 1.501 -31.094 -14.555 1 24.14 305 TYR A N 1
ATOM 2350 C CA . TYR A 1 305 ? 1.2 -31.25 -15.977 1 24.14 305 TYR A CA 1
ATOM 2351 C C . TYR A 1 305 ? 1.729 -30.062 -16.766 1 24.14 305 TYR A C 1
ATOM 2353 O O . TYR A 1 305 ? 1.353 -28.922 -16.516 1 24.14 305 TYR A O 1
ATOM 2361 N N . PHE A 1 306 ? 3.008 -30.094 -17 1 25.86 306 PHE A N 1
ATOM 2362 C CA . PHE A 1 306 ? 3.539 -29.219 -18.031 1 25.86 306 PHE A CA 1
ATOM 2363 C C . PHE A 1 306 ? 2.791 -29.422 -19.344 1 25.86 306 PHE A C 1
ATOM 2365 O O . PHE A 1 306 ? 2.41 -30.547 -19.688 1 25.86 306 PHE A O 1
ATOM 2372 N N . GLU A 1 307 ? 1.926 -28.422 -19.656 1 24.39 307 GLU A N 1
ATOM 2373 C CA . GLU A 1 307 ? 1.276 -28.484 -20.953 1 24.39 307 GLU A CA 1
ATOM 2374 C C . GLU A 1 307 ? 2.207 -29.094 -22 1 24.39 307 GLU A C 1
ATOM 2376 O O . GLU A 1 307 ? 3.395 -28.766 -22.047 1 24.39 307 GLU A O 1
ATOM 2381 N N . LYS A 1 308 ? 1.896 -30.172 -22.609 1 26.44 308 LYS A N 1
ATOM 2382 C CA . LYS A 1 308 ? 2.334 -31.031 -23.703 1 26.44 308 LYS A CA 1
ATOM 2383 C C . LYS A 1 308 ? 2.674 -30.219 -24.953 1 26.44 308 LYS A C 1
ATOM 2385 O O . LYS A 1 308 ? 3.506 -30.625 -25.766 1 26.44 308 LYS A O 1
ATOM 2390 N N . ARG A 1 309 ? 1.83 -29.25 -25.297 1 27.97 309 ARG A N 1
ATOM 2391 C CA . ARG A 1 309 ? 1.941 -28.812 -26.688 1 27.97 309 ARG A CA 1
ATOM 2392 C C . ARG A 1 309 ? 3.355 -28.328 -27 1 27.97 309 ARG A C 1
ATOM 2394 O O . ARG A 1 309 ? 3.789 -28.375 -28.156 1 27.97 309 ARG A O 1
ATOM 2401 N N . TYR A 1 310 ? 3.873 -27.531 -26.156 1 25.42 310 TYR A N 1
ATOM 2402 C CA . TYR A 1 310 ? 5.133 -27.141 -26.781 1 25.42 310 TYR A CA 1
ATOM 2403 C C . TYR A 1 310 ? 6.184 -28.234 -26.609 1 25.42 310 TYR A C 1
ATOM 2405 O O . TYR A 1 310 ? 7.293 -28.109 -27.141 1 25.42 310 TYR A O 1
ATOM 2413 N N . LEU A 1 311 ? 6.043 -29.078 -25.359 1 25.25 311 LEU A N 1
ATOM 2414 C CA . LEU A 1 311 ? 7.066 -30.094 -25.609 1 25.25 311 LEU A CA 1
ATOM 2415 C C . LEU A 1 311 ? 6.547 -31.172 -26.547 1 25.25 311 LEU A C 1
ATOM 2417 O O . LEU A 1 311 ? 5.363 -31.5 -26.531 1 25.25 311 LEU A O 1
ATOM 2421 N N . GLY A 1 312 ? 6.75 -31.234 -27.781 1 25.25 312 GLY A N 1
ATOM 2422 C CA . GLY A 1 312 ? 6.605 -32.312 -28.75 1 25.25 312 GLY A CA 1
ATOM 2423 C C . GLY A 1 312 ? 6.523 -33.688 -28.109 1 25.25 312 GLY A C 1
ATOM 2424 O O . GLY A 1 312 ? 6.812 -34.688 -28.75 1 25.25 312 GLY A O 1
ATOM 2425 N N . ILE A 1 313 ? 6.609 -33.781 -26.734 1 25.56 313 ILE A N 1
ATOM 2426 C CA . ILE A 1 313 ? 6.664 -35.156 -26.266 1 25.56 313 ILE A CA 1
ATOM 2427 C C . ILE A 1 313 ? 5.316 -35.844 -26.5 1 25.56 313 ILE A C 1
ATOM 2429 O O . ILE A 1 313 ? 4.27 -35.281 -26.172 1 25.56 313 ILE A O 1
ATOM 2433 N N . GLU A 1 314 ? 5.148 -36.75 -27.469 1 24.92 314 GLU A N 1
ATOM 2434 C CA . GLU A 1 314 ? 4.176 -37.781 -27.734 1 24.92 314 GLU A CA 1
ATOM 2435 C C . GLU A 1 314 ? 3.764 -38.5 -26.438 1 24.92 314 GLU A C 1
ATOM 2437 O O . GLU A 1 314 ? 4.586 -39.156 -25.797 1 24.92 314 GLU A O 1
ATOM 2442 N N . HIS A 1 315 ? 3 -37.938 -25.625 1 27 315 HIS A N 1
ATOM 2443 C CA . HIS A 1 315 ? 2.469 -38.531 -24.406 1 27 315 HIS A CA 1
ATOM 2444 C C . HIS A 1 315 ? 1.692 -39.812 -24.703 1 27 315 HIS A C 1
ATOM 2446 O O . HIS A 1 315 ? 0.589 -39.75 -25.25 1 27 315 HIS A O 1
ATOM 2452 N N . ARG A 1 316 ? 2.285 -40.906 -25.094 1 23.36 316 ARG A N 1
ATOM 2453 C CA . ARG A 1 316 ? 1.494 -42.125 -24.938 1 23.36 316 ARG A CA 1
ATOM 2454 C C . ARG A 1 316 ? 0.799 -42.156 -23.578 1 23.36 316 ARG A C 1
ATOM 2456 O O . ARG A 1 316 ? 1.062 -41.312 -22.719 1 23.36 316 ARG A O 1
ATOM 2463 N N . ASP A 1 317 ? 0.571 -43.469 -22.922 1 24.02 317 ASP A N 1
ATOM 2464 C CA . ASP A 1 317 ? -0.202 -44.125 -21.875 1 24.02 317 ASP A CA 1
ATOM 2465 C C . ASP A 1 317 ? 0.193 -43.625 -20.484 1 24.02 317 ASP A C 1
ATOM 2467 O O . ASP A 1 317 ? -0.196 -44.219 -19.484 1 24.02 317 ASP A O 1
ATOM 2471 N N . SER A 1 318 ? 1.253 -43.031 -20.422 1 24.14 318 SER A N 1
ATOM 2472 C CA . SER A 1 318 ? 1.955 -42.969 -19.156 1 24.14 318 SER A CA 1
ATOM 2473 C C . SER A 1 318 ? 1.182 -42.156 -18.125 1 24.14 318 SER A C 1
ATOM 2475 O O . SER A 1 318 ? 1.776 -41.562 -17.219 1 24.14 318 SER A O 1
ATOM 2477 N N . LEU A 1 319 ? 0.077 -41.812 -18.438 1 24.88 319 LEU A N 1
ATOM 2478 C CA . LEU A 1 319 ? -0.61 -40.875 -17.547 1 24.88 319 LEU A CA 1
ATOM 2479 C C . LEU A 1 319 ? -0.682 -41.438 -16.141 1 24.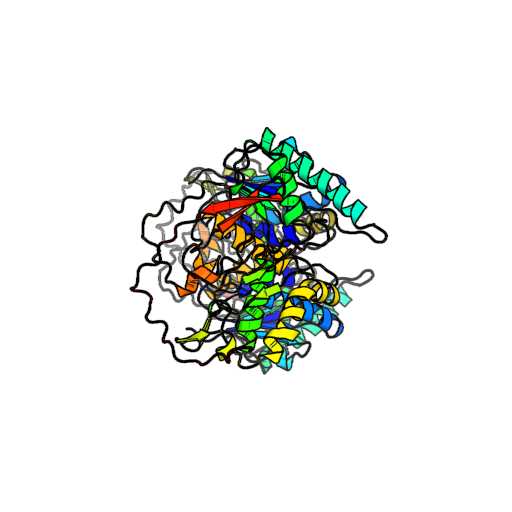88 319 LEU A C 1
ATOM 2481 O O . LEU A 1 319 ? -0.42 -42.625 -15.914 1 24.88 319 LEU A O 1
ATOM 2485 N N . PHE A 1 320 ? -1.886 -41.219 -15.469 1 26.39 320 PHE A N 1
ATOM 2486 C CA . PHE A 1 320 ? -2.434 -41.438 -14.141 1 26.39 320 PHE A CA 1
ATOM 2487 C C . PHE A 1 320 ? -2.623 -42.938 -13.898 1 26.39 320 PHE A C 1
ATOM 2489 O O . PHE A 1 320 ? -3.732 -43.469 -14.031 1 26.39 320 PHE A O 1
ATOM 2496 N N . SER A 1 321 ? -1.788 -43.719 -14.492 1 24.64 321 SER A N 1
ATOM 2497 C CA . SER A 1 321 ? -2.037 -45.094 -14.023 1 24.64 321 SER A CA 1
ATOM 2498 C C . SER A 1 321 ? -1.872 -45.188 -12.508 1 24.64 321 SER A C 1
ATOM 2500 O O . SER A 1 321 ? -0.888 -45.75 -12.023 1 24.64 321 SER A O 1
ATOM 2502 N N . ILE A 1 322 ? -1.988 -44.094 -11.852 1 27.11 322 ILE A N 1
ATOM 2503 C CA . ILE A 1 322 ? -1.812 -44.031 -10.406 1 27.11 322 ILE A CA 1
ATOM 2504 C C . ILE A 1 322 ? -2.676 -45.125 -9.742 1 27.11 322 ILE A C 1
ATOM 2506 O O . ILE A 1 322 ? -2.287 -45.688 -8.727 1 27.11 322 ILE A O 1
ATOM 2510 N N . TRP A 1 323 ? -3.885 -45.188 -10.125 1 26.66 323 TRP A N 1
ATOM 2511 C CA . TRP A 1 323 ? -4.852 -45.75 -9.172 1 26.66 323 TRP A CA 1
ATOM 2512 C C . TRP A 1 323 ? -4.711 -47.25 -9.07 1 26.66 323 TRP A C 1
ATOM 2514 O O . TRP A 1 323 ? -5.535 -47.906 -8.438 1 26.66 323 TRP A O 1
ATOM 2524 N N . LYS A 1 324 ? -3.996 -47.875 -10.008 1 26.25 324 LYS A N 1
ATOM 2525 C CA . LYS A 1 324 ? -4.477 -49.188 -9.656 1 26.25 324 LYS A CA 1
ATOM 2526 C C . LYS A 1 324 ? -4.02 -49.594 -8.258 1 26.25 324 LYS A C 1
ATOM 2528 O O . LYS A 1 324 ? -4.824 -50.062 -7.441 1 26.25 324 LYS A O 1
ATOM 2533 N N . ASN A 1 325 ? -2.666 -50.219 -8.203 1 25.47 325 ASN A N 1
ATOM 2534 C CA . ASN A 1 325 ? -2.139 -50.781 -6.973 1 25.47 325 ASN A CA 1
ATOM 2535 C C . ASN A 1 325 ? -1.401 -49.75 -6.137 1 25.47 325 ASN A C 1
ATOM 2537 O O . ASN A 1 325 ? -0.375 -49.219 -6.562 1 25.47 325 ASN A O 1
ATOM 2541 N N . PRO A 1 326 ? -2.059 -48.969 -5.129 1 30.94 326 PRO A N 1
ATOM 2542 C CA . PRO A 1 326 ? -1.668 -47.875 -4.238 1 30.94 326 PRO A CA 1
ATOM 2543 C C . PRO A 1 326 ? -0.27 -48.062 -3.652 1 30.94 326 PRO A C 1
ATOM 2545 O O . PRO A 1 326 ? 0.168 -47.25 -2.824 1 30.94 326 PRO A O 1
ATOM 2548 N N . GLN A 1 327 ? 0.38 -49.188 -3.877 1 29.23 327 GLN A N 1
ATOM 2549 C CA . GLN A 1 327 ? 1.532 -49.5 -3.037 1 29.23 327 GLN A CA 1
ATOM 2550 C C . GLN A 1 327 ? 2.691 -48.562 -3.326 1 29.23 327 GLN A C 1
ATOM 2552 O O . GLN A 1 327 ? 3.426 -48.156 -2.414 1 29.23 327 GLN A O 1
ATOM 2557 N N . THR A 1 328 ? 3.275 -48.594 -4.559 1 28.98 328 THR A N 1
ATOM 2558 C CA . THR A 1 328 ? 4.578 -48 -4.828 1 28.98 328 THR A CA 1
ATOM 2559 C C . THR A 1 328 ? 4.414 -46.656 -5.574 1 28.98 328 THR A C 1
ATOM 2561 O O . THR A 1 328 ? 3.846 -46.625 -6.668 1 28.98 328 THR A O 1
ATOM 2564 N N . CYS A 1 329 ? 3.949 -45.531 -4.914 1 29.41 329 CYS A N 1
ATOM 2565 C CA . CYS A 1 329 ? 3.863 -44.25 -5.602 1 29.41 329 CYS A CA 1
ATOM 2566 C C . CYS A 1 329 ? 5.246 -43.75 -5.988 1 29.41 329 CYS A C 1
ATOM 2568 O O . CYS A 1 329 ? 6.168 -43.781 -5.172 1 29.41 329 CYS A O 1
ATOM 2570 N N . LYS A 1 330 ? 5.652 -43.906 -7.254 1 31.09 330 LYS A N 1
ATOM 2571 C CA . LYS A 1 330 ? 6.895 -43.344 -7.754 1 31.09 330 LYS A CA 1
ATOM 2572 C C . LYS A 1 330 ? 6.734 -41.844 -8.031 1 31.09 330 LYS A C 1
ATOM 2574 O O . LYS A 1 330 ? 5.699 -41.406 -8.539 1 31.09 330 LYS A O 1
ATOM 2579 N N . ALA A 1 331 ? 7.305 -40.969 -7.238 1 33.91 331 ALA A N 1
ATOM 2580 C CA . ALA A 1 331 ? 7.344 -39.5 -7.445 1 33.91 331 ALA A CA 1
ATOM 2581 C C . ALA A 1 331 ? 8.383 -39.125 -8.5 1 33.91 331 ALA A C 1
ATOM 2583 O O . ALA A 1 331 ? 9.516 -39.625 -8.469 1 33.91 331 ALA A O 1
ATOM 2584 N N . PHE A 1 332 ? 7.945 -38.719 -9.688 1 32.88 332 PHE A N 1
ATOM 2585 C CA . PHE A 1 332 ? 8.867 -38.312 -10.742 1 32.88 332 PHE A CA 1
ATOM 2586 C C . PHE A 1 332 ? 8.984 -36.781 -10.797 1 32.88 332 PHE A C 1
ATOM 2588 O O . PHE A 1 332 ? 8.047 -36.062 -10.43 1 32.88 332 PHE A O 1
ATOM 2595 N N . CYS A 1 333 ? 10.156 -36.25 -10.727 1 32.59 333 CYS A N 1
ATOM 2596 C CA . CYS A 1 333 ? 10.398 -34.844 -10.977 1 32.59 333 CYS A CA 1
ATOM 2597 C C . CYS A 1 333 ? 11.078 -34.625 -12.32 1 32.59 333 CYS A C 1
ATOM 2599 O O . CYS A 1 333 ? 11.734 -35.531 -12.844 1 32.59 333 CYS A O 1
ATOM 2601 N N . LEU A 1 334 ? 10.641 -33.75 -13.141 1 31.5 334 LEU A N 1
ATOM 2602 C CA . LEU A 1 334 ? 11.344 -33.438 -14.375 1 31.5 334 LEU A CA 1
ATOM 2603 C C . LEU A 1 334 ? 12.617 -32.656 -14.086 1 31.5 334 LEU A C 1
ATOM 2605 O O . LEU A 1 334 ? 12.609 -31.75 -13.242 1 31.5 334 LEU A O 1
ATOM 2609 N N . ASP A 1 335 ? 13.789 -33.188 -14.5 1 30.62 335 ASP A N 1
ATOM 2610 C CA . ASP A 1 335 ? 15.055 -32.469 -14.352 1 30.62 335 ASP A CA 1
ATOM 2611 C C . ASP A 1 335 ? 15.148 -31.297 -15.336 1 30.62 335 ASP A C 1
ATOM 2613 O O . ASP A 1 335 ? 14.242 -31.094 -16.141 1 30.62 335 ASP A O 1
ATOM 2617 N N . VAL A 1 336 ? 16.172 -30.391 -15.102 1 34.47 336 VAL A N 1
ATOM 2618 C CA . VAL A 1 336 ? 16.422 -29.172 -15.867 1 34.47 336 VAL A CA 1
ATOM 2619 C C . VAL A 1 336 ? 16.375 -29.484 -17.359 1 34.47 336 VAL A C 1
ATOM 2621 O O . VAL A 1 336 ? 16.234 -28.578 -18.188 1 34.47 336 VAL A O 1
ATOM 2624 N N . SER A 1 337 ? 16.547 -30.797 -17.703 1 32.84 337 SER A N 1
ATOM 2625 C CA . SER A 1 337 ? 16.531 -31.219 -19.094 1 32.84 337 SER A CA 1
ATOM 2626 C C . SER A 1 337 ? 15.195 -31.828 -19.469 1 32.84 337 SER A C 1
ATOM 2628 O O . SER A 1 337 ? 15.094 -32.531 -20.484 1 32.84 337 SER A O 1
ATOM 2630 N N . ASP A 1 338 ? 14.156 -31.484 -18.719 1 34.78 338 ASP A N 1
ATOM 2631 C CA . ASP A 1 338 ? 12.789 -31.953 -18.953 1 34.78 338 ASP A CA 1
ATOM 2632 C C . ASP A 1 338 ? 12.719 -33.469 -18.922 1 34.78 338 ASP A C 1
ATOM 2634 O O . ASP A 1 338 ? 11.898 -34.062 -19.625 1 34.78 338 ASP A O 1
ATOM 2638 N N . LYS A 1 339 ? 13.742 -34.062 -18.312 1 34.78 339 LYS A N 1
ATOM 2639 C CA . LYS A 1 339 ? 13.711 -35.5 -18.125 1 34.78 339 LYS A CA 1
ATOM 2640 C C . LYS A 1 339 ? 13.047 -35.875 -16.797 1 34.78 339 LYS A C 1
ATOM 2642 O O . LYS A 1 339 ? 13.25 -35.219 -15.789 1 34.78 339 LYS A O 1
ATOM 2647 N N . LEU A 1 340 ? 12.008 -36.688 -16.875 1 35.09 340 LEU A N 1
ATOM 2648 C CA . LEU A 1 340 ? 11.289 -37.219 -15.719 1 35.09 340 LEU A CA 1
ATOM 2649 C C . LEU A 1 340 ? 12.234 -38.031 -14.82 1 35.09 340 LEU A C 1
ATOM 2651 O O . LEU A 1 340 ? 12.922 -38.938 -15.281 1 35.09 340 LEU A O 1
ATOM 2655 N N . ILE A 1 341 ? 12.734 -37.5 -13.703 1 35.44 341 ILE A N 1
ATOM 2656 C CA . ILE A 1 341 ? 13.562 -38.219 -12.742 1 35.44 341 ILE A CA 1
ATOM 2657 C C . ILE A 1 341 ? 12.68 -38.812 -11.641 1 35.44 341 ILE A C 1
ATOM 2659 O O . ILE A 1 341 ? 11.781 -38.125 -11.133 1 35.44 341 ILE A O 1
ATOM 2663 N N . LEU A 1 342 ? 12.727 -40.125 -11.555 1 37 342 LEU A N 1
ATOM 2664 C CA . LEU A 1 342 ? 12.078 -40.844 -10.453 1 37 342 LEU A CA 1
ATOM 2665 C C . LEU A 1 342 ? 12.648 -40.406 -9.117 1 37 342 LEU A C 1
ATOM 2667 O O . LEU A 1 342 ? 13.867 -40.438 -8.898 1 37 342 LEU A O 1
ATOM 2671 N N . ILE A 1 343 ? 12.008 -39.5 -8.211 1 35.41 343 ILE A N 1
ATOM 2672 C CA . ILE A 1 343 ? 12.617 -39 -6.988 1 35.41 343 ILE A CA 1
ATOM 2673 C C . ILE A 1 343 ? 12.367 -39.969 -5.84 1 35.41 343 ILE A C 1
ATOM 2675 O O . ILE A 1 343 ? 13.062 -39.906 -4.816 1 35.41 343 ILE A O 1
ATOM 2679 N N . GLY A 1 344 ? 11.32 -40.688 -5.582 1 33.69 344 GLY A N 1
ATOM 2680 C CA . GLY A 1 344 ? 11.188 -41.625 -4.477 1 33.69 344 GLY A CA 1
ATOM 2681 C C . GLY A 1 344 ? 10.086 -42.656 -4.691 1 33.69 344 GLY A C 1
ATOM 2682 O O . GLY A 1 344 ? 9.18 -42.438 -5.5 1 33.69 344 GLY A O 1
ATOM 2683 N N . SER A 1 345 ? 10.383 -44 -4.57 1 30.47 345 SER A N 1
ATOM 2684 C CA . SER A 1 345 ? 9.484 -45.156 -4.742 1 30.47 345 SER A CA 1
ATOM 2685 C C . SER A 1 345 ? 8.719 -45.438 -3.457 1 30.47 345 SER A C 1
ATOM 2687 O O . SER A 1 345 ? 7.531 -45.781 -3.498 1 30.47 345 SER A O 1
ATOM 2689 N N . THR A 1 346 ? 9.43 -45.719 -2.277 1 29.08 346 THR A N 1
ATOM 2690 C CA . THR A 1 346 ? 9.031 -46.75 -1.328 1 29.08 346 THR A CA 1
ATOM 2691 C C . THR A 1 346 ? 8.047 -46.188 -0.305 1 29.08 346 THR A C 1
ATOM 2693 O O . THR A 1 346 ? 8.453 -45.656 0.741 1 29.08 346 THR A O 1
ATOM 2696 N N . LEU A 1 347 ? 7.027 -45.344 -0.451 1 28.3 347 LEU A N 1
ATOM 2697 C CA . LEU A 1 347 ? 6.273 -45.031 0.765 1 28.3 347 LEU A CA 1
ATOM 2698 C C . LEU A 1 347 ? 5.484 -46.25 1.221 1 28.3 347 LEU A C 1
ATOM 2700 O O . LEU A 1 347 ? 4.68 -46.812 0.462 1 28.3 347 LEU A O 1
ATOM 2704 N N . LYS A 1 348 ? 6.008 -47.188 1.978 1 26.53 348 LYS A N 1
ATOM 2705 C CA . LYS A 1 348 ? 5.32 -48.25 2.678 1 26.53 348 LYS A CA 1
ATOM 2706 C C . LYS A 1 348 ? 4.152 -47.719 3.502 1 26.53 348 LYS A C 1
ATOM 2708 O O . LYS A 1 348 ? 4.336 -46.875 4.371 1 26.53 348 LYS A O 1
ATOM 2713 N N . TRP A 1 349 ? 2.885 -47.719 2.98 1 25.73 349 TRP A N 1
ATOM 2714 C CA . TRP A 1 349 ? 1.638 -47.344 3.652 1 25.73 349 TRP A CA 1
ATOM 2715 C C . TRP A 1 349 ? 1.346 -48.312 4.797 1 25.73 349 TRP A C 1
ATOM 2717 O O . TRP A 1 349 ? 1.27 -49.531 4.59 1 25.73 349 TRP A O 1
ATOM 2727 N N . LYS A 1 350 ? 1.858 -48.219 5.809 1 26.41 350 LYS A N 1
ATOM 2728 C CA . LYS A 1 350 ? 1.393 -49.094 6.883 1 26.41 350 LYS A CA 1
ATOM 2729 C C . LYS A 1 350 ? -0.118 -48.969 7.07 1 26.41 350 LYS A C 1
ATOM 2731 O O . LYS A 1 350 ? -0.707 -47.938 6.777 1 26.41 350 LYS A O 1
ATOM 2736 N N . ASN A 1 351 ? -0.945 -50 7.453 1 24.62 351 ASN A N 1
ATOM 2737 C CA . ASN A 1 351 ? -2.311 -50.438 7.734 1 24.62 351 ASN A CA 1
ATOM 2738 C C . ASN A 1 351 ? -3.082 -49.375 8.508 1 24.62 351 ASN A C 1
ATOM 2740 O O . ASN A 1 351 ? -4.312 -49.406 8.578 1 24.62 351 ASN A O 1
ATOM 2744 N N . ASN A 1 352 ? -2.529 -48.688 9.352 1 24.33 352 ASN A N 1
ATOM 2745 C CA . ASN A 1 352 ? -3.443 -48.062 10.312 1 24.33 352 ASN A CA 1
ATOM 2746 C C . ASN A 1 352 ? -4.25 -46.938 9.672 1 24.33 352 ASN A C 1
ATOM 2748 O O . ASN A 1 352 ? -5.062 -46.312 10.336 1 24.33 352 ASN A O 1
ATOM 2752 N N . ILE A 1 353 ? -3.912 -46.5 8.516 1 24.7 353 ILE A N 1
ATOM 2753 C CA . ILE A 1 353 ? -4.711 -45.375 8.008 1 24.7 353 ILE A CA 1
ATOM 2754 C C . ILE A 1 353 ? -5.953 -45.938 7.301 1 24.7 353 ILE A C 1
ATOM 2756 O O . ILE A 1 353 ? -6.539 -45.25 6.453 1 24.7 353 ILE A O 1
ATOM 2760 N N . MET A 1 354 ? -6.262 -47.25 7.336 1 22.86 354 MET A N 1
ATOM 2761 C CA . MET A 1 354 ? -7.293 -47.938 6.582 1 22.86 354 MET A CA 1
ATOM 2762 C C . MET A 1 354 ? -8.68 -47.406 6.902 1 22.86 354 MET A C 1
ATOM 2764 O O . MET A 1 354 ? -9.688 -47.969 6.488 1 22.86 354 MET A O 1
ATOM 2768 N N . GLY A 1 355 ? -8.836 -46.594 7.855 1 23.05 355 GLY A N 1
ATOM 2769 C CA . GLY A 1 355 ? -10.266 -46.562 8.109 1 23.05 355 GLY A CA 1
ATOM 2770 C C . GLY A 1 355 ? -11.07 -46 6.957 1 23.05 355 GLY A C 1
ATOM 2771 O O . GLY A 1 355 ? -12.234 -45.625 7.133 1 23.05 355 GLY A O 1
ATOM 2772 N N . LEU A 1 356 ? -10.414 -45.844 5.785 1 23.05 356 LEU A N 1
ATOM 2773 C CA . LEU A 1 356 ? -11.227 -45.469 4.625 1 23.05 356 LEU A CA 1
ATOM 2774 C C . LEU A 1 356 ? -12.305 -46.531 4.363 1 23.05 356 LEU A C 1
ATOM 2776 O O . LEU A 1 356 ? -12 -47.719 4.223 1 23.05 356 LEU A O 1
ATOM 2780 N N . HIS A 1 357 ? -13.484 -46.344 4.863 1 22.47 357 HIS A N 1
ATOM 2781 C CA . HIS A 1 357 ? -14.609 -47.25 4.641 1 22.47 357 HIS A CA 1
ATOM 2782 C C . HIS A 1 357 ? -14.727 -47.625 3.166 1 22.47 357 HIS A C 1
ATOM 2784 O O . HIS A 1 357 ? -14.414 -46.812 2.289 1 22.47 357 HIS A O 1
ATOM 2790 N N . ASN A 1 358 ? -14.82 -48.844 2.668 1 22.14 358 ASN A N 1
ATOM 2791 C CA . ASN A 1 358 ? -15.266 -49.719 1.588 1 22.14 358 ASN A CA 1
ATOM 2792 C C . ASN A 1 358 ? -16.562 -49.219 0.958 1 22.14 358 ASN A C 1
ATOM 2794 O O . ASN A 1 358 ? -17.125 -49.875 0.072 1 22.14 358 ASN A O 1
ATOM 2798 N N . SER A 1 359 ? -17.469 -48.406 1.484 1 23.14 359 SER A N 1
ATOM 2799 C CA . SER A 1 359 ? -18.812 -48.625 0.977 1 23.14 359 SER A CA 1
ATOM 2800 C C . SER A 1 359 ? -18.984 -48.062 -0.428 1 23.14 359 SER A C 1
ATOM 2802 O O . SER A 1 359 ? -19.953 -48.406 -1.123 1 23.14 359 SER A O 1
ATOM 2804 N N . ALA A 1 360 ? -18.625 -46.812 -0.853 1 22.89 360 ALA A N 1
ATOM 2805 C CA . ALA A 1 360 ? -19.438 -46.438 -2.012 1 22.89 360 ALA A CA 1
ATOM 2806 C C . ALA A 1 360 ? -18.984 -47.219 -3.252 1 22.89 360 ALA A C 1
ATOM 2808 O O . ALA A 1 360 ? -17.797 -47.469 -3.434 1 22.89 360 ALA A O 1
ATOM 2809 N N . ASN A 1 361 ? -19.812 -48.031 -3.93 1 20.98 361 ASN A N 1
ATOM 2810 C CA . ASN A 1 361 ? -20.047 -48.812 -5.133 1 20.98 361 ASN A CA 1
ATOM 2811 C C . ASN A 1 361 ? -19.656 -48.062 -6.391 1 20.98 361 ASN A C 1
ATOM 2813 O O . ASN A 1 361 ? -20.328 -47.125 -6.789 1 20.98 361 ASN A O 1
ATOM 2817 N N . PHE A 1 362 ? -18.484 -47.531 -6.57 1 21.48 362 PHE A N 1
ATOM 2818 C CA . PHE A 1 362 ? -18.266 -47.031 -7.922 1 21.48 362 PHE A CA 1
ATOM 2819 C C . PHE A 1 362 ? -18.531 -48.125 -8.953 1 21.48 362 PHE A C 1
ATOM 2821 O O . PHE A 1 362 ? -18.156 -49.281 -8.758 1 21.48 362 PHE A O 1
ATOM 2828 N N . PRO A 1 363 ? -19.688 -47.969 -9.727 1 20.83 363 PRO A N 1
ATOM 2829 C CA . PRO A 1 363 ? -20 -49 -10.719 1 20.83 363 PRO A CA 1
ATOM 2830 C C . PRO A 1 363 ? -18.797 -49.344 -11.594 1 20.83 363 PRO A C 1
ATOM 2832 O O . PRO A 1 363 ? -17.891 -48.531 -11.766 1 20.83 363 PRO A O 1
ATOM 2835 N N . ARG A 1 364 ? -18.5 -50.656 -11.758 1 19.45 364 ARG A N 1
ATOM 2836 C CA . ARG A 1 364 ? -17.594 -51.406 -12.617 1 19.45 364 ARG A CA 1
ATOM 2837 C C . ARG A 1 364 ? -17.766 -50.969 -14.078 1 19.45 364 ARG A C 1
ATOM 2839 O O . ARG A 1 364 ? -18.875 -51 -14.602 1 19.45 364 ARG A O 1
ATOM 2846 N N . ILE A 1 365 ? -17.156 -49.844 -14.508 1 18.78 365 ILE A N 1
ATOM 2847 C CA . ILE A 1 365 ? -17.188 -49.781 -15.969 1 18.78 365 ILE A CA 1
ATOM 2848 C C . ILE A 1 365 ? -16.75 -51.125 -16.531 1 18.78 365 ILE A C 1
ATOM 2850 O O . ILE A 1 365 ? -15.617 -51.562 -16.297 1 18.78 365 ILE A O 1
ATOM 2854 N N . SER A 1 366 ? -17.75 -52.062 -16.547 1 18.28 366 SER A N 1
ATOM 2855 C CA . SER A 1 366 ? -17.703 -53.094 -17.594 1 18.28 366 SER A CA 1
ATOM 2856 C C . SER A 1 366 ? -17.672 -52.469 -18.984 1 18.28 366 SER A C 1
ATOM 2858 O O . SER A 1 366 ? -18.359 -51.469 -19.234 1 18.28 366 SER A O 1
ATOM 2860 N N . MET B 1 1 ? -15.594 -12.367 17.922 1 61.94 1 MET B N 1
ATOM 2861 C CA . MET B 1 1 ? -14.93 -11.312 17.156 1 61.94 1 MET B CA 1
ATOM 2862 C C . MET B 1 1 ? -15.703 -10 17.25 1 61.94 1 MET B C 1
ATOM 2864 O O . MET B 1 1 ? -16.922 -10.008 17.469 1 61.94 1 MET B O 1
ATOM 2868 N N . ALA B 1 2 ? -14.984 -8.859 17.328 1 76.69 2 ALA B N 1
ATOM 2869 C CA . ALA B 1 2 ? -15.617 -7.543 17.391 1 76.69 2 ALA B CA 1
ATOM 2870 C C . ALA B 1 2 ? -16.531 -7.324 16.203 1 76.69 2 ALA B C 1
ATOM 2872 O O . ALA B 1 2 ? -16.359 -7.945 15.148 1 76.69 2 ALA B O 1
ATOM 2873 N N . ASP B 1 3 ? -17.594 -6.613 16.344 1 92.06 3 ASP B N 1
ATOM 2874 C CA . ASP B 1 3 ? -18.484 -6.242 15.25 1 92.06 3 ASP B CA 1
ATOM 2875 C C . ASP B 1 3 ? -17.75 -5.395 14.211 1 92.06 3 ASP B C 1
ATOM 2877 O O . ASP B 1 3 ? -16.906 -4.574 14.562 1 92.06 3 ASP B O 1
ATOM 2881 N N . PRO B 1 4 ? -18.031 -5.637 13.023 1 96 4 PRO B N 1
ATOM 2882 C CA . PRO B 1 4 ? -17.359 -4.832 12 1 96 4 PRO B CA 1
ATOM 2883 C C . PRO B 1 4 ? -17.688 -3.346 12.109 1 96 4 PRO B C 1
ATOM 2885 O O . PRO B 1 4 ? -18.828 -2.98 12.43 1 96 4 PRO B O 1
ATOM 2888 N N . ILE B 1 5 ? -16.703 -2.541 11.945 1 97.81 5 ILE B N 1
ATOM 2889 C CA . ILE B 1 5 ? -16.953 -1.104 11.852 1 97.81 5 ILE B CA 1
ATOM 2890 C C . ILE B 1 5 ? -17.078 -0.7 10.383 1 97.81 5 ILE B C 1
ATOM 2892 O O . ILE B 1 5 ? -16.531 -1.363 9.5 1 97.81 5 ILE B O 1
ATOM 2896 N N . ARG B 1 6 ? -17.812 0.329 10.125 1 98.62 6 ARG B N 1
ATOM 2897 C CA . ARG B 1 6 ? -18.031 0.841 8.781 1 98.62 6 ARG B CA 1
ATOM 2898 C C . ARG B 1 6 ? -17.156 2.051 8.492 1 98.62 6 ARG B C 1
ATOM 2900 O O . ARG B 1 6 ? -17.219 3.053 9.211 1 98.62 6 ARG B O 1
ATOM 2907 N N . VAL B 1 7 ? -16.312 1.961 7.512 1 98.88 7 VAL B N 1
ATOM 2908 C CA . VAL B 1 7 ? -15.336 2.99 7.168 1 98.88 7 VAL B CA 1
ATOM 2909 C C . VAL B 1 7 ? -15.562 3.465 5.738 1 98.88 7 VAL B C 1
ATOM 2911 O O . VAL B 1 7 ? -15.555 2.662 4.801 1 98.88 7 VAL B O 1
ATOM 2914 N N . LEU B 1 8 ? -15.742 4.738 5.59 1 98.88 8 LEU B N 1
ATOM 2915 C CA . LEU B 1 8 ? -15.945 5.34 4.277 1 98.88 8 LEU B CA 1
ATOM 2916 C C . LEU B 1 8 ? -14.656 5.961 3.754 1 98.88 8 LEU B C 1
ATOM 2918 O O . LEU B 1 8 ? -13.93 6.621 4.504 1 98.88 8 LEU B O 1
ATOM 2922 N N . VAL B 1 9 ? -14.383 5.727 2.486 1 98.88 9 VAL B N 1
ATOM 2923 C CA . VAL B 1 9 ? -13.352 6.457 1.749 1 98.88 9 VAL B CA 1
ATOM 2924 C C . VAL B 1 9 ? -13.969 7.113 0.517 1 98.88 9 VAL B C 1
ATOM 2926 O O . VAL B 1 9 ? -14.508 6.43 -0.355 1 98.88 9 VAL B O 1
ATOM 2929 N N . THR B 1 10 ? -13.945 8.469 0.476 1 98.69 10 THR B N 1
ATOM 2930 C CA . THR B 1 10 ? -14.414 9.172 -0.712 1 98.69 10 THR B CA 1
ATOM 2931 C C . THR B 1 10 ? -13.289 9.328 -1.728 1 98.69 10 THR B C 1
ATOM 2933 O O . THR B 1 10 ? -12.109 9.273 -1.369 1 98.69 10 THR B O 1
ATOM 2936 N N . GLY B 1 11 ? -13.727 9.602 -3.023 1 97.62 11 GLY B N 1
ATOM 2937 C CA . GLY B 1 11 ? -12.688 9.586 -4.043 1 97.62 11 GLY B CA 1
ATOM 2938 C C . GLY B 1 11 ? -11.961 8.258 -4.125 1 97.62 11 GLY B C 1
ATOM 2939 O O . GLY B 1 11 ? -10.742 8.219 -4.312 1 97.62 11 GLY B O 1
ATOM 2940 N N . ALA B 1 12 ? -12.703 7.164 -3.98 1 98 12 ALA B N 1
ATOM 2941 C CA . ALA B 1 12 ? -12.133 5.84 -3.73 1 98 12 ALA B CA 1
ATOM 2942 C C . ALA B 1 12 ? -11.477 5.281 -4.988 1 98 12 ALA B C 1
ATOM 2944 O O . ALA B 1 12 ? -10.68 4.34 -4.914 1 98 12 ALA B O 1
ATOM 2945 N N . ALA B 1 13 ? -11.773 5.824 -6.137 1 96.25 13 ALA B N 1
ATOM 2946 C CA . ALA B 1 13 ? -11.18 5.363 -7.387 1 96.25 13 ALA B CA 1
ATOM 2947 C C . ALA B 1 13 ? -9.844 6.059 -7.648 1 96.25 13 ALA B C 1
ATOM 2949 O O . ALA B 1 13 ? -9.094 5.652 -8.539 1 96.25 13 ALA B O 1
ATOM 2950 N N . GLY B 1 14 ? -9.531 7.07 -6.859 1 94.44 14 GLY B N 1
ATOM 2951 C CA . GLY B 1 14 ? -8.32 7.844 -7.074 1 94.44 14 GLY B CA 1
ATOM 2952 C C . GLY B 1 14 ? -7.07 7.145 -6.57 1 94.44 14 GLY B C 1
ATOM 2953 O O . GLY B 1 14 ? -7.156 6.137 -5.863 1 94.44 14 GLY B O 1
ATOM 2954 N N . GLN B 1 15 ? -5.938 7.703 -6.84 1 93 15 GLN B N 1
ATOM 2955 C CA . GLN B 1 15 ? -4.648 7.07 -6.574 1 93 15 GLN B CA 1
ATOM 2956 C C . GLN B 1 15 ? -4.352 7.039 -5.074 1 93 15 GLN B C 1
ATOM 2958 O O . GLN B 1 15 ? -3.783 6.07 -4.57 1 93 15 GLN B O 1
ATOM 2963 N N . ILE B 1 16 ? -4.688 8.086 -4.402 1 95.31 16 ILE B N 1
ATOM 2964 C CA . ILE B 1 16 ? -4.434 8.094 -2.967 1 95.31 16 ILE B CA 1
ATOM 2965 C C . ILE B 1 16 ? -5.254 6.992 -2.293 1 95.31 16 ILE B C 1
ATOM 2967 O O . ILE B 1 16 ? -4.723 6.219 -1.493 1 95.31 16 ILE B O 1
ATOM 2971 N N . ALA B 1 17 ? -6.523 6.969 -2.652 1 97.5 17 ALA B N 1
ATOM 2972 C CA . ALA B 1 17 ? -7.375 5.93 -2.08 1 97.5 17 ALA B CA 1
ATOM 2973 C C . ALA B 1 17 ? -6.863 4.539 -2.439 1 97.5 17 ALA B C 1
ATOM 2975 O O . ALA B 1 17 ? -6.844 3.641 -1.594 1 97.5 17 ALA B O 1
ATOM 2976 N N . TYR B 1 18 ? -6.441 4.43 -3.654 1 96.62 18 TYR B N 1
ATOM 2977 C CA . TYR B 1 18 ? -5.922 3.15 -4.121 1 96.62 18 TYR B CA 1
ATOM 2978 C C . TYR B 1 18 ? -4.73 2.707 -3.279 1 96.62 18 TYR B C 1
ATOM 2980 O O . TYR B 1 18 ? -4.566 1.516 -3.004 1 96.62 18 TYR B O 1
ATOM 2988 N N . SER B 1 19 ? -3.92 3.609 -2.871 1 96.88 19 SER B N 1
ATOM 2989 C CA . SER B 1 19 ? -2.754 3.309 -2.045 1 96.88 19 SER B CA 1
ATOM 2990 C C . SER B 1 19 ? -3.137 3.162 -0.577 1 96.88 19 SER B C 1
ATOM 2992 O O . SER B 1 19 ? -2.352 2.656 0.228 1 96.88 19 SER B O 1
ATOM 2994 N N . LEU B 1 20 ? -4.305 3.514 -0.228 1 98.12 20 LEU B N 1
ATOM 2995 C CA . LEU B 1 20 ? -4.75 3.617 1.158 1 98.12 20 LEU B CA 1
ATOM 2996 C C . LEU B 1 20 ? -5.574 2.398 1.559 1 98.12 20 LEU B C 1
ATOM 2998 O O . LEU B 1 20 ? -5.445 1.898 2.678 1 98.12 20 LEU B O 1
ATOM 3002 N N . LEU B 1 21 ? -6.387 1.888 0.712 1 98.44 21 LEU B N 1
ATOM 3003 C CA . LEU B 1 21 ? -7.457 0.942 1.016 1 98.44 21 LEU B CA 1
ATOM 3004 C C . LEU B 1 21 ? -6.891 -0.362 1.565 1 98.44 21 LEU B C 1
ATOM 3006 O O . LEU B 1 21 ? -7.438 -0.932 2.512 1 98.44 21 LEU B O 1
ATOM 3010 N N . TYR B 1 22 ? -5.816 -0.772 1.032 1 97.38 22 TYR B N 1
ATOM 3011 C CA . TYR B 1 22 ? -5.199 -2.01 1.493 1 97.38 22 TYR B CA 1
ATOM 3012 C C . TYR B 1 22 ? -4.801 -1.908 2.961 1 97.38 22 TYR B C 1
ATOM 3014 O O . TYR B 1 22 ? -5.082 -2.812 3.752 1 97.38 22 TYR B O 1
ATOM 3022 N N . SER B 1 23 ? -4.168 -0.827 3.309 1 97.5 23 SER B N 1
ATOM 3023 C CA . SER B 1 23 ? -3.703 -0.628 4.676 1 97.5 23 SER B CA 1
ATOM 3024 C C . SER B 1 23 ? -4.875 -0.571 5.656 1 97.5 23 SER B C 1
ATOM 3026 O O . SER B 1 23 ? -4.789 -1.099 6.766 1 97.5 23 SER B O 1
ATOM 3028 N N . ILE B 1 24 ? -5.941 0.027 5.238 1 98.06 24 ILE B N 1
ATOM 3029 C CA . ILE B 1 24 ? -7.121 0.093 6.09 1 98.06 24 ILE B CA 1
ATOM 3030 C C . ILE B 1 24 ? -7.691 -1.311 6.293 1 98.06 24 ILE B C 1
ATOM 3032 O O . ILE B 1 24 ? -7.949 -1.722 7.43 1 98.06 24 ILE B O 1
ATOM 3036 N N . ALA B 1 25 ? -7.793 -2.027 5.258 1 97.25 25 ALA B N 1
ATOM 3037 C CA . ALA B 1 25 ? -8.492 -3.312 5.254 1 97.25 25 ALA B CA 1
ATOM 3038 C C . ALA B 1 25 ? -7.664 -4.383 5.961 1 97.25 25 ALA B C 1
ATOM 3040 O O . ALA B 1 25 ? -8.211 -5.363 6.469 1 97.25 25 ALA B O 1
ATOM 3041 N N . LYS B 1 26 ? -6.371 -4.215 5.996 1 95.75 26 LYS B N 1
ATOM 3042 C CA . LYS B 1 26 ? -5.531 -5.254 6.59 1 95.75 26 LYS B CA 1
ATOM 3043 C C . LYS B 1 26 ? -5.344 -5.016 8.086 1 95.75 26 LYS B C 1
ATOM 3045 O O . LYS B 1 26 ? -4.684 -5.805 8.766 1 95.75 26 LYS B O 1
ATOM 3050 N N . GLY B 1 27 ? -5.77 -3.814 8.594 1 95.31 27 GLY B N 1
ATOM 3051 C CA . GLY B 1 27 ? -5.77 -3.605 10.039 1 95.31 27 GLY B CA 1
ATOM 3052 C C . GLY B 1 27 ? -4.691 -2.643 10.5 1 95.31 27 GLY B C 1
ATOM 3053 O O . GLY B 1 27 ? -4.465 -2.49 11.703 1 95.31 27 GLY B O 1
ATOM 3054 N N . ASP B 1 28 ? -4.035 -1.988 9.609 1 94.88 28 ASP B N 1
ATOM 3055 C CA . ASP B 1 28 ? -2.979 -1.048 9.977 1 94.88 28 ASP B CA 1
ATOM 3056 C C . ASP B 1 28 ? -3.551 0.16 10.711 1 94.88 28 ASP B C 1
ATOM 3058 O O . ASP B 1 28 ? -2.857 0.793 11.508 1 94.88 28 ASP B O 1
ATOM 3062 N N . VAL B 1 29 ? -4.824 0.448 10.469 1 96.19 29 VAL B N 1
ATOM 3063 C CA . VAL B 1 29 ? -5.398 1.684 10.992 1 96.19 29 VAL B CA 1
ATOM 3064 C C . VAL B 1 29 ? -6.234 1.382 12.234 1 96.19 29 VAL B C 1
ATOM 3066 O O . VAL B 1 29 ? -6.004 1.954 13.305 1 96.19 29 VAL B O 1
ATOM 3069 N N . PHE B 1 30 ? -7.102 0.417 12.172 1 95.94 30 PHE B N 1
ATOM 3070 C CA . PHE B 1 30 ? -8.102 0.245 13.219 1 95.94 30 PHE B CA 1
ATOM 3071 C C . PHE B 1 30 ? -7.785 -0.975 14.078 1 95.94 30 PHE B C 1
ATOM 3073 O O . PHE B 1 30 ? -8.539 -1.31 14.992 1 95.94 30 PHE B O 1
ATOM 3080 N N . GLY B 1 31 ? -6.711 -1.626 13.727 1 91.56 31 GLY B N 1
ATOM 3081 C CA . GLY B 1 31 ? -6.293 -2.75 14.555 1 91.56 31 GLY B CA 1
ATOM 3082 C C . GLY B 1 31 ? -6.32 -4.074 13.812 1 91.56 31 GLY B C 1
ATOM 3083 O O . GLY B 1 31 ? -7.141 -4.27 12.914 1 91.56 31 GLY B O 1
ATOM 3084 N N . LYS B 1 32 ? -5.562 -5.047 14.266 1 89.19 32 LYS B N 1
ATOM 3085 C CA . LYS B 1 32 ? -5.367 -6.332 13.602 1 89.19 32 LYS B CA 1
ATOM 3086 C C . LYS B 1 32 ? -6.508 -7.297 13.914 1 89.19 32 LYS B C 1
ATOM 3088 O O . LYS B 1 32 ? -6.609 -8.359 13.305 1 89.19 32 LYS B O 1
ATOM 3093 N N . ASP B 1 33 ? -7.418 -6.883 14.75 1 89.12 33 ASP B N 1
ATOM 3094 C CA . ASP B 1 33 ? -8.523 -7.758 15.133 1 89.12 33 ASP B CA 1
ATOM 3095 C C . ASP B 1 33 ? -9.867 -7.09 14.867 1 89.12 33 ASP B C 1
ATOM 3097 O O . ASP B 1 33 ? -10.906 -7.562 15.336 1 89.12 33 ASP B O 1
ATOM 3101 N N . GLN B 1 34 ? -9.883 -5.988 14.188 1 93.44 34 GLN B N 1
ATOM 3102 C CA . GLN B 1 34 ? -11.109 -5.234 13.945 1 93.44 34 GLN B CA 1
ATOM 3103 C C . GLN B 1 34 ? -11.648 -5.496 12.539 1 93.44 34 GLN B C 1
ATOM 3105 O O . GLN B 1 34 ? -11.102 -4.996 11.555 1 93.44 34 GLN B O 1
ATOM 3110 N N . PRO B 1 35 ? -12.742 -6.277 12.43 1 94.81 35 PRO B N 1
ATOM 3111 C CA . PRO B 1 35 ? -13.367 -6.43 11.109 1 94.81 35 PRO B CA 1
ATOM 3112 C C . PRO B 1 35 ? -13.914 -5.117 10.562 1 94.81 35 PRO B C 1
ATOM 3114 O O . PRO B 1 35 ? -14.375 -4.266 11.328 1 94.81 35 PRO B O 1
ATOM 3117 N N . ILE B 1 36 ? -13.906 -5.035 9.234 1 96.88 36 ILE B N 1
ATOM 3118 C CA . ILE B 1 36 ? -14.297 -3.754 8.664 1 96.88 36 ILE B CA 1
ATOM 3119 C C . ILE B 1 36 ? -15.219 -3.986 7.465 1 96.88 36 ILE B C 1
ATOM 3121 O O . ILE B 1 36 ? -15.078 -4.98 6.746 1 96.88 36 ILE B O 1
ATOM 3125 N N . ILE B 1 37 ? -16.188 -3.148 7.355 1 97.75 37 ILE B N 1
ATOM 3126 C CA . ILE B 1 37 ? -16.938 -2.91 6.129 1 97.75 37 ILE B CA 1
ATOM 3127 C C . ILE B 1 37 ? -16.422 -1.644 5.445 1 97.75 37 ILE B C 1
ATOM 3129 O O . ILE B 1 37 ? -16.516 -0.55 6.012 1 97.75 37 ILE B O 1
ATOM 3133 N N . LEU B 1 38 ? -15.867 -1.835 4.297 1 98.5 38 LEU B N 1
ATOM 3134 C CA . LEU B 1 38 ? -15.289 -0.716 3.562 1 98.5 38 LEU B CA 1
ATOM 3135 C C . LEU B 1 38 ? -16.281 -0.156 2.551 1 98.5 38 LEU B C 1
ATOM 3137 O O . LEU B 1 38 ? -16.766 -0.883 1.682 1 98.5 38 LEU B O 1
ATOM 3141 N N . VAL B 1 39 ? -16.609 1.101 2.701 1 98.81 39 VAL B N 1
ATOM 3142 C CA . VAL B 1 39 ? -17.516 1.781 1.776 1 98.81 39 VAL B CA 1
ATOM 3143 C C . VAL B 1 39 ? -16.703 2.697 0.854 1 98.81 39 VAL B C 1
ATOM 3145 O O . VAL B 1 39 ? -15.961 3.561 1.322 1 98.81 39 VAL B O 1
ATOM 3148 N N . LEU B 1 40 ? -16.844 2.457 -0.412 1 98.81 40 LEU B N 1
ATOM 3149 C CA . LEU B 1 40 ? -16.141 3.217 -1.43 1 98.81 40 LEU B CA 1
ATOM 3150 C C . LEU B 1 40 ? -17.078 4.148 -2.18 1 98.81 40 LEU B C 1
ATOM 3152 O O . LEU B 1 40 ? -17.969 3.688 -2.898 1 98.81 40 LEU B O 1
ATOM 3156 N N . LEU B 1 41 ? -16.875 5.441 -1.98 1 98.75 41 LEU B N 1
ATOM 3157 C CA . LEU B 1 41 ? -17.734 6.418 -2.623 1 98.75 41 LEU B CA 1
ATOM 3158 C C . LEU B 1 41 ? -16.984 7.199 -3.693 1 98.75 41 LEU B C 1
ATOM 3160 O O . LEU B 1 41 ? -15.867 7.656 -3.461 1 98.75 41 LEU B O 1
ATOM 3164 N N . ASP B 1 42 ? -17.578 7.27 -4.875 1 98 42 ASP B N 1
ATOM 3165 C CA . ASP B 1 42 ? -17.062 8.117 -5.949 1 98 42 ASP B CA 1
ATOM 3166 C C . ASP B 1 42 ? -18.188 8.625 -6.84 1 98 42 ASP B C 1
ATOM 3168 O O . ASP B 1 42 ? -19.375 8.453 -6.52 1 98 42 ASP B O 1
ATOM 3172 N N . ILE B 1 43 ? -17.844 9.367 -7.816 1 96.38 43 ILE B N 1
ATOM 3173 C CA . ILE B 1 43 ? -18.828 9.938 -8.734 1 96.38 43 ILE B CA 1
ATOM 3174 C C . ILE B 1 43 ? -19.219 8.898 -9.781 1 96.38 43 ILE B C 1
ATOM 3176 O O . ILE B 1 43 ? -18.469 7.949 -10.039 1 96.38 43 ILE B O 1
ATOM 3180 N N . PRO B 1 44 ? -20.328 9.055 -10.414 1 96.69 44 PRO B N 1
ATOM 3181 C CA . PRO B 1 44 ? -20.891 8.047 -11.312 1 96.69 44 PRO B CA 1
ATOM 3182 C C . PRO B 1 44 ? -19.922 7.621 -12.406 1 96.69 44 PRO B C 1
ATOM 3184 O O . PRO B 1 44 ? -19.781 6.43 -12.688 1 96.69 44 PRO B O 1
ATOM 3187 N N . PRO B 1 45 ? -19.172 8.508 -13.023 1 95.81 45 PRO B N 1
ATOM 3188 C CA . PRO B 1 45 ? -18.281 8.086 -14.094 1 95.81 45 PRO B CA 1
ATOM 3189 C C . PRO B 1 45 ? -17.172 7.152 -13.609 1 95.81 45 PRO B C 1
ATOM 3191 O O . PRO B 1 45 ? -16.531 6.469 -14.414 1 95.81 45 PRO B O 1
ATOM 3194 N N . MET B 1 46 ? -16.969 7.094 -12.32 1 96.56 46 MET B N 1
ATOM 3195 C CA . MET B 1 46 ? -15.844 6.332 -11.773 1 96.56 46 MET B CA 1
ATOM 3196 C C . MET B 1 46 ? -16.312 4.961 -11.289 1 96.56 46 MET B C 1
ATOM 3198 O O . MET B 1 46 ? -15.5 4.168 -10.805 1 96.56 46 MET B O 1
ATOM 3202 N N . LEU B 1 47 ? -17.547 4.621 -11.492 1 97.38 47 LEU B N 1
ATOM 3203 C CA . LEU B 1 47 ? -18.094 3.367 -10.992 1 97.38 47 LEU B CA 1
ATOM 3204 C C . LEU B 1 47 ? -17.359 2.172 -11.602 1 97.38 47 LEU B C 1
ATOM 3206 O O . LEU B 1 47 ? -17.031 1.213 -10.891 1 97.38 47 LEU B O 1
ATOM 3210 N N . PRO B 1 48 ? -17.031 2.215 -12.922 1 96.56 48 PRO B N 1
ATOM 3211 C CA . PRO B 1 48 ? -16.281 1.079 -13.461 1 96.56 48 PRO B CA 1
ATOM 3212 C C . PRO B 1 48 ? -14.914 0.896 -12.797 1 96.56 48 PRO B C 1
ATOM 3214 O O . PRO B 1 48 ? -14.523 -0.231 -12.484 1 96.56 48 PRO B O 1
ATOM 3217 N N . VAL B 1 49 ? -14.211 2.01 -12.586 1 96.69 49 VAL B N 1
ATOM 3218 C CA . VAL B 1 49 ? -12.922 1.95 -11.914 1 96.69 49 VAL B CA 1
ATOM 3219 C C . VAL B 1 49 ? -13.102 1.416 -10.492 1 96.69 49 VAL B C 1
ATOM 3221 O O . VAL B 1 49 ? -12.297 0.616 -10.016 1 96.69 49 VAL B O 1
ATOM 3224 N N . LEU B 1 50 ? -14.172 1.816 -9.844 1 97.62 50 LEU B N 1
ATOM 3225 C CA . LEU B 1 50 ? -14.469 1.337 -8.5 1 97.62 50 LEU B CA 1
ATOM 3226 C C . LEU B 1 50 ? -14.672 -0.173 -8.492 1 97.62 50 LEU B C 1
ATOM 3228 O O . LEU B 1 50 ? -14.266 -0.857 -7.555 1 97.62 50 LEU B O 1
ATOM 3232 N N . ASP B 1 51 ? -15.266 -0.629 -9.5 1 97.19 51 ASP B N 1
ATOM 3233 C CA . ASP B 1 51 ? -15.469 -2.07 -9.602 1 97.19 51 ASP B CA 1
ATOM 3234 C C . ASP B 1 51 ? -14.133 -2.809 -9.68 1 97.19 51 ASP B C 1
ATOM 3236 O O . ASP B 1 51 ? -13.984 -3.891 -9.102 1 97.19 51 ASP B O 1
ATOM 3240 N N . GLY B 1 52 ? -13.219 -2.248 -10.398 1 97.31 52 GLY B N 1
ATOM 3241 C CA . GLY B 1 52 ? -11.875 -2.809 -10.438 1 97.31 52 GLY B CA 1
ATOM 3242 C C . GLY B 1 52 ? -11.195 -2.812 -9.086 1 97.31 52 GLY B C 1
ATOM 3243 O O . GLY B 1 52 ? -10.531 -3.785 -8.719 1 97.31 52 GLY B O 1
ATOM 3244 N N . VAL B 1 53 ? -11.391 -1.755 -8.352 1 97.94 53 VAL B N 1
ATOM 3245 C CA . VAL B 1 53 ? -10.82 -1.656 -7.012 1 97.94 53 VAL B CA 1
ATOM 3246 C C . VAL B 1 53 ? -11.43 -2.729 -6.113 1 97.94 53 VAL B C 1
ATOM 3248 O O . VAL B 1 53 ? -10.727 -3.363 -5.328 1 97.94 53 VAL B O 1
ATOM 3251 N N . VAL B 1 54 ? -12.719 -2.924 -6.242 1 97.69 54 VAL B N 1
ATOM 3252 C CA . VAL B 1 54 ? -13.406 -3.947 -5.461 1 97.69 54 VAL B CA 1
ATOM 3253 C C . VAL B 1 54 ? -12.828 -5.32 -5.777 1 97.69 54 VAL B C 1
ATOM 3255 O O . VAL B 1 54 ? -12.555 -6.109 -4.871 1 97.69 54 VAL B O 1
ATOM 3258 N N . MET B 1 55 ? -12.625 -5.59 -7.047 1 97.12 55 MET B N 1
ATOM 3259 C CA . MET B 1 55 ? -12.039 -6.863 -7.445 1 97.12 55 MET B CA 1
ATOM 3260 C C . MET B 1 55 ? -10.68 -7.062 -6.785 1 97.12 55 MET B C 1
ATOM 3262 O O . MET B 1 55 ? -10.383 -8.148 -6.277 1 97.12 55 MET B O 1
ATOM 3266 N N . GLU B 1 56 ? -9.914 -6.059 -6.754 1 97.19 56 GLU B N 1
ATOM 3267 C CA . GLU B 1 56 ? -8.57 -6.172 -6.188 1 97.19 56 GLU B CA 1
ATOM 3268 C C . GLU B 1 56 ? -8.625 -6.395 -4.676 1 97.19 56 GLU B C 1
ATOM 3270 O O . GLU B 1 56 ? -7.859 -7.188 -4.133 1 97.19 56 GLU B O 1
ATOM 3275 N N . LEU B 1 57 ? -9.5 -5.699 -4.078 1 97.62 57 LEU B N 1
ATOM 3276 C CA . LEU B 1 57 ? -9.648 -5.887 -2.641 1 97.62 57 LEU B CA 1
ATOM 3277 C C . LEU B 1 57 ? -10.078 -7.316 -2.32 1 97.62 57 LEU B C 1
ATOM 3279 O O . LEU B 1 57 ? -9.617 -7.902 -1.339 1 97.62 57 LEU B O 1
ATOM 3283 N N . GLN B 1 58 ? -10.938 -7.832 -3.109 1 95.19 58 GLN B N 1
ATOM 3284 C CA . GLN B 1 58 ? -11.328 -9.227 -2.963 1 95.19 58 GLN B CA 1
ATOM 3285 C C . GLN B 1 58 ? -10.133 -10.156 -3.164 1 95.19 58 GLN B C 1
ATOM 3287 O O . GLN B 1 58 ? -9.93 -11.094 -2.389 1 95.19 58 GLN B O 1
ATOM 3292 N N . ASP B 1 59 ? -9.359 -9.82 -4.141 1 95.38 59 ASP B N 1
ATOM 3293 C CA . ASP B 1 59 ? -8.219 -10.656 -4.516 1 95.38 59 ASP B CA 1
ATOM 3294 C C . ASP B 1 59 ? -7.137 -10.617 -3.443 1 95.38 59 ASP B C 1
ATOM 3296 O O . ASP B 1 59 ? -6.25 -11.477 -3.416 1 95.38 59 ASP B O 1
ATOM 3300 N N . CYS B 1 60 ? -7.176 -9.641 -2.629 1 95.12 60 CYS B N 1
ATOM 3301 C CA . CYS B 1 60 ? -6.215 -9.562 -1.532 1 95.12 60 CYS B CA 1
ATOM 3302 C C . CYS B 1 60 ? -6.543 -10.586 -0.447 1 95.12 60 CYS B C 1
ATOM 3304 O O . CYS B 1 60 ? -5.707 -10.867 0.413 1 95.12 60 CYS B O 1
ATOM 3306 N N . ALA B 1 61 ? -7.766 -11.156 -0.395 1 92.25 61 ALA B N 1
ATOM 3307 C CA . ALA B 1 61 ? -8.188 -12.18 0.554 1 92.25 61 ALA B CA 1
ATOM 3308 C C . ALA B 1 61 ? -7.852 -11.781 1.986 1 92.25 61 ALA B C 1
ATOM 3310 O O . ALA B 1 61 ? -7.238 -12.547 2.727 1 92.25 61 ALA B O 1
ATOM 3311 N N . LEU B 1 62 ? -8.258 -10.578 2.336 1 93.56 62 LEU B N 1
ATOM 3312 C CA . LEU B 1 62 ? -7.941 -10.055 3.658 1 93.56 62 LEU B CA 1
ATOM 3313 C C . LEU B 1 62 ? -8.93 -10.57 4.699 1 93.56 62 LEU B C 1
ATOM 3315 O O . LEU B 1 62 ? -10.141 -10.383 4.559 1 93.56 62 LEU B O 1
ATOM 3319 N N . PRO B 1 63 ? -8.5 -11.086 5.793 1 88.94 63 PRO B N 1
ATOM 3320 C CA . PRO B 1 63 ? -9.398 -11.711 6.77 1 88.94 63 PRO B CA 1
ATOM 3321 C C . PRO B 1 63 ? -10.305 -10.703 7.465 1 88.94 63 PRO B C 1
ATOM 3323 O O . PRO B 1 63 ? -11.422 -11.047 7.871 1 88.94 63 PRO B O 1
ATOM 3326 N N . LEU B 1 64 ? -9.898 -9.5 7.621 1 93.38 64 LEU B N 1
ATOM 3327 C CA . LEU B 1 64 ? -10.656 -8.508 8.383 1 93.38 64 LEU B CA 1
ATOM 3328 C C . LEU B 1 64 ? -11.711 -7.836 7.512 1 93.38 64 LEU B C 1
ATOM 3330 O O . LEU B 1 64 ? -12.609 -7.168 8.023 1 93.38 64 LEU B O 1
ATOM 3334 N N . LEU B 1 65 ? -11.539 -7.969 6.238 1 95.25 65 LEU B N 1
ATOM 3335 C CA . LEU B 1 65 ? -12.461 -7.312 5.316 1 95.25 65 LEU B CA 1
ATOM 3336 C C . LEU B 1 65 ? -13.734 -8.141 5.137 1 95.25 65 LEU B C 1
ATOM 3338 O O . LEU B 1 65 ? -13.711 -9.188 4.48 1 95.25 65 LEU B O 1
ATOM 3342 N N . ARG B 1 66 ? -14.82 -7.598 5.605 1 92.5 66 ARG B N 1
ATOM 3343 C CA . ARG B 1 66 ? -16.062 -8.359 5.605 1 92.5 66 ARG B CA 1
ATOM 3344 C C . ARG B 1 66 ? -16.906 -8.039 4.375 1 92.5 66 ARG B C 1
ATOM 3346 O O . ARG B 1 66 ? -17.578 -8.922 3.824 1 92.5 66 ARG B O 1
ATOM 3353 N N . GLU B 1 67 ? -16.828 -6.82 4.055 1 94.5 67 GLU B N 1
ATOM 3354 C CA . GLU B 1 67 ? -17.656 -6.363 2.934 1 94.5 67 GLU B CA 1
ATOM 3355 C C . GLU B 1 67 ? -17.062 -5.109 2.297 1 94.5 67 GLU B C 1
ATOM 3357 O O . GLU B 1 67 ? -16.406 -4.309 2.975 1 94.5 67 GLU B O 1
ATOM 3362 N N . VAL B 1 68 ? -17.172 -5.055 1.011 1 97.19 68 VAL B N 1
ATOM 3363 C CA . VAL B 1 68 ? -16.812 -3.857 0.255 1 97.19 68 VAL B CA 1
ATOM 3364 C C . VAL B 1 68 ? -18.047 -3.334 -0.492 1 97.19 68 VAL B C 1
ATOM 3366 O O . VAL B 1 68 ? -18.656 -4.062 -1.274 1 97.19 68 VAL B O 1
ATOM 3369 N N . ILE B 1 69 ? -18.391 -2.088 -0.267 1 98.12 69 ILE B N 1
ATOM 3370 C CA . ILE B 1 69 ? -19.578 -1.502 -0.863 1 98.12 69 ILE B CA 1
ATOM 3371 C C . ILE B 1 69 ? -19.188 -0.331 -1.762 1 98.12 69 ILE B C 1
ATOM 3373 O O . ILE B 1 69 ? -18.938 0.774 -1.277 1 98.12 69 ILE B O 1
ATOM 3377 N N . PRO B 1 70 ? -19.141 -0.568 -3.049 1 98.5 70 PRO B N 1
ATOM 3378 C CA . PRO B 1 70 ? -18.969 0.552 -3.977 1 98.5 70 PRO B CA 1
ATOM 3379 C C . PRO B 1 70 ? -20.281 1.295 -4.254 1 98.5 70 PRO B C 1
ATOM 3381 O O . PRO B 1 70 ? -21.344 0.671 -4.352 1 98.5 70 PRO B O 1
ATOM 3384 N N . THR B 1 71 ? -20.234 2.648 -4.312 1 98.69 71 THR B N 1
ATOM 3385 C CA . THR B 1 71 ? -21.469 3.381 -4.582 1 98.69 71 THR B CA 1
ATOM 3386 C C . THR B 1 71 ? -21.156 4.801 -5.055 1 98.69 71 THR B C 1
ATOM 3388 O O . THR B 1 71 ? -20.047 5.305 -4.84 1 98.69 71 THR B O 1
ATOM 3391 N N . ASP B 1 72 ? -22.047 5.391 -5.77 1 98.25 72 ASP B N 1
ATOM 3392 C CA . ASP B 1 72 ? -22.016 6.812 -6.105 1 98.25 72 ASP B CA 1
ATOM 3393 C C . ASP B 1 72 ? -23.125 7.578 -5.398 1 98.25 72 ASP B C 1
ATOM 3395 O O . ASP B 1 72 ? -23.344 8.766 -5.66 1 98.25 72 ASP B O 1
ATOM 3399 N N . LYS B 1 73 ? -23.812 6.852 -4.5 1 98.19 73 LYS B N 1
ATOM 3400 C CA . LYS B 1 73 ? -24.922 7.453 -3.787 1 98.19 73 LYS B CA 1
ATOM 3401 C C . LYS B 1 73 ? -24.531 7.844 -2.367 1 98.19 73 LYS B C 1
ATOM 3403 O O . LYS B 1 73 ? -24.094 6.996 -1.582 1 98.19 73 LYS B O 1
ATOM 3408 N N . VAL B 1 74 ? -24.828 9.047 -2.035 1 97.44 74 VAL B N 1
ATOM 3409 C CA . VAL B 1 74 ? -24.422 9.617 -0.753 1 97.44 74 VAL B CA 1
ATOM 3410 C C . VAL B 1 74 ? -25.156 8.914 0.382 1 97.44 74 VAL B C 1
ATOM 3412 O O . VAL B 1 74 ? -24.578 8.633 1.432 1 97.44 74 VAL B O 1
ATOM 3415 N N . GLU B 1 75 ? -26.422 8.586 0.214 1 97.88 75 GLU B N 1
ATOM 3416 C CA . GLU B 1 75 ? -27.219 7.965 1.266 1 97.88 75 GLU B CA 1
ATOM 3417 C C . GLU B 1 75 ? -26.719 6.57 1.602 1 97.88 75 GLU B C 1
ATOM 3419 O O . GLU B 1 75 ? -26.797 6.133 2.752 1 97.88 75 GLU B O 1
ATOM 3424 N N . VAL B 1 76 ? -26.188 5.898 0.625 1 98.38 76 VAL B N 1
ATOM 3425 C CA . VAL B 1 76 ? -25.609 4.578 0.834 1 98.38 76 VAL B CA 1
ATOM 3426 C C . VAL B 1 76 ? -24.219 4.719 1.455 1 98.38 76 VAL B C 1
ATOM 3428 O O . VAL B 1 76 ? -23.891 4.023 2.418 1 98.38 76 VAL B O 1
ATOM 3431 N N . GLY B 1 77 ? -23.469 5.629 0.963 1 98.5 77 GLY B N 1
ATOM 3432 C CA . GLY B 1 77 ? -22.078 5.809 1.345 1 98.5 77 GLY B CA 1
ATOM 3433 C C . GLY B 1 77 ? -21.906 6.27 2.779 1 98.5 77 GLY B C 1
ATOM 3434 O O . GLY B 1 77 ? -20.969 5.871 3.457 1 98.5 77 GLY B O 1
ATOM 3435 N N . PHE B 1 78 ? -22.844 7.059 3.295 1 98.75 78 PHE B N 1
ATOM 3436 C CA . PHE B 1 78 ? -22.625 7.719 4.578 1 98.75 78 PHE B CA 1
ATOM 3437 C C . PHE B 1 78 ? -23.422 7.039 5.684 1 98.75 78 PHE B C 1
ATOM 3439 O O . PHE B 1 78 ? -23.375 7.465 6.84 1 98.75 78 PHE B O 1
ATOM 3446 N N . LYS B 1 79 ? -24.078 5.934 5.355 1 98.69 79 LYS B N 1
ATOM 3447 C CA . LYS B 1 79 ? -24.984 5.266 6.297 1 98.69 79 LYS B CA 1
ATOM 3448 C C . LYS B 1 79 ? -24.188 4.574 7.406 1 98.69 79 LYS B C 1
ATOM 3450 O O . LYS B 1 79 ? -23.328 3.744 7.133 1 98.69 79 LYS B O 1
ATOM 3455 N N . ASP B 1 80 ? -24.438 4.938 8.68 1 98.5 80 ASP B N 1
ATOM 3456 C CA . ASP B 1 80 ? -24 4.258 9.891 1 98.5 80 ASP B CA 1
ATOM 3457 C C . ASP B 1 80 ? -22.484 4.176 9.961 1 98.5 80 ASP B C 1
ATOM 3459 O O . ASP B 1 80 ? -21.922 3.146 10.359 1 98.5 80 ASP B O 1
ATOM 3463 N N . LEU B 1 81 ? -21.828 5.211 9.641 1 98.69 81 LEU B N 1
ATOM 3464 C CA . LEU B 1 81 ? -20.375 5.234 9.586 1 98.69 81 LEU B CA 1
ATOM 3465 C C . LEU B 1 81 ? -19.781 5.336 10.984 1 98.69 81 LEU B C 1
ATOM 3467 O O . LEU B 1 81 ? -20.297 6.074 11.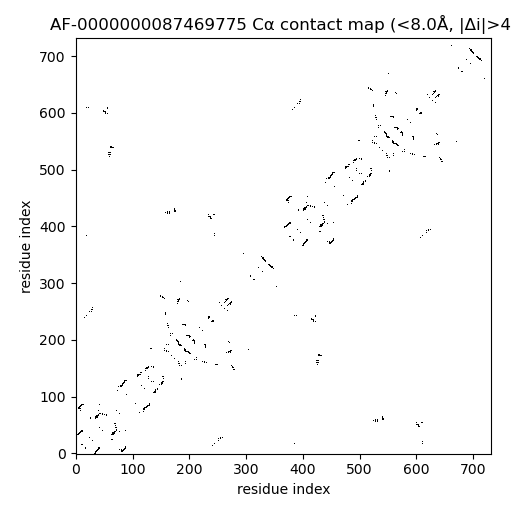828 1 98.69 81 LEU B O 1
ATOM 3471 N N . ASP B 1 82 ? -18.734 4.562 11.172 1 98.44 82 ASP B N 1
ATOM 3472 C CA . ASP B 1 82 ? -17.891 4.715 12.352 1 98.44 82 ASP B CA 1
ATOM 3473 C C . ASP B 1 82 ? -16.703 5.645 12.07 1 98.44 82 ASP B C 1
ATOM 3475 O O . ASP B 1 82 ? -16.234 6.336 12.969 1 98.44 82 ASP B O 1
ATOM 3479 N N . ALA B 1 83 ? -16.172 5.66 10.906 1 98.62 83 ALA B N 1
ATOM 3480 C CA . ALA B 1 83 ? -15.094 6.52 10.445 1 98.62 83 ALA B CA 1
ATOM 3481 C C . ALA B 1 83 ? -15.305 6.941 9 1 98.62 83 ALA B C 1
ATOM 3483 O O . ALA B 1 83 ? -15.844 6.18 8.195 1 98.62 83 ALA B O 1
ATOM 3484 N N . ALA B 1 84 ? -14.898 8.148 8.711 1 98.81 84 ALA B N 1
ATOM 3485 C CA . ALA B 1 84 ? -14.977 8.688 7.355 1 98.81 84 ALA B CA 1
ATOM 3486 C C . ALA B 1 84 ? -13.672 9.367 6.957 1 98.81 84 ALA B C 1
ATOM 3488 O O . ALA B 1 84 ? -13.211 10.289 7.641 1 98.81 84 ALA B O 1
ATOM 3489 N N . ILE B 1 85 ? -13.102 8.867 5.922 1 98.69 85 ILE B N 1
ATOM 3490 C CA . ILE B 1 85 ? -11.914 9.484 5.34 1 98.69 85 ILE B CA 1
ATOM 3491 C C . ILE B 1 85 ? -12.273 10.148 4.012 1 98.69 85 ILE B C 1
ATOM 3493 O O . ILE B 1 85 ? -12.516 9.461 3.018 1 98.69 85 ILE B O 1
ATOM 3497 N N . LEU B 1 86 ? -12.305 11.453 4.02 1 98.31 86 LEU B N 1
ATOM 3498 C CA . LEU B 1 86 ? -12.773 12.219 2.875 1 98.31 86 LEU B CA 1
ATOM 3499 C C . LEU B 1 86 ? -11.609 12.68 2.006 1 98.31 86 LEU B C 1
ATOM 3501 O O . LEU B 1 86 ? -11.125 13.797 2.152 1 98.31 86 LEU B O 1
ATOM 3505 N N . VAL B 1 87 ? -11.258 11.781 1.046 1 97.19 87 VAL B N 1
ATOM 3506 C CA . VAL B 1 87 ? -10.086 11.984 0.197 1 97.19 87 VAL B CA 1
ATOM 3507 C C . VAL B 1 87 ? -10.484 12.766 -1.055 1 97.19 87 VAL B C 1
ATOM 3509 O O . VAL B 1 87 ? -9.711 13.586 -1.555 1 97.19 87 VAL B O 1
ATOM 3512 N N . GLY B 1 88 ? -11.664 12.547 -1.534 1 94.38 88 GLY B N 1
ATOM 3513 C CA . GLY B 1 88 ? -12.102 13.094 -2.812 1 94.38 88 GLY B CA 1
ATOM 3514 C C . GLY B 1 88 ? -12.352 14.586 -2.771 1 94.38 88 GLY B C 1
ATOM 3515 O O . GLY B 1 88 ? -13.133 15.07 -1.947 1 94.38 88 GLY B O 1
ATOM 3516 N N . SER B 1 89 ? -11.688 15.258 -3.59 1 91.69 89 SER B N 1
ATOM 3517 C CA . SER B 1 89 ? -11.922 16.672 -3.871 1 91.69 89 SER B CA 1
ATOM 3518 C C . SER B 1 89 ? -11.664 16.984 -5.34 1 91.69 89 SER B C 1
ATOM 3520 O O . SER B 1 89 ? -11.141 16.156 -6.082 1 91.69 89 SER B O 1
ATOM 3522 N N . MET B 1 90 ? -12.133 18.031 -5.762 1 87.88 90 MET B N 1
ATOM 3523 C CA . MET B 1 90 ? -11.891 18.438 -7.141 1 87.88 90 MET B CA 1
ATOM 3524 C C . MET B 1 90 ? -10.484 19.031 -7.293 1 87.88 90 MET B C 1
ATOM 3526 O O . MET B 1 90 ? -10.117 19.953 -6.578 1 87.88 90 MET B O 1
ATOM 3530 N N . PRO B 1 91 ? -9.789 18.375 -8.234 1 78.25 91 PRO B N 1
ATOM 3531 C CA . PRO B 1 91 ? -8.477 18.969 -8.508 1 78.25 91 PRO B CA 1
ATOM 3532 C C . PRO B 1 91 ? -8.57 20.25 -9.328 1 78.25 91 PRO B C 1
ATOM 3534 O O . PRO B 1 91 ? -9.555 20.469 -10.031 1 78.25 91 PRO B O 1
ATOM 3537 N N . ARG B 1 92 ? -7.578 21.062 -9.062 1 71.94 92 ARG B N 1
ATOM 3538 C CA . ARG B 1 92 ? -7.551 22.281 -9.875 1 71.94 92 ARG B CA 1
ATOM 3539 C C . ARG B 1 92 ? -7.309 21.953 -11.344 1 71.94 92 ARG B C 1
ATOM 3541 O O . ARG B 1 92 ? -6.418 21.172 -11.672 1 71.94 92 ARG B O 1
ATOM 3548 N N . LYS B 1 93 ? -8.117 22.422 -12.234 1 73.31 93 LYS B N 1
ATOM 3549 C CA . LYS B 1 93 ? -7.98 22.234 -13.672 1 73.31 93 LYS B CA 1
ATOM 3550 C C . LYS B 1 93 ? -7.379 23.469 -14.336 1 73.31 93 LYS B C 1
ATOM 3552 O O . LYS B 1 93 ? -7.402 24.562 -13.758 1 73.31 93 LYS B O 1
ATOM 3557 N N . GLU B 1 94 ? -6.797 23.141 -15.414 1 76.75 94 GLU B N 1
ATOM 3558 C CA . GLU B 1 94 ? -6.246 24.25 -16.172 1 76.75 94 GLU B CA 1
ATOM 3559 C C . GLU B 1 94 ? -7.305 25.312 -16.438 1 76.75 94 GLU B C 1
ATOM 3561 O O . GLU B 1 94 ? -8.422 25 -16.844 1 76.75 94 GLU B O 1
ATOM 3566 N N . GLY B 1 95 ? -6.93 26.5 -16.172 1 77 95 GLY B N 1
ATOM 3567 C CA . GLY B 1 95 ? -7.828 27.609 -16.469 1 77 95 GLY B CA 1
ATOM 3568 C C . GLY B 1 95 ? -8.773 27.922 -15.32 1 77 95 GLY B C 1
ATOM 3569 O O . GLY B 1 95 ? -9.469 28.938 -15.352 1 77 95 GLY B O 1
ATOM 3570 N N . MET B 1 96 ? -8.773 27.109 -14.422 1 77.38 96 MET B N 1
ATOM 3571 C CA . MET B 1 96 ? -9.711 27.297 -13.32 1 77.38 96 MET B CA 1
ATOM 3572 C C . MET B 1 96 ? -9.188 28.328 -12.328 1 77.38 96 MET B C 1
ATOM 3574 O O . MET B 1 96 ? -8.039 28.234 -11.891 1 77.38 96 MET B O 1
ATOM 3578 N N . GLU B 1 97 ? -10.078 29.328 -12.109 1 76.38 97 GLU B N 1
ATOM 3579 C CA . GLU B 1 97 ? -9.734 30.312 -11.086 1 76.38 97 GLU B CA 1
ATOM 3580 C C . GLU B 1 97 ? -9.836 29.719 -9.68 1 76.38 97 GLU B C 1
ATOM 3582 O O . GLU B 1 97 ? -10.594 28.766 -9.461 1 76.38 97 GLU B O 1
ATOM 3587 N N . ARG B 1 98 ? -9.023 30.219 -8.812 1 70.25 98 ARG B N 1
ATOM 3588 C CA . ARG B 1 98 ? -9 29.734 -7.434 1 70.25 98 ARG B CA 1
ATOM 3589 C C . ARG B 1 98 ? -10.383 29.797 -6.805 1 70.25 98 ARG B C 1
ATOM 3591 O O . ARG B 1 98 ? -10.789 28.875 -6.09 1 70.25 98 ARG B O 1
ATOM 3598 N N . LYS B 1 99 ? -11 30.875 -7.035 1 76.88 99 LYS B N 1
ATOM 3599 C CA . LYS B 1 99 ? -12.328 31.094 -6.469 1 76.88 99 LYS B CA 1
ATOM 3600 C C . LYS B 1 99 ? -13.305 30.016 -6.949 1 76.88 99 LYS B C 1
ATOM 3602 O O . LYS B 1 99 ? -14.156 29.562 -6.188 1 76.88 99 LYS B O 1
ATOM 3607 N N . ASP B 1 100 ? -13.195 29.594 -8.133 1 83 100 ASP B N 1
ATOM 3608 C CA . ASP B 1 100 ? -14.062 28.562 -8.695 1 83 100 ASP B CA 1
ATOM 3609 C C . ASP B 1 100 ? -13.766 27.203 -8.07 1 83 100 ASP B C 1
ATOM 3611 O O . ASP B 1 100 ? -14.688 26.422 -7.781 1 83 100 ASP B O 1
ATOM 3615 N N . LEU B 1 101 ? -12.562 26.922 -7.902 1 82.25 101 LEU B N 1
ATOM 3616 C CA . LEU B 1 101 ? -12.156 25.672 -7.25 1 82.25 101 LEU B CA 1
ATOM 3617 C C . LEU B 1 101 ? -12.703 25.609 -5.828 1 82.25 101 LEU B C 1
ATOM 3619 O O . LEU B 1 101 ? -13.227 24.578 -5.41 1 82.25 101 LEU B O 1
ATOM 3623 N N . LEU B 1 102 ? -12.625 26.719 -5.156 1 84.38 102 LEU B N 1
ATOM 3624 C CA . LEU B 1 102 ? -13.117 26.766 -3.783 1 84.38 102 LEU B CA 1
ATOM 3625 C C . LEU B 1 102 ? -14.625 26.562 -3.738 1 84.38 102 LEU B C 1
ATOM 3627 O O . LEU B 1 102 ? -15.125 25.828 -2.883 1 84.38 102 LEU B O 1
ATOM 3631 N N . LYS B 1 103 ? -15.305 27.188 -4.613 1 86.31 103 LYS B N 1
ATOM 3632 C CA . LYS B 1 103 ? -16.75 27.047 -4.668 1 86.31 103 LYS B CA 1
ATOM 3633 C C . LYS B 1 103 ? -17.156 25.594 -4.938 1 86.31 103 LYS B C 1
ATOM 3635 O O . LYS B 1 103 ? -18.094 25.094 -4.332 1 86.31 103 LYS B O 1
ATOM 3640 N N . ALA B 1 104 ? -16.469 25.031 -5.809 1 89.12 104 ALA B N 1
ATOM 3641 C CA . ALA B 1 104 ? -16.766 23.641 -6.16 1 89.12 104 ALA B CA 1
ATOM 3642 C C . ALA B 1 104 ? -16.531 22.719 -4.973 1 89.12 104 ALA B C 1
ATOM 3644 O O . ALA B 1 104 ? -17.359 21.844 -4.676 1 89.12 104 ALA B O 1
ATOM 3645 N N . ASN B 1 105 ? -15.461 22.891 -4.324 1 90.12 105 ASN B N 1
ATOM 3646 C CA . ASN B 1 105 ? -15.148 22.031 -3.193 1 90.12 105 ASN B CA 1
ATOM 3647 C C . ASN B 1 105 ? -16.031 22.344 -1.985 1 90.12 105 ASN B C 1
ATOM 3649 O O . ASN B 1 105 ? -16.375 21.453 -1.214 1 90.12 105 ASN B O 1
ATOM 3653 N N . VAL B 1 106 ? -16.406 23.594 -1.881 1 90.44 106 VAL B N 1
ATOM 3654 C CA . VAL B 1 106 ? -17.359 23.953 -0.832 1 90.44 106 VAL B CA 1
ATOM 3655 C C . VAL B 1 106 ? -18.656 23.156 -1.016 1 90.44 106 VAL B C 1
ATOM 3657 O O . VAL B 1 106 ? -19.203 22.625 -0.051 1 90.44 106 VAL B O 1
ATOM 3660 N N . ALA B 1 107 ? -19.125 23.094 -2.199 1 93.31 107 ALA B N 1
ATOM 3661 C CA . ALA B 1 107 ? -20.344 22.344 -2.482 1 93.31 107 ALA B CA 1
ATOM 3662 C C . ALA B 1 107 ? -20.188 20.859 -2.148 1 93.31 107 ALA B C 1
ATOM 3664 O O . ALA B 1 107 ? -21.078 20.25 -1.573 1 93.31 107 ALA B O 1
ATOM 3665 N N . ILE B 1 108 ? -19.109 20.344 -2.48 1 94.69 108 ILE B N 1
ATOM 3666 C CA . ILE B 1 108 ? -18.828 18.922 -2.244 1 94.69 108 ILE B CA 1
ATOM 3667 C C . ILE B 1 108 ? -18.828 18.641 -0.743 1 94.69 108 ILE B C 1
ATOM 3669 O O . ILE B 1 108 ? -19.516 17.734 -0.275 1 94.69 108 ILE B O 1
ATOM 3673 N N . PHE B 1 109 ? -18.188 19.453 0.001 1 96.25 109 PHE B N 1
ATOM 3674 C CA . PHE B 1 109 ? -17.984 19.156 1.415 1 96.25 109 PHE B CA 1
ATOM 3675 C C . PHE B 1 109 ? -19.188 19.609 2.232 1 96.25 109 PHE B C 1
ATOM 3677 O O . PHE B 1 109 ? -19.422 19.109 3.338 1 96.25 109 PHE B O 1
ATOM 3684 N N . LYS B 1 110 ? -19.938 20.516 1.717 1 95.94 110 LYS B N 1
ATOM 3685 C CA . LYS B 1 110 ? -21.234 20.797 2.318 1 95.94 110 LYS B CA 1
ATOM 3686 C C . LYS B 1 110 ? -22.172 19.594 2.201 1 95.94 110 LYS B C 1
ATOM 3688 O O . LYS B 1 110 ? -22.828 19.219 3.168 1 95.94 110 LYS B O 1
ATOM 3693 N N . THR B 1 111 ? -22.141 19.016 1.058 1 97.25 111 THR B N 1
ATOM 3694 C CA . THR B 1 111 ? -22.969 17.828 0.813 1 97.25 111 THR B CA 1
ATOM 3695 C C . THR B 1 111 ? -22.5 16.672 1.689 1 97.25 111 THR B C 1
ATOM 3697 O O . THR B 1 111 ? -23.328 15.969 2.273 1 97.25 111 THR B O 1
ATOM 3700 N N . GLN B 1 112 ? -21.281 16.484 1.752 1 97.88 112 GLN B N 1
ATOM 3701 C CA . GLN B 1 112 ? -20.75 15.391 2.566 1 97.88 112 GLN B CA 1
ATOM 3702 C C . GLN B 1 112 ? -21 15.641 4.051 1 97.88 112 GLN B C 1
ATOM 3704 O O . GLN B 1 112 ? -21.328 14.703 4.793 1 97.88 112 GLN B O 1
ATOM 3709 N N . GLY B 1 113 ? -20.859 16.875 4.496 1 98.12 113 GLY B N 1
ATOM 3710 C CA . GLY B 1 113 ? -21.219 17.219 5.863 1 98.12 113 GLY B CA 1
ATOM 3711 C C . GLY B 1 113 ? -22.672 16.969 6.188 1 98.12 113 GLY B C 1
ATOM 3712 O O . GLY B 1 113 ? -23 16.375 7.227 1 98.12 113 GLY B O 1
ATOM 3713 N N . ALA B 1 114 ? -23.531 17.391 5.277 1 98.44 114 ALA B N 1
ATOM 3714 C CA . ALA B 1 114 ? -24.953 17.141 5.453 1 98.44 114 ALA B CA 1
ATOM 3715 C C . ALA B 1 114 ? -25.266 15.648 5.508 1 98.44 114 ALA B C 1
ATOM 3717 O O . ALA B 1 114 ? -26.141 15.219 6.254 1 98.44 114 ALA B O 1
ATOM 3718 N N . ALA B 1 115 ? -24.578 14.906 4.723 1 98.69 115 ALA B N 1
ATOM 3719 C CA . ALA B 1 115 ? -24.75 13.461 4.719 1 98.69 115 ALA B CA 1
ATOM 3720 C C . ALA B 1 115 ? -24.297 12.844 6.035 1 98.69 115 ALA B C 1
ATOM 3722 O O . ALA B 1 115 ? -24.953 11.961 6.582 1 98.69 115 ALA B O 1
ATOM 3723 N N . LEU B 1 116 ? -23.172 13.297 6.523 1 98.69 116 LEU B N 1
ATOM 3724 C CA . LEU B 1 116 ? -22.719 12.859 7.84 1 98.69 116 LEU B CA 1
ATOM 3725 C C . LEU B 1 116 ? -23.781 13.133 8.898 1 98.69 116 LEU B C 1
ATOM 3727 O O . LEU B 1 116 ? -24.109 12.258 9.703 1 98.69 116 LEU B O 1
ATOM 3731 N N . GLU B 1 117 ? -24.312 14.305 8.852 1 98.5 117 GLU B N 1
ATOM 3732 C CA . GLU B 1 117 ? -25.328 14.742 9.797 1 98.5 117 GLU B CA 1
ATOM 3733 C C . GLU B 1 117 ? -26.547 13.82 9.766 1 98.5 117 GLU B C 1
ATOM 3735 O O . GLU B 1 117 ? -27.078 13.453 10.812 1 98.5 117 GLU B O 1
ATOM 3740 N N . LYS B 1 118 ? -26.859 13.484 8.609 1 98.56 118 LYS B N 1
ATOM 3741 C CA . LYS B 1 118 ? -28.125 12.781 8.414 1 98.56 118 LYS B CA 1
ATOM 3742 C C . LYS B 1 118 ? -27.953 11.273 8.633 1 98.56 118 LYS B C 1
ATOM 3744 O O . LYS B 1 118 ? -28.828 10.625 9.195 1 98.56 118 LYS B O 1
ATOM 3749 N N . TYR B 1 119 ? -26.828 10.68 8.227 1 98.75 119 TYR B N 1
ATOM 3750 C CA . TYR B 1 119 ? -26.812 9.227 8.062 1 98.75 119 TYR B CA 1
ATOM 3751 C C . TYR B 1 119 ? -25.766 8.586 8.969 1 98.75 119 TYR B C 1
ATOM 3753 O O . TYR B 1 119 ? -25.891 7.406 9.32 1 98.75 119 TYR B O 1
ATOM 3761 N N . ALA B 1 120 ? -24.75 9.266 9.352 1 98.69 120 ALA B N 1
ATOM 3762 C CA . ALA B 1 120 ? -23.641 8.648 10.086 1 98.69 120 ALA B CA 1
ATOM 3763 C C . ALA B 1 120 ? -23.938 8.578 11.578 1 98.69 120 ALA B C 1
ATOM 3765 O O . ALA B 1 120 ? -24.844 9.266 12.07 1 98.69 120 ALA B O 1
ATOM 3766 N N . LYS B 1 121 ? -23.281 7.656 12.234 1 98.25 121 LYS B N 1
ATOM 3767 C CA . LYS B 1 121 ? -23.281 7.707 13.695 1 98.25 121 LYS B CA 1
ATOM 3768 C C . LYS B 1 121 ? -22.734 9.031 14.203 1 98.25 121 LYS B C 1
ATOM 3770 O O . LYS B 1 121 ? -21.812 9.594 13.617 1 98.25 121 LYS B O 1
ATOM 3775 N N . LYS B 1 122 ? -23.234 9.445 15.266 1 97.12 122 LYS B N 1
ATOM 3776 C CA . LYS B 1 122 ? -22.812 10.742 15.789 1 97.12 122 LYS B CA 1
ATOM 3777 C C . LYS B 1 122 ? -21.438 10.648 16.438 1 97.12 122 LYS B C 1
ATOM 3779 O O . LYS B 1 122 ? -20.797 11.672 16.703 1 97.12 122 LYS B O 1
ATOM 3784 N N . THR B 1 123 ? -20.922 9.406 16.609 1 96.19 123 THR B N 1
ATOM 3785 C CA . THR B 1 123 ? -19.578 9.164 17.141 1 96.19 123 THR B CA 1
ATOM 3786 C C . THR B 1 123 ? -18.562 9.039 16.016 1 96.19 123 THR B C 1
ATOM 3788 O O . THR B 1 123 ? -17.375 8.797 16.266 1 96.19 123 THR B O 1
ATOM 3791 N N . VAL B 1 124 ? -18.984 9.289 14.828 1 98.06 124 VAL B N 1
ATOM 3792 C CA . VAL B 1 124 ? -18.125 9.078 13.664 1 98.06 124 VAL B CA 1
ATOM 3793 C C . VAL B 1 124 ? -16.875 9.961 13.766 1 98.06 124 VAL B C 1
ATOM 3795 O O . VAL B 1 124 ? -16.969 11.117 14.188 1 98.06 124 VAL B O 1
ATOM 3798 N N . ARG B 1 125 ? -15.742 9.398 13.43 1 95.25 125 ARG B N 1
ATOM 3799 C CA . ARG B 1 125 ? -14.508 10.156 13.297 1 95.25 125 ARG B CA 1
ATOM 3800 C C . ARG B 1 125 ? -14.219 10.477 11.828 1 95.25 125 ARG B C 1
ATOM 3802 O O . ARG B 1 125 ? -14.188 9.578 10.992 1 95.25 125 ARG B O 1
ATOM 3809 N N . VAL B 1 126 ? -13.992 11.797 11.602 1 96.62 126 VAL B N 1
ATOM 3810 C CA . VAL B 1 126 ? -13.906 12.25 10.219 1 96.62 126 VAL B CA 1
ATOM 3811 C C . VAL B 1 126 ? -12.516 12.836 9.961 1 96.62 126 VAL B C 1
ATOM 3813 O O . VAL B 1 126 ? -12.055 13.711 10.695 1 96.62 126 VAL B O 1
ATOM 3816 N N . LEU B 1 127 ? -11.844 12.32 8.969 1 95.62 127 LEU B N 1
ATOM 3817 C CA . LEU B 1 127 ? -10.586 12.867 8.492 1 95.62 127 LEU B CA 1
ATOM 3818 C C . LEU B 1 127 ? -10.727 13.438 7.086 1 95.62 127 LEU B C 1
ATOM 3820 O O . LEU B 1 127 ? -10.992 12.688 6.141 1 95.62 127 LEU B O 1
ATOM 3824 N N . VAL B 1 128 ? -10.578 14.75 6.98 1 93.19 128 VAL B N 1
ATOM 3825 C CA . VAL B 1 128 ? -10.648 15.406 5.68 1 93.19 128 VAL B CA 1
ATOM 3826 C C . VAL B 1 128 ? -9.258 15.484 5.062 1 93.19 128 VAL B C 1
ATOM 3828 O O . VAL B 1 128 ? -8.328 16.016 5.676 1 93.19 128 VAL B O 1
ATOM 3831 N N . VAL B 1 129 ? -9.109 14.961 3.838 1 93.69 129 VAL B N 1
ATOM 3832 C CA . VAL B 1 129 ? -7.82 14.875 3.156 1 93.69 129 VAL B CA 1
ATOM 3833 C C . VAL B 1 129 ? -7.824 15.781 1.93 1 93.69 129 VAL B C 1
ATOM 3835 O O . VAL B 1 129 ? -6.816 16.438 1.628 1 93.69 129 VAL B O 1
ATOM 3838 N N . GLY B 1 130 ? -8.945 15.852 1.249 1 91.19 130 GLY B N 1
ATOM 3839 C CA . GLY B 1 130 ? -9.039 16.641 0.027 1 91.19 130 GLY B CA 1
ATOM 3840 C C . GLY B 1 130 ? -8.641 18.094 0.219 1 91.19 130 GLY B C 1
ATOM 3841 O O . GLY B 1 130 ? -9.055 18.719 1.192 1 91.19 130 GLY B O 1
ATOM 3842 N N . ASN B 1 131 ? -7.871 18.609 -0.688 1 82.31 131 ASN B N 1
ATOM 3843 C CA . ASN B 1 131 ? -7.418 19.984 -0.583 1 82.31 131 ASN B CA 1
ATOM 3844 C C . ASN B 1 131 ? -8.484 20.969 -1.076 1 82.31 131 ASN B C 1
ATOM 3846 O O . ASN B 1 131 ? -9.242 20.656 -1.999 1 82.31 131 ASN B O 1
ATOM 3850 N N . PRO B 1 132 ? -8.57 22.156 -0.489 1 82.44 132 PRO B N 1
ATOM 3851 C CA . PRO B 1 132 ? -7.844 22.594 0.708 1 82.44 132 PRO B CA 1
ATOM 3852 C C . PRO B 1 132 ? -8.391 21.969 1.988 1 82.44 132 PRO B C 1
ATOM 3854 O O . PRO B 1 132 ? -9.492 22.312 2.428 1 82.44 132 PRO B O 1
ATOM 3857 N N . ALA B 1 133 ? -7.625 21.156 2.652 1 84.44 133 ALA B N 1
ATOM 3858 C CA . ALA B 1 133 ? -8.094 20.234 3.686 1 84.44 133 ALA B CA 1
ATOM 3859 C C . ALA B 1 133 ? -8.695 20.984 4.867 1 84.44 133 ALA B C 1
ATOM 3861 O O . ALA B 1 133 ? -9.766 20.641 5.355 1 84.44 133 ALA B O 1
ATOM 3862 N N . ASN B 1 134 ? -8.047 22.078 5.301 1 77.88 134 ASN B N 1
ATOM 3863 C CA . ASN B 1 134 ? -8.531 22.828 6.453 1 77.88 134 ASN B CA 1
ATOM 3864 C C . ASN B 1 134 ? -9.891 23.453 6.176 1 77.88 134 ASN B C 1
ATOM 3866 O O . ASN B 1 134 ? -10.805 23.359 6.992 1 77.88 134 ASN B O 1
ATOM 3870 N N . THR B 1 135 ? -9.969 24.094 5.027 1 80.5 135 THR B N 1
ATOM 3871 C CA . THR B 1 135 ? -11.219 24.75 4.633 1 80.5 135 THR B CA 1
ATOM 3872 C C . THR B 1 135 ? -12.328 23.719 4.453 1 80.5 135 THR B C 1
ATOM 3874 O O . THR B 1 135 ? -13.445 23.922 4.934 1 80.5 135 THR B O 1
ATOM 3877 N N . ASN B 1 136 ? -12.008 22.688 3.799 1 87.69 136 ASN B N 1
ATOM 3878 C CA . ASN B 1 136 ? -12.992 21.641 3.559 1 87.69 136 ASN B CA 1
ATOM 3879 C C . ASN B 1 136 ? -13.469 21.016 4.863 1 87.69 136 ASN B C 1
ATOM 3881 O O . ASN B 1 136 ? -14.648 20.656 4.992 1 87.69 136 ASN B O 1
ATOM 3885 N N . CYS B 1 137 ? -12.555 20.906 5.77 1 89.56 137 CYS B N 1
ATOM 3886 C CA . CYS B 1 137 ? -12.883 20.344 7.07 1 89.56 137 CYS B CA 1
ATOM 3887 C C . CYS B 1 137 ? -13.852 21.234 7.828 1 89.56 137 CYS B C 1
ATOM 3889 O O . CYS B 1 137 ? -14.82 20.75 8.422 1 89.56 137 CYS B O 1
ATOM 3891 N N . LEU B 1 138 ? -13.586 22.5 7.77 1 85.75 138 LEU B N 1
ATOM 3892 C CA . LEU B 1 138 ? -14.461 23.484 8.414 1 85.75 138 LEU B CA 1
ATOM 3893 C C . LEU B 1 138 ? -15.859 23.438 7.816 1 85.75 138 LEU B C 1
ATOM 3895 O O . LEU B 1 138 ? -16.844 23.422 8.547 1 85.75 138 LEU B O 1
ATOM 3899 N N . ILE B 1 139 ? -15.93 23.359 6.539 1 89.75 139 ILE B N 1
ATOM 3900 C CA . ILE B 1 139 ? -17.203 23.344 5.836 1 89.75 139 ILE B CA 1
ATOM 3901 C C . ILE B 1 139 ? -17.984 22.078 6.203 1 89.75 139 ILE B C 1
ATOM 3903 O O . ILE B 1 139 ? -19.172 22.141 6.504 1 89.75 139 ILE B O 1
ATOM 3907 N N . ALA B 1 140 ? -17.312 20.953 6.195 1 93.94 140 ALA B N 1
ATOM 3908 C CA . ALA B 1 140 ? -17.953 19.688 6.527 1 93.94 140 ALA B CA 1
ATOM 3909 C C . ALA B 1 140 ? -18.469 19.703 7.965 1 93.94 140 ALA B C 1
ATOM 3911 O O . ALA B 1 140 ? -19.609 19.297 8.227 1 93.94 140 ALA B O 1
ATOM 3912 N N . SER B 1 141 ? -17.672 20.156 8.891 1 93 141 SER B N 1
ATOM 3913 C CA . SER B 1 141 ? -18.031 20.203 10.305 1 93 141 SER B CA 1
ATOM 3914 C C . SER B 1 141 ? -19.234 21.109 10.547 1 93 141 SER B C 1
ATOM 3916 O O . SER B 1 141 ? -20.125 20.781 11.336 1 93 141 SER B O 1
ATOM 3918 N N . LYS B 1 142 ? -19.25 22.219 9.844 1 90.44 142 LYS B N 1
ATOM 3919 C CA . LYS B 1 142 ? -20.359 23.156 9.977 1 90.44 142 LYS B CA 1
ATOM 3920 C C . LYS B 1 142 ? -21.656 22.562 9.43 1 90.44 142 LYS B C 1
ATOM 3922 O O . LYS B 1 142 ? -22.75 22.891 9.914 1 90.44 142 LYS B O 1
ATOM 3927 N N . SER B 1 143 ? -21.531 21.75 8.539 1 97.12 143 SER B N 1
ATOM 3928 C CA . SER B 1 143 ? -22.688 21.156 7.891 1 97.12 143 SER B CA 1
ATOM 3929 C C . SER B 1 143 ? -23.172 19.922 8.648 1 97.12 143 SER B C 1
ATOM 3931 O O . SER B 1 143 ? -24.141 19.281 8.25 1 97.12 143 SER B O 1
ATOM 3933 N N . ALA B 1 144 ? -22.469 19.578 9.68 1 97.62 144 ALA B N 1
ATOM 3934 C CA . ALA B 1 144 ? -22.859 18.453 10.547 1 97.62 144 ALA B CA 1
ATOM 3935 C C . ALA B 1 144 ? -22.891 18.891 12.008 1 97.62 144 ALA B C 1
ATOM 3937 O O . ALA B 1 144 ? -22.109 18.422 12.828 1 97.62 144 ALA B O 1
ATOM 3938 N N . PRO B 1 145 ? -23.891 19.609 12.398 1 95.12 145 PRO B N 1
ATOM 3939 C CA . PRO B 1 145 ? -23.875 20.266 13.711 1 95.12 145 PRO B CA 1
ATOM 3940 C C . PRO B 1 145 ? -24.078 19.281 14.859 1 95.12 145 PRO B C 1
ATOM 3942 O O . PRO B 1 145 ? -23.703 19.562 16 1 95.12 145 PRO B O 1
ATOM 3945 N N . SER B 1 146 ? -24.641 18.141 14.625 1 96.88 146 SER B N 1
ATOM 3946 C CA . SER B 1 146 ? -24.906 17.203 15.711 1 96.88 146 SER B CA 1
ATOM 3947 C C . SER B 1 146 ? -23.672 16.344 16.016 1 96.88 146 SER B C 1
ATOM 3949 O O . SER B 1 146 ? -23.656 15.625 17.031 1 96.88 146 SER B O 1
ATOM 3951 N N . ILE B 1 147 ? -22.734 16.422 15.195 1 96.12 147 ILE B N 1
ATOM 3952 C CA . ILE B 1 147 ? -21.484 15.695 15.43 1 96.12 147 ILE B CA 1
ATOM 3953 C C . ILE B 1 147 ? -20.484 16.609 16.125 1 96.12 147 ILE B C 1
ATOM 3955 O O . ILE B 1 147 ? -20.234 17.719 15.664 1 96.12 147 ILE B O 1
ATOM 3959 N N . PRO B 1 148 ? -19.969 16.094 17.156 1 89.12 148 PRO B N 1
ATOM 3960 C CA . PRO B 1 148 ? -18.984 16.922 17.859 1 89.12 148 PRO B CA 1
ATOM 3961 C C . PRO B 1 148 ? -17.859 17.406 16.953 1 89.12 148 PRO B C 1
ATOM 3963 O O . PRO B 1 148 ? -17.344 16.625 16.141 1 89.12 148 PRO B O 1
ATOM 3966 N N . LYS B 1 149 ? -17.516 18.578 17.094 1 83.94 149 LYS B N 1
ATOM 3967 C CA . LYS B 1 149 ? -16.5 19.188 16.25 1 83.94 149 LYS B CA 1
ATOM 3968 C C . LYS B 1 149 ? -15.156 18.469 16.422 1 83.94 149 LYS B C 1
ATOM 3970 O O . LYS B 1 149 ? -14.359 18.406 15.477 1 83.94 149 LYS B O 1
ATOM 3975 N N . GLU B 1 150 ? -14.906 17.875 17.578 1 83.88 150 GLU B N 1
ATOM 3976 C CA . GLU B 1 150 ? -13.656 17.172 17.875 1 83.88 150 GLU B CA 1
ATOM 3977 C C . GLU B 1 150 ? -13.555 15.891 17.062 1 83.88 150 GLU B C 1
ATOM 3979 O O . GLU B 1 150 ? -12.477 15.281 16.984 1 83.88 150 GLU B O 1
ATOM 3984 N N . ASN B 1 151 ? -14.695 15.547 16.438 1 92.94 151 ASN B N 1
ATOM 3985 C CA . ASN B 1 151 ? -14.695 14.336 15.633 1 92.94 151 ASN B CA 1
ATOM 3986 C C . ASN B 1 151 ? -14.25 14.609 14.195 1 92.94 151 ASN B C 1
ATOM 3988 O O . ASN B 1 151 ? -14.156 13.688 13.383 1 92.94 151 ASN B O 1
ATOM 3992 N N . PHE B 1 152 ? -13.938 15.922 13.938 1 90.5 152 PHE B N 1
ATOM 3993 C CA . PHE B 1 152 ? -13.445 16.297 12.625 1 90.5 152 PHE B CA 1
ATOM 3994 C C . PHE B 1 152 ? -11.961 16.656 12.68 1 90.5 152 PHE B C 1
ATOM 3996 O O . PHE B 1 152 ? -11.531 17.391 13.57 1 90.5 152 PHE B O 1
ATOM 4003 N N . SER B 1 153 ? -11.211 16.062 11.766 1 88.38 153 SER B N 1
ATOM 4004 C CA . SER B 1 153 ? -9.797 16.375 11.633 1 88.38 153 SER B CA 1
ATOM 4005 C C . SER B 1 153 ? -9.383 16.469 10.172 1 88.38 153 SER B C 1
ATOM 4007 O O . SER B 1 153 ? -10.102 16 9.281 1 88.38 153 SER B O 1
ATOM 4009 N N . CYS B 1 154 ? -8.344 17.172 9.922 1 86.75 154 CYS B N 1
ATOM 4010 C CA . CYS B 1 154 ? -7.816 17.281 8.57 1 86.75 154 CYS B CA 1
ATOM 4011 C C . CYS B 1 154 ? -6.352 16.875 8.516 1 86.75 154 CYS B C 1
ATOM 4013 O O . CYS B 1 154 ? -5.645 16.938 9.523 1 86.75 154 CYS B O 1
ATOM 4015 N N . LEU B 1 155 ? -5.887 16.484 7.391 1 86.31 155 LEU B N 1
ATOM 4016 C CA . LEU B 1 155 ? -4.574 15.859 7.246 1 86.31 155 LEU B CA 1
ATOM 4017 C C . LEU B 1 155 ? -3.471 16.906 7.223 1 86.31 155 LEU B C 1
ATOM 4019 O O . LEU B 1 155 ? -3.463 17.797 6.359 1 86.31 155 LEU B O 1
ATOM 4023 N N . THR B 1 156 ? -2.5 16.844 8.117 1 78.06 156 THR B N 1
ATOM 4024 C CA . THR B 1 156 ? -1.264 17.609 8.125 1 78.06 156 THR B CA 1
ATOM 4025 C C . THR B 1 156 ? -0.057 16.703 8.32 1 78.06 156 THR B C 1
ATOM 4027 O O . THR B 1 156 ? 1.085 17.109 8.125 1 78.06 156 THR B O 1
ATOM 4030 N N . ARG B 1 157 ? -0.317 15.523 8.531 1 84.94 157 ARG B N 1
ATOM 4031 C CA . ARG B 1 157 ? 0.677 14.523 8.914 1 84.94 157 ARG B CA 1
ATOM 4032 C C . ARG B 1 157 ? 1.67 14.281 7.781 1 84.94 157 ARG B C 1
ATOM 4034 O O . ARG B 1 157 ? 2.832 13.953 8.031 1 84.94 157 ARG B O 1
ATOM 4041 N N . LEU B 1 158 ? 1.254 14.43 6.562 1 90 158 LEU B N 1
ATOM 4042 C CA . LEU B 1 158 ? 2.16 14.227 5.438 1 90 158 LEU B CA 1
ATOM 4043 C C . LEU B 1 158 ? 3.344 15.18 5.508 1 90 158 LEU B C 1
ATOM 4045 O O . LEU B 1 158 ? 4.496 14.766 5.375 1 90 158 LEU B O 1
ATOM 4049 N N . ASP B 1 159 ? 3.096 16.406 5.746 1 87.75 159 ASP B N 1
ATOM 4050 C CA . ASP B 1 159 ? 4.156 17.406 5.852 1 87.75 159 ASP B CA 1
ATOM 4051 C C . ASP B 1 159 ? 5.008 17.172 7.094 1 87.75 159 ASP B C 1
ATOM 4053 O O . ASP B 1 159 ? 6.215 17.438 7.082 1 87.75 159 ASP B O 1
ATOM 4057 N N . HIS B 1 160 ? 4.34 16.781 8.109 1 87.38 160 HIS B N 1
ATOM 4058 C CA . HIS B 1 160 ? 5.07 16.406 9.32 1 87.38 160 HIS B CA 1
ATOM 4059 C C . HIS B 1 160 ? 6.078 15.297 9.031 1 87.38 160 HIS B C 1
ATOM 4061 O O . HIS B 1 160 ? 7.234 15.383 9.445 1 87.38 160 HIS B O 1
ATOM 4067 N N . ASN B 1 161 ? 5.613 14.289 8.336 1 90.75 161 ASN B N 1
ATOM 4068 C CA . ASN B 1 161 ? 6.496 13.188 7.973 1 90.75 161 ASN B CA 1
ATOM 4069 C C . ASN B 1 161 ? 7.633 13.656 7.066 1 90.75 161 ASN B C 1
ATOM 4071 O O . ASN B 1 161 ? 8.773 13.219 7.215 1 90.75 161 ASN B O 1
ATOM 4075 N N . ARG B 1 162 ? 7.309 14.508 6.145 1 93.81 162 ARG B N 1
ATOM 4076 C CA . ARG B 1 162 ? 8.328 15.07 5.258 1 93.81 162 ARG B CA 1
ATOM 4077 C C . ARG B 1 162 ? 9.406 15.797 6.051 1 93.81 162 ARG B C 1
ATOM 4079 O O . ARG B 1 162 ? 10.602 15.594 5.812 1 93.81 162 ARG B O 1
ATOM 4086 N N . ALA B 1 163 ? 9.016 16.625 7.004 1 92.19 163 ALA B N 1
ATOM 4087 C CA . ALA B 1 163 ? 9.945 17.406 7.824 1 92.19 163 ALA B CA 1
ATOM 4088 C C . ALA B 1 163 ? 10.805 16.484 8.688 1 92.19 163 ALA B C 1
ATOM 4090 O O . ALA B 1 163 ? 12.023 16.641 8.75 1 92.19 163 ALA B O 1
ATOM 4091 N N . ARG B 1 164 ? 10.148 15.555 9.281 1 92.5 164 ARG B N 1
ATOM 4092 C CA . ARG B 1 164 ? 10.852 14.602 10.133 1 92.5 164 ARG B CA 1
ATOM 4093 C C . ARG B 1 164 ? 11.906 13.828 9.336 1 92.5 164 ARG B C 1
ATOM 4095 O O . ARG B 1 164 ? 13.031 13.656 9.805 1 92.5 164 ARG B O 1
ATOM 4102 N N . SER B 1 165 ? 11.539 13.43 8.227 1 94 165 SER B N 1
ATOM 4103 C CA . SER B 1 165 ? 12.438 12.648 7.375 1 94 165 SER B CA 1
ATOM 4104 C C . SER B 1 165 ? 13.633 13.477 6.926 1 94 165 SER B C 1
ATOM 4106 O O . SER B 1 165 ? 14.758 12.969 6.859 1 94 165 SER B O 1
ATOM 4108 N N . GLN B 1 166 ? 13.438 14.727 6.578 1 95.75 166 GLN B N 1
ATOM 4109 C CA . GLN B 1 166 ? 14.523 15.602 6.156 1 95.75 166 GLN B CA 1
ATOM 4110 C C . GLN B 1 166 ? 15.555 15.773 7.27 1 95.75 166 GLN B C 1
ATOM 4112 O O . GLN B 1 166 ? 16.766 15.68 7.027 1 95.75 166 GLN B O 1
ATOM 4117 N N . VAL B 1 167 ? 15.07 15.992 8.461 1 95.69 167 VAL B N 1
ATOM 4118 C CA . VAL B 1 167 ? 15.969 16.156 9.602 1 95.69 167 VAL B CA 1
ATOM 4119 C C . VAL B 1 167 ? 16.703 14.844 9.867 1 95.69 167 VAL B C 1
ATOM 4121 O O . VAL B 1 167 ? 17.922 14.836 10.109 1 95.69 167 VAL B O 1
ATOM 4124 N N . ALA B 1 168 ? 15.969 13.773 9.844 1 95 168 ALA B N 1
ATOM 4125 C CA . ALA B 1 168 ? 16.547 12.461 10.094 1 95 168 ALA B CA 1
ATOM 4126 C C . ALA B 1 168 ? 17.688 12.164 9.109 1 95 168 ALA B C 1
ATOM 4128 O O . ALA B 1 168 ? 18.766 11.727 9.508 1 95 168 ALA B O 1
ATOM 4129 N N . MET B 1 169 ? 17.422 12.43 7.875 1 93.75 169 MET B N 1
ATOM 4130 C CA . MET B 1 169 ? 18.406 12.18 6.836 1 93.75 169 MET B CA 1
ATOM 4131 C C . MET B 1 169 ? 19.641 13.055 7.039 1 93.75 169 MET B C 1
ATOM 4133 O O . MET B 1 169 ? 20.781 12.594 6.871 1 93.75 169 MET B O 1
ATOM 4137 N N . ARG B 1 170 ? 19.422 14.266 7.363 1 94.75 170 ARG B N 1
ATOM 4138 C CA . ARG B 1 170 ? 20.516 15.203 7.598 1 94.75 170 ARG B CA 1
ATOM 4139 C C . ARG B 1 170 ? 21.406 14.742 8.758 1 94.75 170 ARG B C 1
ATOM 4141 O O . ARG B 1 170 ? 22.609 14.953 8.75 1 94.75 170 ARG B O 1
ATOM 4148 N N . CYS B 1 171 ? 20.828 14.141 9.734 1 95.12 171 CYS B N 1
ATOM 4149 C CA . CYS B 1 171 ? 21.531 13.734 10.945 1 95.12 171 CYS B CA 1
ATOM 4150 C C . CYS B 1 171 ? 22.016 12.289 10.836 1 95.12 171 CYS B C 1
ATOM 4152 O O . CYS B 1 171 ? 22.734 11.805 11.711 1 95.12 171 CYS B O 1
ATOM 4154 N N . GLY B 1 172 ? 21.609 11.547 9.883 1 92.12 172 GLY B N 1
ATOM 4155 C CA . GLY B 1 172 ? 22 10.156 9.719 1 92.12 172 GLY B CA 1
ATOM 4156 C C . GLY B 1 172 ? 21.359 9.234 10.734 1 92.12 172 GLY B C 1
ATOM 4157 O O . GLY B 1 172 ? 22.016 8.336 11.266 1 92.12 172 GLY B O 1
ATOM 4158 N N . VAL B 1 173 ? 20.156 9.523 11.141 1 92.06 173 VAL B N 1
ATOM 4159 C CA . VAL B 1 173 ? 19.422 8.719 12.109 1 92.06 173 VAL B CA 1
ATOM 4160 C C . VAL B 1 173 ? 18.109 8.25 11.492 1 92.06 173 VAL B C 1
ATOM 4162 O O . VAL B 1 173 ? 17.656 8.797 10.484 1 92.06 173 VAL B O 1
ATOM 4165 N N . PRO B 1 174 ? 17.5 7.219 12.094 1 89.94 174 PRO B N 1
ATOM 4166 C CA . PRO B 1 174 ? 16.156 6.832 11.633 1 89.94 174 PRO B CA 1
ATOM 4167 C C . PRO B 1 174 ? 15.102 7.895 11.922 1 89.94 174 PRO B C 1
ATOM 4169 O O . PRO B 1 174 ? 15.273 8.711 12.828 1 89.94 174 PRO B O 1
ATOM 4172 N N . ALA B 1 175 ? 14.055 7.793 11.164 1 89.62 175 ALA B N 1
ATOM 4173 C CA . ALA B 1 175 ? 13.023 8.828 11.234 1 89.62 175 ALA B CA 1
ATOM 4174 C C . ALA B 1 175 ? 12.406 8.891 12.625 1 89.62 175 ALA B C 1
ATOM 4176 O O . ALA B 1 175 ? 12.023 9.961 13.094 1 89.62 175 ALA B O 1
ATOM 4177 N N . ASP B 1 176 ? 12.336 7.781 13.289 1 86.94 176 ASP B N 1
ATOM 4178 C CA . ASP B 1 176 ? 11.664 7.746 14.586 1 86.94 176 ASP B CA 1
ATOM 4179 C C . ASP B 1 176 ? 12.555 8.32 15.68 1 86.94 176 ASP B C 1
ATOM 4181 O O . ASP B 1 176 ? 12.117 8.492 16.828 1 86.94 176 ASP B O 1
ATOM 4185 N N . ALA B 1 177 ? 13.734 8.688 15.305 1 91.69 177 ALA B N 1
ATOM 4186 C CA . ALA B 1 177 ? 14.656 9.328 16.25 1 91.69 177 ALA B CA 1
ATOM 4187 C C . ALA B 1 177 ? 14.414 10.836 16.312 1 91.69 177 ALA B C 1
ATOM 4189 O O . ALA B 1 177 ? 15.023 11.531 17.125 1 91.69 177 ALA B O 1
ATOM 4190 N N . VAL B 1 178 ? 13.625 11.336 15.453 1 92.69 178 VAL B N 1
ATOM 4191 C CA . VAL B 1 178 ? 13.305 12.758 15.406 1 92.69 178 VAL B CA 1
ATOM 4192 C C . VAL B 1 178 ? 11.906 12.984 15.969 1 92.69 178 VAL B C 1
ATOM 4194 O O . VAL B 1 178 ? 10.945 12.344 15.539 1 92.69 178 VAL B O 1
ATOM 4197 N N . LYS B 1 179 ? 11.852 13.828 16.938 1 86.62 179 LYS B N 1
ATOM 4198 C CA . LYS B 1 179 ? 10.555 14.094 17.562 1 86.62 179 LYS B CA 1
ATOM 4199 C C . LYS B 1 179 ? 10.305 15.594 17.703 1 86.62 179 LYS B C 1
ATOM 4201 O O . LYS B 1 179 ? 11.219 16.391 17.5 1 86.62 179 LYS B O 1
ATOM 4206 N N . ASN B 1 180 ? 9.133 15.984 17.875 1 81.88 180 ASN B N 1
ATOM 4207 C CA . ASN B 1 180 ? 8.688 17.328 18.234 1 81.88 180 ASN B CA 1
ATOM 4208 C C . ASN B 1 180 ? 8.859 18.297 17.062 1 81.88 180 ASN B C 1
ATOM 4210 O O . ASN B 1 180 ? 9.258 19.453 17.25 1 81.88 180 ASN B O 1
ATOM 4214 N N . VAL B 1 181 ? 8.703 17.703 15.859 1 86.69 181 VAL B N 1
ATOM 4215 C CA . VAL B 1 181 ? 8.609 18.562 14.68 1 86.69 181 VAL B CA 1
ATOM 4216 C C . VAL B 1 181 ? 7.203 19.141 14.562 1 86.69 181 VAL B C 1
ATOM 4218 O O . VAL B 1 181 ? 6.219 18.438 14.805 1 86.69 181 VAL B O 1
ATOM 4221 N N . ILE B 1 182 ? 7.133 20.438 14.172 1 77.94 182 ILE B N 1
ATOM 4222 C CA . ILE B 1 182 ? 5.828 21.094 14.109 1 77.94 182 ILE B CA 1
ATOM 4223 C C . ILE B 1 182 ? 5.617 21.672 12.711 1 77.94 182 ILE B C 1
ATOM 4225 O O . ILE B 1 182 ? 6.547 22.234 12.117 1 77.94 182 ILE B O 1
ATOM 4229 N N . ILE B 1 183 ? 4.43 21.438 12.172 1 77.81 183 ILE B N 1
ATOM 4230 C CA . ILE B 1 183 ? 4.066 22.062 10.906 1 77.81 183 ILE B CA 1
ATOM 4231 C C . ILE B 1 183 ? 3.035 23.156 11.148 1 77.81 183 ILE B C 1
ATOM 4233 O O . ILE B 1 183 ? 1.973 22.906 11.727 1 77.81 183 ILE B O 1
ATOM 4237 N N . TRP B 1 184 ? 3.445 24.375 10.688 1 70.25 184 TRP B N 1
ATOM 4238 C CA . TRP B 1 184 ? 2.539 25.5 10.812 1 70.25 184 TRP B CA 1
ATOM 4239 C C . TRP B 1 184 ? 1.901 25.844 9.469 1 70.25 184 TRP B C 1
ATOM 4241 O O . TRP B 1 184 ? 2.545 25.734 8.422 1 70.25 184 TRP B O 1
ATOM 4251 N N . GLY B 1 185 ? 0.581 26.281 9.516 1 64.06 185 GLY B N 1
ATOM 4252 C CA . GLY B 1 185 ? -0.087 26.734 8.305 1 64.06 185 GLY B CA 1
ATOM 4253 C C . GLY B 1 185 ? -0.835 25.625 7.586 1 64.06 185 GLY B C 1
ATOM 4254 O O . GLY B 1 185 ? -0.929 24.5 8.094 1 64.06 185 GLY B O 1
ATOM 4255 N N . ASN B 1 186 ? -1.448 26.031 6.449 1 59.91 186 ASN B N 1
ATOM 4256 C CA . ASN B 1 186 ? -2.219 25.078 5.668 1 59.91 186 ASN B CA 1
ATOM 4257 C C . ASN B 1 186 ? -1.317 24.234 4.766 1 59.91 186 ASN B C 1
ATOM 4259 O O . ASN B 1 186 ? -0.194 24.641 4.457 1 59.91 186 ASN B O 1
ATOM 4263 N N . HIS B 1 187 ? -1.755 22.969 4.59 1 60.91 187 HIS B N 1
ATOM 4264 C CA . HIS B 1 187 ? -1.072 22.078 3.656 1 60.91 187 HIS B CA 1
ATOM 4265 C C . HIS B 1 187 ? -0.908 22.734 2.291 1 60.91 187 HIS B C 1
ATOM 4267 O O . HIS B 1 187 ? -1.796 22.641 1.44 1 60.91 187 HIS B O 1
ATOM 4273 N N . SER B 1 188 ? -0.199 23.75 2.17 1 58.84 188 SER B N 1
ATOM 4274 C CA . SER B 1 188 ? 0.084 24.484 0.937 1 58.84 188 SER B CA 1
ATOM 4275 C C . SER B 1 188 ? 1.488 25.078 0.956 1 58.84 188 SER B C 1
ATOM 4277 O O . SER B 1 188 ? 2.287 24.766 1.843 1 58.84 188 SER B O 1
ATOM 4279 N N . SER B 1 189 ? 1.75 25.75 -0.118 1 61.47 189 SER B N 1
ATOM 4280 C CA . SER B 1 189 ? 3.062 26.375 -0.263 1 61.47 189 SER B CA 1
ATOM 4281 C C . SER B 1 189 ? 3.316 27.391 0.847 1 61.47 189 SER B C 1
ATOM 4283 O O . SER B 1 189 ? 4.457 27.812 1.059 1 61.47 189 SER B O 1
ATOM 4285 N N . THR B 1 190 ? 2.371 27.516 1.703 1 62.22 190 THR B N 1
ATOM 4286 C CA . THR B 1 190 ? 2.553 28.547 2.73 1 62.22 190 THR B CA 1
ATOM 4287 C C . THR B 1 190 ? 2.82 27.891 4.09 1 62.22 190 THR B C 1
ATOM 4289 O O . THR B 1 190 ? 3.016 28.594 5.086 1 62.22 190 THR B O 1
ATOM 4292 N N . GLN B 1 191 ? 2.867 26.594 4.062 1 72.62 191 GLN B N 1
ATOM 4293 C CA . GLN B 1 191 ? 3.152 25.906 5.316 1 72.62 191 GLN B CA 1
ATOM 4294 C C . GLN B 1 191 ? 4.594 26.141 5.762 1 72.62 191 GLN B C 1
ATOM 4296 O O . GLN B 1 191 ? 5.445 26.516 4.949 1 72.62 191 GLN B O 1
ATOM 4301 N N . TYR B 1 192 ? 4.82 26.078 7.098 1 77.81 192 TYR B N 1
ATOM 4302 C CA . TYR B 1 192 ? 6.145 26.297 7.66 1 77.81 192 TYR B CA 1
ATOM 4303 C C . TYR B 1 192 ? 6.535 25.156 8.594 1 77.81 192 TYR B C 1
ATOM 4305 O O . TYR B 1 192 ? 5.973 25.016 9.68 1 77.81 192 TYR B O 1
ATOM 4313 N N . PRO B 1 193 ? 7.516 24.328 8.156 1 87.31 193 PRO B N 1
ATOM 4314 C CA . PRO B 1 193 ? 8.047 23.312 9.07 1 87.31 193 PRO B CA 1
ATOM 4315 C C . PRO B 1 193 ? 8.984 23.906 10.125 1 87.31 193 PRO B C 1
ATOM 4317 O O . PRO B 1 193 ? 9.961 24.578 9.781 1 87.31 193 PRO B O 1
ATOM 4320 N N . ASP B 1 194 ? 8.648 23.656 11.375 1 81 194 ASP B N 1
ATOM 4321 C CA . ASP B 1 194 ? 9.375 24.219 12.5 1 81 194 ASP B CA 1
ATOM 4322 C C . ASP B 1 194 ? 10.086 23.141 13.305 1 81 194 ASP B C 1
ATOM 4324 O O . ASP B 1 194 ? 9.438 22.234 13.859 1 81 194 ASP B O 1
ATOM 4328 N N . VAL B 1 195 ? 11.453 23.312 13.391 1 89 195 VAL B N 1
ATOM 4329 C CA . VAL B 1 195 ? 12.234 22.297 14.102 1 89 195 VAL B CA 1
ATOM 4330 C C . VAL B 1 195 ? 12.906 22.938 15.32 1 89 195 VAL B C 1
ATOM 4332 O O . VAL B 1 195 ? 13.898 22.406 15.828 1 89 195 VAL B O 1
ATOM 4335 N N . HIS B 1 196 ? 12.438 24.031 15.766 1 81.75 196 HIS B N 1
ATOM 4336 C CA . HIS B 1 196 ? 13.047 24.734 16.891 1 81.75 196 HIS B CA 1
ATOM 4337 C C . HIS B 1 196 ? 12.953 23.891 18.172 1 81.75 196 HIS B C 1
ATOM 4339 O O . HIS B 1 196 ? 13.82 24 19.031 1 81.75 196 HIS B O 1
ATOM 4345 N N . HIS B 1 197 ? 11.945 23.078 18.281 1 81.56 197 HIS B N 1
ATOM 4346 C CA . HIS B 1 197 ? 11.75 22.266 19.469 1 81.56 197 HIS B CA 1
ATOM 4347 C C . HIS B 1 197 ? 12 20.797 19.172 1 81.56 197 HIS B C 1
ATOM 4349 O O . HIS B 1 197 ? 11.781 19.938 20.031 1 81.56 197 HIS B O 1
ATOM 4355 N N . ALA B 1 198 ? 12.336 20.594 18 1 89.38 198 ALA B N 1
ATOM 4356 C CA . ALA B 1 198 ? 12.555 19.203 17.609 1 89.38 198 ALA B CA 1
ATOM 4357 C C . ALA B 1 198 ? 13.797 18.641 18.281 1 89.38 198 ALA B C 1
ATOM 4359 O O . ALA B 1 198 ? 14.766 19.359 18.547 1 89.38 198 ALA B O 1
ATOM 4360 N N . MET B 1 199 ? 13.664 17.391 18.656 1 90.69 199 MET B N 1
ATOM 4361 C CA . MET B 1 199 ? 14.758 16.641 19.266 1 90.69 199 MET B CA 1
ATOM 4362 C C . MET B 1 199 ? 15.172 15.477 18.375 1 90.69 199 MET B C 1
ATOM 4364 O O . MET B 1 199 ? 14.336 14.867 17.719 1 90.69 199 MET B O 1
ATOM 4368 N N . VAL B 1 200 ? 16.406 15.227 18.422 1 95.25 200 VAL B N 1
ATOM 4369 C CA . VAL B 1 200 ? 16.969 14.109 17.688 1 95.25 200 VAL B CA 1
ATOM 4370 C C . VAL B 1 200 ? 17.719 13.172 18.625 1 95.25 200 VAL B C 1
ATOM 4372 O O . VAL B 1 200 ? 18.578 13.625 19.406 1 95.25 200 VAL B O 1
ATOM 4375 N N . ASN B 1 201 ? 17.328 11.969 18.609 1 93.94 201 ASN B N 1
ATOM 4376 C CA . ASN B 1 201 ? 18.078 10.969 19.344 1 93.94 201 ASN B CA 1
ATOM 4377 C C . ASN B 1 201 ? 19.312 10.516 18.578 1 93.94 201 ASN B C 1
ATOM 4379 O O . ASN B 1 201 ? 19.203 9.773 17.609 1 93.94 201 ASN B O 1
ATOM 4383 N N . VAL B 1 202 ? 20.422 11.023 18.953 1 92.31 202 VAL B N 1
ATOM 4384 C CA . VAL B 1 202 ? 21.688 10.656 18.344 1 92.31 202 VAL B CA 1
ATOM 4385 C C . VAL B 1 202 ? 22.453 9.703 19.25 1 92.31 202 VAL B C 1
ATOM 4387 O O . VAL B 1 202 ? 23.016 10.117 20.266 1 92.31 202 VAL B O 1
ATOM 4390 N N . ARG B 1 203 ? 22.578 8.547 18.938 1 87.62 203 ARG B N 1
ATOM 4391 C CA . ARG B 1 203 ? 23.312 7.516 19.656 1 87.62 203 ARG B CA 1
ATOM 4392 C C . ARG B 1 203 ? 22.875 7.453 21.125 1 87.62 203 ARG B C 1
ATOM 4394 O O . ARG B 1 203 ? 23.703 7.473 22.031 1 87.62 203 ARG B O 1
ATOM 4401 N N . GLY B 1 204 ? 21.547 7.617 21.297 1 86.94 204 GLY B N 1
ATOM 4402 C CA . GLY B 1 204 ? 21 7.449 22.641 1 86.94 204 GLY B CA 1
ATOM 4403 C C . GLY B 1 204 ? 20.859 8.758 23.391 1 86.94 204 GLY B C 1
ATOM 4404 O O . GLY B 1 204 ? 20.312 8.789 24.5 1 86.94 204 GLY B O 1
ATOM 4405 N N . LYS B 1 205 ? 21.359 9.75 22.875 1 90.81 205 LYS B N 1
ATOM 4406 C CA . LYS B 1 205 ? 21.281 11.062 23.516 1 90.81 205 LYS B CA 1
ATOM 4407 C C . LYS B 1 205 ? 20.312 11.984 22.766 1 90.81 205 LYS B C 1
ATOM 4409 O O . LYS B 1 205 ? 20.391 12.109 21.547 1 90.81 205 LYS B O 1
ATOM 4414 N N . GLU B 1 206 ? 19.469 12.57 23.547 1 92.69 206 GLU B N 1
ATOM 4415 C CA . GLU B 1 206 ? 18.562 13.539 22.953 1 92.69 206 GLU B CA 1
ATOM 4416 C C . GLU B 1 206 ? 19.219 14.906 22.797 1 92.69 206 GLU B C 1
ATOM 4418 O O . GLU B 1 206 ? 19.703 15.484 23.766 1 92.69 206 GLU B O 1
ATOM 4423 N N . VAL B 1 207 ? 19.281 15.344 21.578 1 95.06 207 VAL B N 1
ATOM 4424 C CA . VAL B 1 207 ? 19.891 16.625 21.234 1 95.06 207 VAL B CA 1
ATOM 4425 C C . VAL B 1 207 ? 18.906 17.484 20.438 1 95.06 207 VAL B C 1
ATOM 4427 O O . VAL B 1 207 ? 18.109 16.953 19.672 1 95.06 207 VAL B O 1
ATOM 4430 N N . GLU B 1 208 ? 19 18.734 20.688 1 92.5 208 GLU B N 1
ATOM 4431 C CA . GLU B 1 208 ? 18.156 19.625 19.906 1 92.5 208 GLU B CA 1
ATOM 4432 C C . GLU B 1 208 ? 18.469 19.531 18.406 1 92.5 208 GLU B C 1
ATOM 4434 O O . GLU B 1 208 ? 19.641 19.375 18.031 1 92.5 208 GLU B O 1
ATOM 4439 N N . ALA B 1 209 ? 17.438 19.656 17.578 1 94.25 209 ALA B N 1
ATOM 4440 C CA . ALA B 1 209 ? 17.594 19.484 16.141 1 94.25 209 ALA B CA 1
ATOM 4441 C C . ALA B 1 209 ? 18.641 20.453 15.586 1 94.25 209 ALA B C 1
ATOM 4443 O O . ALA B 1 209 ? 19.438 20.094 14.719 1 94.25 209 ALA B O 1
ATOM 4444 N N . TYR B 1 210 ? 18.672 21.703 16.078 1 93.44 210 TYR B N 1
ATOM 4445 C CA . TYR B 1 210 ? 19.641 22.672 15.602 1 93.44 210 TYR B CA 1
ATOM 4446 C C . TYR B 1 210 ? 21.078 22.219 15.906 1 93.44 210 TYR B C 1
ATOM 4448 O O . TYR B 1 210 ? 21.969 22.406 15.086 1 93.44 210 TYR B O 1
ATOM 4456 N N . ASP B 1 211 ? 21.234 21.609 17.047 1 94.75 211 ASP B N 1
ATOM 4457 C CA . ASP B 1 211 ? 22.562 21.141 17.453 1 94.75 211 ASP B CA 1
ATOM 4458 C C . ASP B 1 211 ? 22.938 19.844 16.719 1 94.75 211 ASP B C 1
ATOM 4460 O O . ASP B 1 211 ? 24.109 19.578 16.5 1 94.75 211 ASP B O 1
ATOM 4464 N N . ALA B 1 212 ? 21.984 19.094 16.422 1 95.44 212 ALA B N 1
ATOM 4465 C CA . ALA B 1 212 ? 22.234 17.828 15.734 1 95.44 212 ALA B CA 1
ATOM 4466 C C . ALA B 1 212 ? 22.578 18.062 14.273 1 95.44 212 ALA B C 1
ATOM 4468 O O . ALA B 1 212 ? 23.484 17.406 13.734 1 95.44 212 ALA B O 1
ATOM 4469 N N . VAL B 1 213 ? 21.875 18.969 13.648 1 95.69 213 VAL B N 1
ATOM 4470 C CA . VAL B 1 213 ? 22.062 19.234 12.227 1 95.69 213 VAL B CA 1
ATOM 4471 C C . VAL B 1 213 ? 23.297 20.109 12.016 1 95.69 213 VAL B C 1
ATOM 4473 O O . VAL B 1 213 ? 24.047 19.922 11.055 1 95.69 213 VAL B O 1
ATOM 4476 N N . LYS B 1 214 ? 23.484 21.109 12.883 1 94.38 214 LYS B N 1
ATOM 4477 C CA . LYS B 1 214 ? 24.625 22 12.875 1 94.38 214 LYS B CA 1
ATOM 4478 C C . LYS B 1 214 ? 24.75 22.734 11.539 1 94.38 214 LYS B C 1
ATOM 4480 O O . LYS B 1 214 ? 25.844 22.812 10.969 1 94.38 214 LYS B O 1
ATOM 4485 N N . ASP B 1 215 ? 23.719 23.125 10.953 1 95.62 215 ASP B N 1
ATOM 4486 C CA . ASP B 1 215 ? 23.641 23.891 9.703 1 95.62 215 ASP B CA 1
ATOM 4487 C C . ASP B 1 215 ? 22.406 24.781 9.688 1 95.62 215 ASP B C 1
ATOM 4489 O O . ASP B 1 215 ? 21.406 24.453 9.055 1 95.62 215 ASP B O 1
ATOM 4493 N N . ASP B 1 216 ? 22.531 25.922 10.305 1 92.81 216 ASP B N 1
ATOM 4494 C CA . ASP B 1 216 ? 21.438 26.875 10.445 1 92.81 216 ASP B CA 1
ATOM 4495 C C . ASP B 1 216 ? 20.922 27.344 9.078 1 92.81 216 ASP B C 1
ATOM 4497 O O . ASP B 1 216 ? 19.734 27.562 8.898 1 92.81 216 ASP B O 1
ATOM 4501 N N . SER B 1 217 ? 21.891 27.516 8.227 1 94.81 217 SER B N 1
ATOM 4502 C CA . SER B 1 217 ? 21.516 27.984 6.891 1 94.81 217 SER B CA 1
ATOM 4503 C C . SER B 1 217 ? 20.578 27 6.195 1 94.81 217 SER B C 1
ATOM 4505 O O . SER B 1 217 ? 19.625 27.422 5.547 1 94.81 217 SER B O 1
ATOM 4507 N N . TRP B 1 218 ? 20.859 25.75 6.367 1 96.75 218 TRP B N 1
ATOM 4508 C CA . TRP B 1 218 ? 20.016 24.734 5.77 1 96.75 218 TRP B CA 1
ATOM 4509 C C . TRP B 1 218 ? 18.641 24.703 6.449 1 96.75 218 TRP B C 1
ATOM 4511 O O . TRP B 1 218 ? 17.609 24.625 5.777 1 96.75 218 TRP B O 1
ATOM 4521 N N . LEU B 1 219 ? 18.578 24.812 7.73 1 94.88 219 LEU B N 1
ATOM 4522 C CA . LEU B 1 219 ? 17.359 24.734 8.516 1 94.88 219 LEU B CA 1
ATOM 4523 C C . LEU B 1 219 ? 16.438 25.906 8.203 1 94.88 219 LEU B C 1
ATOM 4525 O O . LEU B 1 219 ? 15.211 25.766 8.234 1 94.88 219 LEU B O 1
ATOM 4529 N N . LYS B 1 220 ? 17.031 27.031 7.863 1 91.62 220 LYS B N 1
ATOM 4530 C CA . LYS B 1 220 ? 16.25 28.25 7.652 1 91.62 220 LYS B CA 1
ATOM 4531 C C . LYS B 1 220 ? 15.945 28.453 6.172 1 91.62 220 LYS B C 1
ATOM 4533 O O . LYS B 1 220 ? 15.195 29.359 5.809 1 91.62 220 LYS B O 1
ATOM 4538 N N . GLY B 1 221 ? 16.469 27.594 5.312 1 93.75 221 GLY B N 1
ATOM 4539 C CA . GLY B 1 221 ? 16.297 27.766 3.879 1 93.75 221 GLY B CA 1
ATOM 4540 C C . GLY B 1 221 ? 15.828 26.516 3.176 1 93.75 221 GLY B C 1
ATOM 4541 O O . GLY B 1 221 ? 14.617 26.266 3.078 1 93.75 221 GLY B O 1
ATOM 4542 N N . ASP B 1 222 ? 16.812 25.656 2.834 1 95.75 222 ASP B N 1
ATOM 4543 C CA . ASP B 1 222 ? 16.531 24.484 1.996 1 95.75 222 ASP B CA 1
ATOM 4544 C C . ASP B 1 222 ? 15.562 23.531 2.682 1 95.75 222 ASP B C 1
ATOM 4546 O O . ASP B 1 222 ? 14.734 22.891 2.021 1 95.75 222 ASP B O 1
ATOM 4550 N N . PHE B 1 223 ? 15.734 23.422 3.975 1 96.25 223 PHE B N 1
ATOM 4551 C CA . PHE B 1 223 ? 14.836 22.562 4.734 1 96.25 223 PHE B CA 1
ATOM 4552 C C . PHE B 1 223 ? 13.383 22.984 4.543 1 96.25 223 PHE B C 1
ATOM 4554 O O . PHE B 1 223 ? 12.531 22.172 4.191 1 96.25 223 PHE B O 1
ATOM 4561 N N . ILE B 1 224 ? 13.133 24.219 4.691 1 91.19 224 ILE B N 1
ATOM 4562 C CA . ILE B 1 224 ? 11.781 24.766 4.621 1 91.19 224 ILE B CA 1
ATOM 4563 C C . ILE B 1 224 ? 11.25 24.641 3.195 1 91.19 224 ILE B C 1
ATOM 4565 O O . ILE B 1 224 ? 10.148 24.125 2.98 1 91.19 224 ILE B O 1
ATOM 4569 N N . SER B 1 225 ? 12.055 25.016 2.217 1 93.19 225 SER B N 1
ATOM 4570 C CA . SER B 1 225 ? 11.617 25 0.824 1 93.19 225 SER B CA 1
ATOM 4571 C C . SER B 1 225 ? 11.383 23.562 0.343 1 93.19 225 SER B C 1
ATOM 4573 O O . SER B 1 225 ? 10.461 23.312 -0.433 1 93.19 225 SER B O 1
ATOM 4575 N N . THR B 1 226 ? 12.18 22.641 0.815 1 94.88 226 THR B N 1
ATOM 4576 C CA . THR B 1 226 ? 12.031 21.25 0.418 1 94.88 226 THR B CA 1
ATOM 4577 C C . THR B 1 226 ? 10.695 20.688 0.901 1 94.88 226 THR B C 1
ATOM 4579 O O . THR B 1 226 ? 9.969 20.047 0.133 1 94.88 226 THR B O 1
ATOM 4582 N N . VAL B 1 227 ? 10.391 20.922 2.131 1 93.19 227 VAL B N 1
ATOM 4583 C CA . VAL B 1 227 ? 9.141 20.422 2.693 1 93.19 227 VAL B CA 1
ATOM 4584 C C . VAL B 1 227 ? 7.957 21.094 2.006 1 93.19 227 VAL B C 1
ATOM 4586 O O . VAL B 1 227 ? 7 20.422 1.613 1 93.19 227 VAL B O 1
ATOM 4589 N N . GLN B 1 228 ? 8.008 22.406 1.752 1 87.88 228 GLN B N 1
ATOM 4590 C CA . GLN B 1 228 ? 6.922 23.172 1.165 1 87.88 228 GLN B CA 1
ATOM 4591 C C . GLN B 1 228 ? 6.648 22.734 -0.272 1 87.88 228 GLN B C 1
ATOM 4593 O O . GLN B 1 228 ? 5.496 22.703 -0.707 1 87.88 228 GLN B O 1
ATOM 4598 N N . LEU B 1 229 ? 7.723 22.375 -0.993 1 91.25 229 LEU B N 1
ATOM 4599 C CA . LEU B 1 229 ? 7.605 22.125 -2.426 1 91.25 229 LEU B CA 1
ATOM 4600 C C . LEU B 1 229 ? 7.68 20.625 -2.732 1 91.25 229 LEU B C 1
ATOM 4602 O O . LEU B 1 229 ? 7.773 20.234 -3.896 1 91.25 229 LEU B O 1
ATOM 4606 N N . ARG B 1 230 ? 7.637 19.828 -1.723 1 93.69 230 ARG B N 1
ATOM 4607 C CA . ARG B 1 230 ? 7.875 18.391 -1.898 1 93.69 230 ARG B CA 1
ATOM 4608 C C . ARG B 1 230 ? 6.805 17.766 -2.787 1 93.69 230 ARG B C 1
ATOM 4610 O O . ARG B 1 230 ? 7.113 16.953 -3.656 1 93.69 230 ARG B O 1
ATOM 4617 N N . GLY B 1 231 ? 5.535 18.125 -2.588 1 90.75 231 GLY B N 1
ATOM 4618 C CA . GLY B 1 231 ? 4.477 17.609 -3.441 1 90.75 231 GLY B CA 1
ATOM 4619 C C . GLY B 1 231 ? 4.711 17.891 -4.914 1 90.75 231 GLY B C 1
ATOM 4620 O O . GLY B 1 231 ? 4.566 17 -5.75 1 90.75 231 GLY B O 1
ATOM 4621 N N . ALA B 1 232 ? 5.105 19.094 -5.191 1 89.69 232 ALA B N 1
ATOM 4622 C CA . ALA B 1 232 ? 5.387 19.5 -6.57 1 89.69 232 ALA B CA 1
ATOM 4623 C C . ALA B 1 232 ? 6.586 18.719 -7.125 1 89.69 232 ALA B C 1
ATOM 4625 O O . ALA B 1 232 ? 6.602 18.359 -8.305 1 89.69 232 ALA B O 1
ATOM 4626 N N . ALA B 1 233 ? 7.57 18.516 -6.273 1 94.38 233 ALA B N 1
ATOM 4627 C CA . ALA B 1 233 ? 8.758 17.781 -6.695 1 94.38 233 ALA B CA 1
ATOM 4628 C C . ALA B 1 233 ? 8.414 16.344 -7.078 1 94.38 233 ALA B C 1
ATOM 4630 O O . ALA B 1 233 ? 8.898 15.836 -8.086 1 94.38 233 ALA B O 1
ATOM 4631 N N . VAL B 1 234 ? 7.582 15.75 -6.309 1 94.5 234 VAL B N 1
ATOM 4632 C CA . VAL B 1 234 ? 7.168 14.375 -6.578 1 94.5 234 VAL B CA 1
ATOM 4633 C C . VAL B 1 234 ? 6.371 14.32 -7.879 1 94.5 234 VAL B C 1
ATOM 4635 O O . VAL B 1 234 ? 6.609 13.461 -8.727 1 94.5 234 VAL B O 1
ATOM 4638 N N . ILE B 1 235 ? 5.465 15.188 -8.031 1 91.44 235 ILE B N 1
ATOM 4639 C CA . ILE B 1 235 ? 4.625 15.219 -9.227 1 91.44 235 ILE B CA 1
ATOM 4640 C C . ILE B 1 235 ? 5.496 15.414 -10.461 1 91.44 235 ILE B C 1
ATOM 4642 O O . ILE B 1 235 ? 5.281 14.773 -11.492 1 91.44 235 ILE B O 1
ATOM 4646 N N . LYS B 1 236 ? 6.41 16.328 -10.359 1 93.81 236 LYS B N 1
ATOM 4647 C CA . LYS B 1 236 ? 7.305 16.594 -11.484 1 93.81 236 LYS B CA 1
ATOM 4648 C C . LYS B 1 236 ? 8.102 15.352 -11.859 1 93.81 236 LYS B C 1
ATOM 4650 O O . LYS B 1 236 ? 8.289 15.062 -13.047 1 93.81 236 LYS B O 1
ATOM 4655 N N . ALA B 1 237 ? 8.516 14.617 -10.852 1 95.25 237 ALA B N 1
ATOM 4656 C CA . ALA B 1 237 ? 9.367 13.445 -11.07 1 95.25 237 ALA B CA 1
ATOM 4657 C C . ALA B 1 237 ? 8.555 12.258 -11.57 1 95.25 237 ALA B C 1
ATOM 4659 O O . ALA B 1 237 ? 8.938 11.602 -12.547 1 95.25 237 ALA B O 1
ATOM 4660 N N . ARG B 1 238 ? 7.402 11.961 -10.961 1 92.69 238 ARG B N 1
ATOM 4661 C CA . ARG B 1 238 ? 6.633 10.75 -11.234 1 92.69 238 ARG B CA 1
ATOM 4662 C C . ARG B 1 238 ? 5.539 11.016 -12.258 1 92.69 238 ARG B C 1
ATOM 4664 O O . ARG B 1 238 ? 4.953 10.078 -12.805 1 92.69 238 ARG B O 1
ATOM 4671 N N . LYS B 1 239 ? 5.172 12.305 -12.398 1 89 239 LYS B N 1
ATOM 4672 C CA . LYS B 1 239 ? 4.051 12.75 -13.219 1 89 239 LYS B CA 1
ATOM 4673 C C . LYS B 1 239 ? 2.719 12.336 -12.602 1 89 239 LYS B C 1
ATOM 4675 O O . LYS B 1 239 ? 1.678 12.391 -13.258 1 89 239 LYS B O 1
ATOM 4680 N N . LEU B 1 240 ? 2.779 11.844 -11.422 1 86.62 240 LEU B N 1
ATOM 4681 C CA . LEU B 1 240 ? 1.62 11.492 -10.609 1 86.62 240 LEU B CA 1
ATOM 4682 C C . LEU B 1 240 ? 1.76 12.047 -9.195 1 86.62 240 LEU B C 1
ATOM 4684 O O . LEU B 1 240 ? 2.875 12.273 -8.727 1 86.62 240 LEU B O 1
ATOM 4688 N N . SER B 1 241 ? 0.641 12.156 -8.547 1 87.19 241 SER B N 1
ATOM 4689 C CA . SER B 1 241 ? 0.644 12.711 -7.195 1 87.19 241 SER B CA 1
ATOM 4690 C C . SER B 1 241 ? 1.268 11.742 -6.203 1 87.19 241 SER B C 1
ATOM 4692 O O . SER B 1 241 ? 1.44 10.555 -6.508 1 87.19 241 SER B O 1
ATOM 4694 N N . SER B 1 242 ? 1.61 12.242 -4.977 1 92.69 242 SER B N 1
ATOM 4695 C CA . SER B 1 242 ? 2.258 11.484 -3.914 1 92.69 242 SER B CA 1
ATOM 4696 C C . SER B 1 242 ? 1.26 10.586 -3.188 1 92.69 242 SER B C 1
ATOM 4698 O O . SER B 1 242 ? 1.012 10.766 -1.993 1 92.69 242 SER B O 1
ATOM 4700 N N . ALA B 1 243 ? 0.854 9.57 -3.859 1 95.12 243 ALA B N 1
ATOM 4701 C CA . ALA B 1 243 ? -0.221 8.727 -3.348 1 95.12 243 ALA B CA 1
ATOM 4702 C C . ALA B 1 243 ? 0.269 7.848 -2.201 1 95.12 243 ALA B C 1
ATOM 4704 O O . ALA B 1 243 ? -0.391 7.742 -1.164 1 95.12 243 ALA B O 1
ATOM 4705 N N . MET B 1 244 ? 1.438 7.289 -2.305 1 96.5 244 MET B N 1
ATOM 4706 C CA . MET B 1 244 ? 1.964 6.363 -1.309 1 96.5 244 MET B CA 1
ATOM 4707 C C . MET B 1 244 ? 2.207 7.07 0.02 1 96.5 244 MET B C 1
ATOM 4709 O O . MET B 1 244 ? 1.729 6.625 1.063 1 96.5 244 MET B O 1
ATOM 4713 N N . SER B 1 245 ? 2.93 8.18 -0.042 1 96.44 245 SER B N 1
ATOM 4714 C CA . SER B 1 245 ? 3.268 8.891 1.187 1 96.44 245 SER B CA 1
ATOM 4715 C C . SER B 1 245 ? 2.033 9.523 1.815 1 96.44 245 SER B C 1
ATOM 4717 O O . SER B 1 245 ? 1.909 9.57 3.041 1 96.44 245 SER B O 1
ATOM 4719 N N . ALA B 1 246 ? 1.126 10.008 0.977 1 95.5 246 ALA B N 1
ATOM 4720 C CA . ALA B 1 246 ? -0.134 10.531 1.498 1 95.5 246 ALA B CA 1
ATOM 4721 C C . ALA B 1 246 ? -0.935 9.438 2.197 1 95.5 246 ALA B C 1
ATOM 4723 O O . ALA B 1 246 ? -1.472 9.648 3.287 1 95.5 246 ALA B O 1
ATOM 4724 N N . ALA B 1 247 ? -1.037 8.273 1.593 1 97.69 247 ALA B N 1
ATOM 4725 C CA . ALA B 1 247 ? -1.756 7.148 2.188 1 97.69 247 ALA B CA 1
ATOM 4726 C C . ALA B 1 247 ? -1.154 6.762 3.535 1 97.69 247 ALA B C 1
ATOM 4728 O O . ALA B 1 247 ? -1.881 6.535 4.504 1 97.69 247 ALA B O 1
ATOM 4729 N N . LYS B 1 248 ? 0.147 6.688 3.549 1 96.31 248 LYS B N 1
ATOM 4730 C CA . LYS B 1 248 ? 0.836 6.371 4.797 1 96.31 248 LYS B CA 1
ATOM 4731 C C . LYS B 1 248 ? 0.518 7.406 5.875 1 96.31 248 LYS B C 1
ATOM 4733 O O . LYS B 1 248 ? 0.26 7.051 7.027 1 96.31 248 LYS B O 1
ATOM 4738 N N . ALA B 1 249 ? 0.542 8.664 5.527 1 93.81 249 ALA B N 1
ATOM 4739 C CA . ALA B 1 249 ? 0.246 9.742 6.465 1 93.81 249 ALA B CA 1
ATOM 4740 C C . ALA B 1 249 ? -1.188 9.648 6.977 1 93.81 249 ALA B C 1
ATOM 4742 O O . ALA B 1 249 ? -1.446 9.875 8.164 1 93.81 249 ALA B O 1
ATOM 4743 N N . ILE B 1 250 ? -2.1 9.312 6.105 1 96.44 250 ILE B N 1
ATOM 4744 C CA . ILE B 1 250 ? -3.5 9.141 6.469 1 96.44 250 ILE B CA 1
ATOM 4745 C C . ILE B 1 250 ? -3.637 8 7.477 1 96.44 250 ILE B C 1
ATOM 4747 O O . ILE B 1 250 ? -4.324 8.141 8.492 1 96.44 250 ILE B O 1
ATOM 4751 N N . CYS B 1 251 ? -2.965 6.93 7.188 1 96.31 251 CYS B N 1
ATOM 4752 C CA . CYS B 1 251 ? -3.01 5.781 8.086 1 96.31 251 CYS B CA 1
ATOM 4753 C C . CYS B 1 251 ? -2.486 6.156 9.469 1 96.31 251 CYS B C 1
ATOM 4755 O O . CYS B 1 251 ? -3.115 5.844 10.484 1 96.31 251 CYS B O 1
ATOM 4757 N N . ASP B 1 252 ? -1.353 6.844 9.484 1 90 252 ASP B N 1
ATOM 4758 C CA . ASP B 1 252 ? -0.765 7.25 10.758 1 90 252 ASP B CA 1
ATOM 4759 C C . ASP B 1 252 ? -1.718 8.148 11.539 1 90 252 ASP B C 1
ATOM 4761 O O . ASP B 1 252 ? -1.929 7.953 12.734 1 90 252 ASP B O 1
ATOM 4765 N N . HIS B 1 253 ? -2.27 9.055 10.82 1 89.94 253 HIS B N 1
ATOM 4766 C CA . HIS B 1 253 ? -3.172 10.023 11.43 1 89.94 253 HIS B CA 1
ATOM 4767 C C . HIS B 1 253 ? -4.402 9.336 12.016 1 89.94 253 HIS B C 1
ATOM 4769 O O . HIS B 1 253 ? -4.715 9.516 13.195 1 89.94 253 HIS B O 1
ATOM 4775 N N . MET B 1 254 ? -5.039 8.555 11.266 1 94.06 254 MET B N 1
ATOM 4776 C CA . MET B 1 254 ? -6.277 7.906 11.688 1 94.06 254 MET B CA 1
ATOM 4777 C C . MET B 1 254 ? -6.012 6.902 12.805 1 94.06 254 MET B C 1
ATOM 4779 O O . MET B 1 254 ? -6.809 6.785 13.742 1 94.06 254 MET B O 1
ATOM 4783 N N . ARG B 1 255 ? -4.941 6.172 12.711 1 92.19 255 ARG B N 1
ATOM 4784 C CA . ARG B 1 255 ? -4.605 5.203 13.742 1 92.19 255 ARG B CA 1
ATOM 4785 C C . ARG B 1 255 ? -4.379 5.891 15.086 1 92.19 255 ARG B C 1
ATOM 4787 O O . ARG B 1 255 ? -4.934 5.473 16.109 1 92.19 255 ARG B O 1
ATOM 4794 N N . ASP B 1 256 ? -3.502 6.875 15.016 1 82.81 256 ASP B N 1
ATOM 4795 C CA . ASP B 1 256 ? -3.205 7.605 16.25 1 82.81 256 ASP B CA 1
ATOM 4796 C C . ASP B 1 256 ? -4.473 8.195 16.859 1 82.81 256 ASP B C 1
ATOM 4798 O O . ASP B 1 256 ? -4.656 8.172 18.078 1 82.81 256 ASP B O 1
ATOM 4802 N N . TRP B 1 257 ? -5.309 8.68 16.016 1 84.19 257 TRP B N 1
ATOM 4803 C CA . TRP B 1 257 ? -6.559 9.289 16.453 1 84.19 257 TRP B CA 1
ATOM 4804 C C . TRP B 1 257 ? -7.516 8.242 17 1 84.19 257 TRP B C 1
ATOM 4806 O O . TRP B 1 257 ? -8.172 8.461 18.016 1 84.19 257 TRP B O 1
ATOM 4816 N N . TRP B 1 258 ? -7.605 7.102 16.422 1 89.12 258 TRP B N 1
ATOM 4817 C CA . TRP B 1 258 ? -8.531 6.027 16.766 1 89.12 258 TRP B CA 1
ATOM 4818 C C . TRP B 1 258 ? -8.156 5.406 18.109 1 89.12 258 TRP B C 1
ATOM 4820 O O . TRP B 1 258 ? -9.031 5.121 18.938 1 89.12 258 TRP B O 1
ATOM 4830 N N . PHE B 1 259 ? -6.855 5.133 18.359 1 81.75 259 PHE B N 1
ATOM 4831 C CA . PHE B 1 259 ? -6.414 4.449 19.578 1 81.75 259 PHE B CA 1
ATOM 4832 C C . PHE B 1 259 ? -6 5.453 20.641 1 81.75 259 PHE B C 1
ATOM 4834 O O . PHE B 1 259 ? -5.785 5.082 21.797 1 81.75 259 PHE B O 1
ATOM 4841 N N . GLY B 1 260 ? -6.184 6.578 20.469 1 62.5 260 GLY B N 1
ATOM 4842 C CA . GLY B 1 260 ? -5.891 7.59 21.469 1 62.5 260 GLY B CA 1
ATOM 4843 C C . GLY B 1 260 ? -4.422 7.664 21.828 1 62.5 260 GLY B C 1
ATOM 4844 O O . GLY B 1 260 ? -4.066 8.156 22.906 1 62.5 260 GLY B O 1
ATOM 4845 N N . THR B 1 261 ? -3.584 6.629 21.406 1 44.47 261 THR B N 1
ATOM 4846 C CA . THR B 1 261 ? -2.17 6.609 21.75 1 44.47 261 THR B CA 1
ATOM 4847 C C . THR B 1 261 ? -1.485 7.902 21.328 1 44.47 261 THR B C 1
ATOM 4849 O O . THR B 1 261 ? -0.257 7.961 21.234 1 44.47 261 THR B O 1
ATOM 4852 N N . LEU B 1 262 ? -2.355 8.688 20.891 1 41.09 262 LEU B N 1
ATOM 4853 C CA . LEU B 1 262 ? -1.6 9.883 20.547 1 41.09 262 LEU B CA 1
ATOM 4854 C C . LEU B 1 262 ? -0.754 10.352 21.734 1 41.09 262 LEU B C 1
ATOM 4856 O O . LEU B 1 262 ? -1.291 10.82 22.734 1 41.09 262 LEU B O 1
ATOM 4860 N N . ASP B 1 263 ? 0.039 9.391 22.266 1 32.59 263 ASP B N 1
ATOM 4861 C CA . ASP B 1 263 ? 0.99 10.188 23.031 1 32.59 263 ASP B CA 1
ATOM 4862 C C . ASP B 1 263 ? 1.224 11.547 22.375 1 32.59 263 ASP B C 1
ATOM 4864 O O . ASP B 1 263 ? 1.68 11.625 21.234 1 32.59 263 ASP B O 1
ATOM 4868 N N . VAL B 1 264 ? 0.357 12.344 22.781 1 33.88 264 VAL B N 1
ATOM 4869 C CA . VAL B 1 264 ? 0.425 13.711 22.281 1 33.88 264 VAL B CA 1
ATOM 4870 C C . VAL B 1 264 ? 1.845 14.016 21.812 1 33.88 264 VAL B C 1
ATOM 4872 O O . VAL B 1 264 ? 2.055 14.93 21.016 1 33.88 264 VAL B O 1
ATOM 4875 N N . SER B 1 265 ? 2.746 13.398 22.516 1 30.19 265 SER B N 1
ATOM 4876 C CA . SER B 1 265 ? 4.141 13.633 22.172 1 30.19 265 SER B CA 1
ATOM 4877 C C . SER B 1 265 ? 4.477 13.023 20.812 1 30.19 265 SER B C 1
ATOM 4879 O O . SER B 1 265 ? 5.41 13.461 20.141 1 30.19 265 SER B O 1
ATOM 4881 N N . ARG B 1 266 ? 4.129 11.812 20.609 1 32.41 266 ARG B N 1
ATOM 4882 C CA . ARG B 1 266 ? 4.547 11.109 19.406 1 32.41 266 ARG B CA 1
ATOM 4883 C C . ARG B 1 266 ? 3.848 11.68 18.172 1 32.41 266 ARG B C 1
ATOM 4885 O O . ARG B 1 266 ? 4.375 11.602 17.062 1 32.41 266 ARG B O 1
ATOM 4892 N N . VAL B 1 267 ? 2.566 11.578 18.188 1 30.73 267 VAL B N 1
ATOM 4893 C CA . VAL B 1 267 ? 1.805 12.188 17.094 1 30.73 267 VAL B CA 1
ATOM 4894 C C . VAL B 1 267 ? 2.072 13.688 17.062 1 30.73 267 VAL B C 1
ATOM 4896 O O . VAL B 1 267 ? 2.219 14.273 15.984 1 30.73 267 VAL B O 1
ATOM 4899 N N . PHE B 1 268 ? 1.694 14.375 18.328 1 30.69 268 PHE B N 1
ATOM 4900 C CA . PHE B 1 268 ? 2.092 15.758 18.562 1 30.69 268 PHE B CA 1
ATOM 4901 C C . PHE B 1 268 ? 3.562 15.844 18.953 1 30.69 268 PHE B C 1
ATOM 4903 O O . PHE B 1 268 ? 4.02 15.094 19.828 1 30.69 268 PHE B O 1
ATOM 4910 N N . GLY B 1 269 ? 4.582 15.516 18.203 1 28.19 269 GLY B N 1
ATOM 4911 C CA . GLY B 1 269 ? 5.766 15.891 18.953 1 28.19 269 GLY B CA 1
ATOM 4912 C C . GLY B 1 269 ? 5.438 16.562 20.281 1 28.19 269 GLY B C 1
ATOM 4913 O O . GLY B 1 269 ? 4.332 17.062 20.469 1 28.19 269 GLY B O 1
ATOM 4914 N N . ARG B 1 270 ? 6.086 16.203 21.562 1 29.59 270 ARG B N 1
ATOM 4915 C CA . ARG B 1 270 ? 5.688 17.031 22.688 1 29.59 270 ARG B CA 1
ATOM 4916 C C . ARG B 1 270 ? 4.961 18.281 22.203 1 29.59 270 ARG B C 1
ATOM 4918 O O . ARG B 1 270 ? 4.113 18.828 22.922 1 29.59 270 ARG B O 1
ATOM 4925 N N . TRP B 1 271 ? 5.605 19.078 21.344 1 27.84 271 TRP B N 1
ATOM 4926 C CA . TRP B 1 271 ? 5.141 20.25 20.625 1 27.84 271 TRP B CA 1
ATOM 4927 C C . TRP B 1 271 ? 4.586 19.875 19.25 1 27.84 271 TRP B C 1
ATOM 4929 O O . TRP B 1 271 ? 4.41 20.734 18.391 1 27.84 271 TRP B O 1
ATOM 4939 N N . GLY B 1 272 ? 4.477 18.625 18.906 1 28.3 272 GLY B N 1
ATOM 4940 C CA . GLY B 1 272 ? 4.32 18.344 17.484 1 28.3 272 GLY B CA 1
ATOM 4941 C C . GLY B 1 272 ? 3.01 18.844 16.922 1 28.3 272 GLY B C 1
ATOM 4942 O O . GLY B 1 272 ? 2.066 19.125 17.672 1 28.3 272 GLY B O 1
ATOM 4943 N N . GLY B 1 273 ? 3.006 19.344 15.625 1 26.78 273 GLY B N 1
ATOM 4944 C CA . GLY B 1 273 ? 2.014 19.984 14.766 1 26.78 273 GLY B CA 1
ATOM 4945 C C . GLY B 1 273 ? 0.758 19.156 14.594 1 26.78 273 GLY B C 1
ATOM 4946 O O . GLY B 1 273 ? 0.717 18.25 13.75 1 26.78 273 GLY B O 1
ATOM 4947 N N . MET B 1 274 ? 0.261 18.531 15.508 1 29.36 274 MET B N 1
ATOM 4948 C CA . MET B 1 274 ? -1.083 18 15.297 1 29.36 274 MET B CA 1
ATOM 4949 C C . MET B 1 274 ? -1.943 19 14.531 1 29.36 274 MET B C 1
ATOM 4951 O O . MET B 1 274 ? -1.773 20.219 14.688 1 29.36 274 MET B O 1
ATOM 4955 N N . THR B 1 275 ? -2.543 18.594 13.43 1 30.42 275 THR B N 1
ATOM 4956 C CA . THR B 1 275 ? -3.611 19.312 12.75 1 30.42 275 THR B CA 1
ATOM 4957 C C . THR B 1 275 ? -4.613 19.875 13.75 1 30.42 275 THR B C 1
ATOM 4959 O O . THR B 1 275 ? -4.73 19.359 14.867 1 30.42 275 THR B O 1
ATOM 4962 N N . SER B 1 276 ? -5.023 21.094 13.508 1 27.38 276 SER B N 1
ATOM 4963 C CA . SER B 1 276 ? -6.094 21.859 14.141 1 27.38 276 SER B CA 1
ATOM 4964 C C . SER B 1 276 ? -7.285 20.953 14.469 1 27.38 276 SER B C 1
ATOM 4966 O O . SER B 1 276 ? -7.965 20.469 13.57 1 27.38 276 SER B O 1
ATOM 4968 N N . ARG B 1 277 ? -7.145 19.875 15.367 1 28.05 277 ARG B N 1
ATOM 4969 C CA . ARG B 1 277 ? -8.438 19.484 15.914 1 28.05 277 ARG B CA 1
ATOM 4970 C C . ARG B 1 277 ? -9.305 20.703 16.219 1 28.05 277 ARG B C 1
ATOM 4972 O O . ARG B 1 277 ? -8.789 21.75 16.625 1 28.05 277 ARG B O 1
ATOM 4979 N N . ILE B 1 278 ? -10.297 20.828 15.445 1 26.7 278 ILE B N 1
ATOM 4980 C CA . ILE B 1 278 ? -11.266 21.797 15.945 1 26.7 278 ILE B CA 1
ATOM 4981 C C . ILE B 1 278 ? -11.398 21.656 17.453 1 26.7 278 ILE B C 1
ATOM 4983 O O . ILE B 1 278 ? -11.688 20.578 17.969 1 26.7 278 ILE B O 1
ATOM 4987 N N . CYS B 1 279 ? -10.5 22.375 18.188 1 25.88 279 CYS B N 1
ATOM 4988 C CA . CYS B 1 279 ? -10.562 22.609 19.625 1 25.88 279 CYS B CA 1
ATOM 4989 C C . CYS B 1 279 ? -12 22.703 20.109 1 25.88 279 CYS B C 1
ATOM 4991 O O . CYS B 1 279 ? -12.68 23.703 19.891 1 25.88 279 CYS B O 1
ATOM 4993 N N . SER B 1 280 ? -12.836 21.688 19.891 1 24.02 280 SER B N 1
ATOM 4994 C CA . SER B 1 280 ? -14.031 21.828 20.703 1 24.02 280 SER B CA 1
ATOM 4995 C C . SER B 1 280 ? -13.672 22.141 22.156 1 24.02 280 SER B C 1
ATOM 4997 O O . SER B 1 280 ? -12.562 21.859 22.609 1 24.02 280 SER B O 1
ATOM 4999 N N . LYS B 1 281 ? -14.562 22.781 22.922 1 25.41 281 LYS B N 1
ATOM 5000 C CA . LYS B 1 281 ? -14.5 23.141 24.344 1 25.41 281 LYS B CA 1
ATOM 5001 C C . LYS B 1 281 ? -13.914 22 25.172 1 25.41 281 LYS B C 1
ATOM 5003 O O . LYS B 1 281 ? -13.117 22.234 26.078 1 25.41 281 LYS B O 1
ATOM 5008 N N . ASN B 1 282 ? -14.656 20.781 25.188 1 23.91 282 ASN B N 1
ATOM 5009 C CA . ASN B 1 282 ? -14.547 19.797 26.25 1 23.91 282 ASN B CA 1
ATOM 5010 C C . ASN B 1 282 ? -13.328 18.906 26.062 1 23.91 282 ASN B C 1
ATOM 5012 O O . ASN B 1 282 ? -13.266 17.812 26.625 1 23.91 282 ASN B O 1
ATOM 5016 N N . PHE B 1 283 ? -12.664 18.969 25.125 1 25.69 283 PHE B N 1
ATOM 5017 C CA . PHE B 1 283 ? -11.609 17.969 25.234 1 25.69 283 PHE B CA 1
ATOM 5018 C C . PHE B 1 283 ? -10.734 18.25 26.453 1 25.69 283 PHE B C 1
ATOM 5020 O O . PHE B 1 283 ? -9.914 19.172 26.453 1 25.69 283 PHE B O 1
ATOM 5027 N N . PHE B 1 284 ? -11.375 18.141 27.656 1 22.45 284 PHE B N 1
ATOM 5028 C CA . PHE B 1 284 ? -10.742 18.062 28.969 1 22.45 284 PHE B CA 1
ATOM 5029 C C . PHE B 1 284 ? -9.727 16.922 29.016 1 22.45 284 PHE B C 1
ATOM 5031 O O . PHE B 1 284 ? -9.984 15.844 28.5 1 22.45 284 PHE B O 1
ATOM 5038 N N . PHE B 1 285 ? -8.523 17.172 28.859 1 25.77 285 PHE B N 1
ATOM 5039 C CA . PHE B 1 285 ? -7.508 16.25 29.344 1 25.77 285 PHE B CA 1
ATOM 5040 C C . PHE B 1 285 ? -7.922 15.625 30.672 1 25.77 285 PHE B C 1
ATOM 5042 O O . PHE B 1 285 ? -7.914 16.297 31.703 1 25.77 285 PHE B O 1
ATOM 5049 N N . LYS B 1 286 ? -8.977 14.906 30.719 1 25.11 286 LYS B N 1
ATOM 5050 C CA . LYS B 1 286 ? -9.375 14.32 32 1 25.11 286 LYS B CA 1
ATOM 5051 C C . LYS B 1 286 ? -8.203 13.609 32.656 1 25.11 286 LYS B C 1
ATOM 5053 O O . LYS B 1 286 ? -8.359 13 33.719 1 25.11 286 LYS B O 1
ATOM 5058 N N . HIS B 1 287 ? -7.258 12.961 31.891 1 25.75 287 HIS B N 1
ATOM 5059 C CA . HIS B 1 287 ? -6.402 12.359 32.906 1 25.75 287 HIS B CA 1
ATOM 5060 C C . HIS B 1 287 ? -5.754 13.422 33.781 1 25.75 287 HIS B C 1
ATOM 5062 O O . HIS B 1 287 ? -5.309 14.461 33.281 1 25.75 287 HIS B O 1
ATOM 5068 N N . HIS B 1 288 ? -6.195 13.633 35.031 1 24.48 288 HIS B N 1
ATOM 5069 C CA . HIS B 1 288 ? -5.766 14.438 36.156 1 24.48 288 HIS B CA 1
ATOM 5070 C C . HIS B 1 288 ? -4.246 14.445 36.281 1 24.48 288 HIS B C 1
ATOM 5072 O O . HIS B 1 288 ? -3.707 14.828 37.344 1 24.48 288 HIS B O 1
ATOM 5078 N N . LYS B 1 289 ? -3.523 13.469 35.625 1 25.31 289 LYS B N 1
ATOM 5079 C CA . LYS B 1 289 ? -2.17 13.703 36.125 1 25.31 289 LYS B CA 1
ATOM 5080 C C . LYS B 1 289 ? -1.675 15.094 35.719 1 25.31 289 LYS B C 1
ATOM 5082 O O . LYS B 1 289 ? -2.104 15.648 34.719 1 25.31 289 LYS B O 1
ATOM 5087 N N . THR B 1 290 ? -1.33 15.914 36.656 1 22.81 290 THR B N 1
ATOM 5088 C CA . THR B 1 290 ? -0.6 17.188 36.625 1 22.81 290 THR B CA 1
ATOM 5089 C C . THR B 1 290 ? 0.457 17.156 35.531 1 22.81 290 THR B C 1
ATOM 5091 O O . THR B 1 290 ? 1.331 16.297 35.5 1 22.81 290 THR B O 1
ATOM 5094 N N . LEU B 1 291 ? -0.011 17.203 34.281 1 25.25 291 LEU B N 1
ATOM 5095 C CA . LEU B 1 291 ? 1.076 17.453 33.344 1 25.25 291 LEU B CA 1
ATOM 5096 C C . LEU B 1 291 ? 1.867 18.688 33.75 1 25.25 291 LEU B C 1
ATOM 5098 O O . LEU B 1 291 ? 1.296 19.766 33.906 1 25.25 291 LEU B O 1
ATOM 5102 N N . THR B 1 292 ? 2.695 18.594 34.719 1 24.73 292 THR B N 1
ATOM 5103 C CA . THR B 1 292 ? 3.637 19.641 35.125 1 24.73 292 THR B CA 1
ATOM 5104 C C . THR B 1 292 ? 4.391 20.172 33.906 1 24.73 292 THR B C 1
ATOM 5106 O O . THR B 1 292 ? 5.016 19.406 33.156 1 24.73 292 THR B O 1
ATOM 5109 N N . PHE B 1 293 ? 3.645 21.062 33.219 1 24.73 293 PHE B N 1
ATOM 5110 C CA . PHE B 1 293 ? 4.234 21.828 32.125 1 24.73 293 PHE B CA 1
ATOM 5111 C C . PHE B 1 293 ? 5.434 22.625 32.594 1 24.73 293 PHE B C 1
ATOM 5113 O O . PHE B 1 293 ? 5.379 23.25 33.656 1 24.73 293 PHE B O 1
ATOM 5120 N N . ASN B 1 294 ? 6.535 22.062 32.562 1 26.2 294 ASN B N 1
ATOM 5121 C CA . ASN B 1 294 ? 7.645 22.906 32.969 1 26.2 294 ASN B CA 1
ATOM 5122 C C . ASN B 1 294 ? 7.57 24.281 32.281 1 26.2 294 ASN B C 1
ATOM 5124 O O . ASN B 1 294 ? 6.934 24.438 31.25 1 26.2 294 ASN B O 1
ATOM 5128 N N . ALA B 1 295 ? 7.828 25.5 32.969 1 25.64 295 ALA B N 1
ATOM 5129 C CA . ALA B 1 295 ? 7.875 26.922 32.594 1 25.64 295 ALA B CA 1
ATOM 5130 C C . ALA B 1 295 ? 8.367 27.094 31.156 1 25.64 295 ALA B C 1
ATOM 5132 O O . ALA B 1 295 ? 7.918 28 30.453 1 25.64 295 ALA B O 1
ATOM 5133 N N . LYS B 1 296 ? 9.344 26.375 30.797 1 25.91 296 LYS B N 1
ATOM 5134 C CA . LYS B 1 296 ? 9.953 26.641 29.5 1 25.91 296 LYS B CA 1
ATOM 5135 C C . LYS B 1 296 ? 8.992 26.266 28.359 1 25.91 296 LYS B C 1
ATOM 5137 O O . LYS B 1 296 ? 9.156 26.75 27.234 1 25.91 296 LYS B O 1
ATOM 5142 N N . GLN B 1 297 ? 8.258 25.312 28.641 1 25.2 297 GLN B N 1
ATOM 5143 C CA . GLN B 1 297 ? 7.473 24.75 27.547 1 25.2 297 GLN B CA 1
ATOM 5144 C C . GLN B 1 297 ? 6.168 25.516 27.344 1 25.2 297 GLN B C 1
ATOM 5146 O O . GLN B 1 297 ? 5.289 25.062 26.609 1 25.2 297 GLN B O 1
ATOM 5151 N N . LEU B 1 298 ? 5.84 26.484 28.234 1 25.73 298 LEU B N 1
ATOM 5152 C CA . LEU B 1 298 ? 4.613 27.25 28.031 1 25.73 298 LEU B CA 1
ATOM 5153 C C . LEU B 1 298 ? 4.664 28.031 26.734 1 25.73 298 LEU B C 1
ATOM 5155 O O . LEU B 1 298 ? 3.705 28.734 26.375 1 25.73 298 LEU B O 1
ATOM 5159 N N . THR B 1 299 ? 5.969 28.312 26.359 1 23.02 299 THR B N 1
ATOM 5160 C CA . THR B 1 299 ? 5.953 29.344 25.328 1 23.02 299 THR B CA 1
ATOM 5161 C C . THR B 1 299 ? 5.059 28.922 24.156 1 23.02 299 THR B C 1
ATOM 5163 O O . THR B 1 299 ? 4.438 29.766 23.516 1 23.02 299 THR B O 1
ATOM 5166 N N . LEU B 1 300 ? 5.363 27.781 23.781 1 22.5 300 LEU B N 1
ATOM 5167 C CA . LEU B 1 300 ? 5.094 27.656 22.359 1 22.5 300 LEU B CA 1
ATOM 5168 C C . LEU B 1 300 ? 3.594 27.547 22.094 1 22.5 300 LEU B C 1
ATOM 5170 O O . LEU B 1 300 ? 3.021 26.453 22.188 1 22.5 300 LEU B O 1
ATOM 5174 N N . PHE B 1 301 ? 2.775 28.297 22.859 1 25.55 301 PHE B N 1
ATOM 5175 C CA . PHE B 1 301 ? 1.402 28.344 22.375 1 25.55 301 PHE B CA 1
ATOM 5176 C C . PHE B 1 301 ? 1.354 28.859 20.938 1 25.55 301 PHE B C 1
ATOM 5178 O O . PHE B 1 301 ? 1.553 30.062 20.703 1 25.55 301 PHE B O 1
ATOM 5185 N N . LYS B 1 302 ? 2.191 28.406 20.016 1 24.66 302 LYS B N 1
ATOM 5186 C CA . LYS B 1 302 ? 2.148 29.062 18.703 1 24.66 302 LYS B CA 1
ATOM 5187 C C . LYS B 1 302 ? 0.711 29.266 18.234 1 24.66 302 LYS B C 1
ATOM 5189 O O . LYS B 1 302 ? -0.144 28.406 18.453 1 24.66 302 LYS B O 1
ATOM 5194 N N . CYS B 1 303 ? 0.425 30.547 18.016 1 23.58 303 CYS B N 1
ATOM 5195 C CA . CYS B 1 303 ? -0.572 31.359 17.328 1 23.58 303 CYS B CA 1
ATOM 5196 C C . CYS B 1 303 ? -0.898 30.766 15.953 1 23.58 303 CYS B C 1
ATOM 5198 O O . CYS B 1 303 ? 0.006 30.422 15.188 1 23.58 303 CYS B O 1
ATOM 5200 N N . LEU B 1 304 ? -1.83 29.938 15.906 1 25.44 304 LEU B N 1
ATOM 5201 C CA . LEU B 1 304 ? -2.398 29.703 14.586 1 25.44 304 LEU B CA 1
ATOM 5202 C C . LEU B 1 304 ? -2.504 31 13.797 1 25.44 304 LEU B C 1
ATOM 5204 O O . LEU B 1 304 ? -3.129 31.969 14.25 1 25.44 304 LEU B O 1
ATOM 5208 N N . TYR B 1 305 ? -1.318 31.422 13.312 1 23.98 305 TYR B N 1
ATOM 5209 C CA . TYR B 1 305 ? -1.343 32.594 12.43 1 23.98 305 TYR B CA 1
ATOM 5210 C C . TYR B 1 305 ? -2.16 32.312 11.18 1 23.98 305 TYR B C 1
ATOM 5212 O O . TYR B 1 305 ? -1.857 31.375 10.43 1 23.98 305 TYR B O 1
ATOM 5220 N N . PHE B 1 306 ? -3.438 32.406 11.344 1 25.78 306 PHE B N 1
ATOM 5221 C CA . PHE B 1 306 ? -4.277 32.5 10.156 1 25.78 306 PHE B CA 1
ATOM 5222 C C . PHE B 1 306 ? -3.826 33.656 9.273 1 25.78 306 PHE B C 1
ATOM 5224 O O . PHE B 1 306 ? -3.414 34.688 9.766 1 25.78 306 PHE B O 1
ATOM 5231 N N . GLU B 1 307 ? -3.152 33.25 8.148 1 24.27 307 GLU B N 1
ATOM 5232 C CA . GLU B 1 307 ? -2.812 34.312 7.195 1 24.27 307 GLU B CA 1
ATOM 5233 C C . GLU B 1 307 ? -3.904 35.375 7.137 1 24.27 307 GLU B C 1
ATOM 5235 O O . GLU B 1 307 ? -5.094 35.062 7.125 1 24.27 307 GLU B O 1
ATOM 5240 N N . LYS B 1 308 ? -3.646 36.594 7.457 1 26.47 308 LYS B N 1
ATOM 5241 C CA . LYS B 1 308 ? -4.258 37.906 7.438 1 26.47 308 LYS B CA 1
ATOM 5242 C C . LYS B 1 308 ? -4.918 38.188 6.09 1 26.47 308 LYS B C 1
ATOM 5244 O O . LYS B 1 308 ? -5.855 39 6.008 1 26.47 308 LYS B O 1
ATOM 5249 N N . ARG B 1 309 ? -4.254 37.844 4.984 1 27.64 309 ARG B N 1
ATOM 5250 C CA . ARG B 1 309 ? -4.723 38.562 3.793 1 27.64 309 ARG B CA 1
ATOM 5251 C C . ARG B 1 309 ? -6.211 38.312 3.568 1 27.64 309 ARG B C 1
ATOM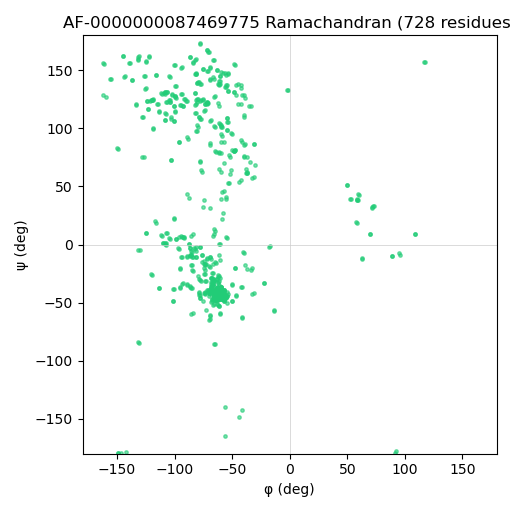 5253 O O . ARG B 1 309 ? -6.883 39.125 2.93 1 27.64 309 ARG B O 1
ATOM 5260 N N . TYR B 1 310 ? -6.629 37.125 3.654 1 25.27 310 TYR B N 1
ATOM 5261 C CA . TYR B 1 310 ? -8.031 37.219 3.264 1 25.27 310 TYR B CA 1
ATOM 5262 C C . TYR B 1 310 ? -8.883 37.719 4.414 1 25.27 310 TYR B C 1
ATOM 5264 O O . TYR B 1 310 ? -10.102 37.906 4.266 1 25.27 310 TYR B O 1
ATOM 5272 N N . LEU B 1 311 ? -8.367 37.438 5.793 1 25.19 311 LEU B N 1
ATOM 5273 C CA . LEU B 1 311 ? -9.312 38.219 6.609 1 25.19 311 LEU B CA 1
ATOM 5274 C C . LEU B 1 311 ? -8.93 39.688 6.648 1 25.19 311 LEU B C 1
ATOM 5276 O O . LEU B 1 311 ? -7.746 40.031 6.641 1 25.19 311 LEU B O 1
ATOM 5280 N N . GLY B 1 312 ? -9.398 40.594 5.941 1 25.31 312 GLY B N 1
ATOM 5281 C CA . GLY B 1 312 ? -9.383 42.062 6.07 1 25.31 312 GLY B CA 1
ATOM 5282 C C . GLY B 1 312 ? -9.055 42.531 7.473 1 25.31 312 GLY B C 1
ATOM 5283 O O . GLY B 1 312 ? -9.391 43.656 7.848 1 25.31 312 GLY B O 1
ATOM 5284 N N . ILE B 1 313 ? -8.852 41.594 8.453 1 25.53 313 ILE B N 1
ATOM 5285 C CA . ILE B 1 313 ? -8.688 42.188 9.773 1 25.53 313 ILE B CA 1
ATOM 5286 C C . ILE B 1 313 ? -7.371 42.969 9.836 1 25.53 313 ILE B C 1
ATOM 5288 O O . ILE B 1 313 ? -6.324 42.438 9.445 1 25.53 313 ILE B O 1
ATOM 5292 N N . GLU B 1 314 ? -7.316 44.281 9.852 1 24.98 314 GLU B N 1
ATOM 5293 C CA . GLU B 1 314 ? -6.352 45.312 10.258 1 24.98 314 GLU B CA 1
ATOM 5294 C C . GLU B 1 314 ? -5.617 44.906 11.531 1 24.98 314 GLU B C 1
ATOM 5296 O O . GLU B 1 314 ? -6.211 44.844 12.609 1 24.98 314 GLU B O 1
ATOM 5301 N N . HIS B 1 315 ? -4.859 43.906 11.539 1 26.72 315 HIS B N 1
ATOM 5302 C CA . HIS B 1 315 ? -4.074 43.5 12.703 1 26.72 315 HIS B CA 1
ATOM 5303 C C . HIS B 1 315 ? -3.119 44.625 13.125 1 26.72 315 HIS B C 1
ATOM 5305 O O . HIS B 1 315 ? -2.176 44.938 12.398 1 26.72 315 HIS B O 1
ATOM 5311 N N . ARG B 1 316 ? -3.543 45.656 13.82 1 23.16 316 ARG B N 1
ATOM 5312 C CA . ARG B 1 316 ? -2.605 46.438 14.602 1 23.16 316 ARG B CA 1
ATOM 5313 C C . ARG B 1 316 ? -1.592 45.562 15.32 1 23.16 316 ARG B C 1
ATOM 5315 O O . ARG B 1 316 ? -1.706 44.344 15.289 1 23.16 316 ARG B O 1
ATOM 5322 N N . ASP B 1 317 ? -1.184 45.969 16.688 1 23.83 317 ASP B N 1
ATOM 5323 C CA . ASP B 1 317 ? -0.138 45.75 17.688 1 23.83 317 ASP B CA 1
ATOM 5324 C C . ASP B 1 317 ? -0.17 44.344 18.25 1 23.83 317 ASP B C 1
ATOM 5326 O O . ASP B 1 317 ? 0.461 44.062 19.266 1 23.83 317 ASP B O 1
ATOM 5330 N N . SER B 1 318 ? -1.139 43.688 18 1 24.12 318 SER B N 1
ATOM 5331 C CA . SER B 1 318 ? -1.525 42.562 18.844 1 24.12 318 SER B CA 1
ATOM 5332 C C . SER B 1 318 ? -0.49 41.438 18.781 1 24.12 318 SER B C 1
ATOM 5334 O O . SER B 1 318 ? -0.846 40.25 18.719 1 24.12 318 SER B O 1
ATOM 5336 N N . LEU B 1 319 ? 0.607 41.719 18.266 1 24.27 319 LEU B N 1
ATOM 5337 C CA . LEU B 1 319 ? 1.601 40.656 18.047 1 24.27 319 LEU B CA 1
ATOM 5338 C C . LEU B 1 319 ? 1.916 39.938 19.344 1 24.27 319 LEU B C 1
ATOM 5340 O O . LEU B 1 319 ? 1.617 40.438 20.422 1 24.27 319 LEU B O 1
ATOM 5344 N N . PHE B 1 320 ? 3.059 39.156 19.344 1 26.06 320 PHE B N 1
ATOM 5345 C CA . PHE B 1 320 ? 3.805 38.344 20.312 1 26.06 320 PHE B CA 1
ATOM 5346 C C . PHE B 1 320 ? 4.281 39.219 21.484 1 26.06 320 PHE B C 1
ATOM 5348 O O . PHE B 1 320 ? 5.355 39.812 21.422 1 26.06 320 PHE B O 1
ATOM 5355 N N . SER B 1 321 ? 3.455 40.125 21.906 1 24.11 321 SER B N 1
ATOM 5356 C CA . SER B 1 321 ? 3.984 40.719 23.141 1 24.11 321 SER B CA 1
ATOM 5357 C C . SER B 1 321 ? 4.184 39.625 24.203 1 24.11 321 SER B C 1
ATOM 5359 O O . SER B 1 321 ? 3.318 39.438 25.062 1 24.11 321 SER B O 1
ATOM 5361 N N . ILE B 1 322 ? 4.391 38.469 23.797 1 26.8 322 ILE B N 1
ATOM 5362 C CA . ILE B 1 322 ? 4.574 37.344 24.703 1 26.8 322 ILE B CA 1
ATOM 5363 C C . ILE B 1 322 ? 5.609 37.688 25.766 1 26.8 322 ILE B C 1
ATOM 5365 O O . ILE B 1 322 ? 5.492 37.25 26.922 1 26.8 322 ILE B O 1
ATOM 5369 N N . TRP B 1 323 ? 6.699 38.188 25.375 1 26.19 323 TRP B N 1
ATOM 5370 C CA . TRP B 1 323 ? 7.891 37.969 26.203 1 26.19 323 TRP B CA 1
ATOM 5371 C C . TRP B 1 323 ? 7.859 38.875 27.438 1 26.19 323 TRP B C 1
ATOM 5373 O O . TRP B 1 323 ? 8.828 38.906 28.203 1 26.19 323 TRP B O 1
ATOM 5383 N N . LYS B 1 324 ? 7.012 39.906 27.469 1 25.89 324 LYS B N 1
ATOM 5384 C CA . LYS B 1 324 ? 7.684 40.562 28.578 1 25.89 324 LYS B CA 1
ATOM 5385 C C . LYS B 1 324 ? 7.578 39.75 29.859 1 25.89 324 LYS B C 1
ATOM 5387 O O . LYS B 1 324 ? 8.578 39.5 30.547 1 25.89 324 LYS B O 1
ATOM 5392 N N . ASN B 1 325 ? 6.332 40 30.641 1 25.09 325 ASN B N 1
ATOM 5393 C CA . ASN B 1 325 ? 6.152 39.406 31.984 1 25.09 325 ASN B CA 1
ATOM 5394 C C . ASN B 1 325 ? 5.5 38.031 31.906 1 25.09 325 ASN B C 1
ATOM 5396 O O . ASN B 1 325 ? 4.355 37.906 31.469 1 25.09 325 ASN B O 1
ATOM 5400 N N . PRO B 1 326 ? 6.262 36.812 31.844 1 30.8 326 PRO B N 1
ATOM 5401 C CA . PRO B 1 326 ? 5.969 35.375 31.703 1 30.8 326 PRO B CA 1
ATOM 5402 C C . PRO B 1 326 ? 4.75 34.938 32.5 1 30.8 326 PRO B C 1
ATOM 5404 O O . PRO B 1 326 ? 4.422 33.75 32.562 1 30.8 326 PRO B O 1
ATOM 5407 N N . GLN B 1 327 ? 4.172 35.812 33.344 1 29.05 327 GLN B N 1
ATOM 5408 C CA . GLN B 1 327 ? 3.268 35.281 34.375 1 29.05 327 GLN B CA 1
ATOM 5409 C C . GLN B 1 327 ? 1.979 34.781 33.719 1 29.05 327 GLN B C 1
ATOM 5411 O O . GLN B 1 327 ? 1.409 33.781 34.188 1 29.05 327 GLN B O 1
ATOM 5416 N N . THR B 1 328 ? 1.155 35.656 33.094 1 28.91 328 THR B N 1
ATOM 5417 C CA . THR B 1 328 ? -0.233 35.344 32.781 1 28.91 328 THR B CA 1
ATOM 5418 C C . THR B 1 328 ? -0.383 35 31.281 1 28.91 328 THR B C 1
ATOM 5420 O O . THR B 1 328 ? -0.074 35.844 30.422 1 28.91 328 THR B O 1
ATOM 5423 N N . CYS B 1 329 ? 0.085 33.812 30.781 1 29.47 329 CYS B N 1
ATOM 5424 C CA . CYS B 1 329 ? -0.114 33.469 29.391 1 29.47 329 CYS B CA 1
ATOM 5425 C C . CYS B 1 329 ? -1.594 33.281 29.078 1 29.47 329 CYS B C 1
ATOM 5427 O O . CYS B 1 329 ? -2.305 32.594 29.812 1 29.47 329 CYS B O 1
ATOM 5429 N N . LYS B 1 330 ? -2.242 34.281 28.453 1 31.11 330 LYS B N 1
ATOM 5430 C CA . LYS B 1 330 ? -3.619 34.125 28 1 31.11 330 LYS B CA 1
ATOM 5431 C C . LYS B 1 330 ? -3.682 33.344 26.688 1 31.11 330 LYS B C 1
ATOM 5433 O O . LYS B 1 330 ? -2.836 33.531 25.797 1 31.11 330 LYS B O 1
ATOM 5438 N N . ALA B 1 331 ? -4.164 32.125 26.656 1 33.84 331 ALA B N 1
ATOM 5439 C CA . ALA B 1 331 ? -4.398 31.312 25.453 1 33.84 331 ALA B CA 1
ATOM 5440 C C . ALA B 1 331 ? -5.68 31.734 24.75 1 33.84 331 ALA B C 1
ATOM 5442 O O . ALA B 1 331 ? -6.711 31.953 25.391 1 33.84 331 ALA B O 1
ATOM 5443 N N . PHE B 1 332 ? -5.551 32.375 23.562 1 32.75 332 PHE B N 1
ATOM 5444 C CA . PHE B 1 332 ? -6.715 32.781 22.797 1 32.75 332 PHE B CA 1
ATOM 5445 C C . PHE B 1 332 ? -6.996 31.797 21.672 1 32.75 332 PHE B C 1
ATOM 5447 O O . PHE B 1 332 ? -6.082 31.141 21.172 1 32.75 332 PHE B O 1
ATOM 5454 N N . CYS B 1 333 ? -8.18 31.281 21.578 1 32.59 333 CYS B N 1
ATOM 5455 C CA . CYS B 1 333 ? -8.617 30.5 20.438 1 32.59 333 CYS B CA 1
ATOM 5456 C C . CYS B 1 333 ? -9.594 31.297 19.578 1 32.59 333 CYS B C 1
ATOM 5458 O O . CYS B 1 333 ? -10.25 32.219 20.062 1 32.59 333 CYS B O 1
ATOM 5460 N N . LEU B 1 334 ? -9.43 31.375 18.312 1 31.45 334 LEU B N 1
ATOM 5461 C CA . LEU B 1 334 ? -10.422 32 17.453 1 31.45 334 LEU B CA 1
ATOM 5462 C C . LEU B 1 334 ? -11.672 31.141 17.344 1 31.45 334 LEU B C 1
ATOM 5464 O O . LEU B 1 334 ? -11.578 29.922 17.203 1 31.45 334 LEU B O 1
ATOM 5468 N N . ASP B 1 335 ? -12.836 31.703 17.734 1 30.61 335 ASP B N 1
ATOM 5469 C CA . ASP B 1 335 ? -14.109 31 17.578 1 30.61 335 ASP B CA 1
ATOM 5470 C C . ASP B 1 335 ? -14.531 30.938 16.109 1 30.61 335 ASP B C 1
ATOM 5472 O O . ASP B 1 335 ? -13.852 31.484 15.242 1 30.61 335 ASP B O 1
ATOM 5476 N N . VAL B 1 336 ? -15.586 30.047 15.82 1 34.44 336 VAL B N 1
ATOM 5477 C CA . VAL B 1 336 ? -16.125 29.781 14.484 1 34.44 336 VAL B CA 1
ATOM 5478 C C . VAL B 1 336 ? -16.375 31.109 13.758 1 34.44 336 VAL B C 1
ATOM 5480 O O . VAL B 1 336 ? -16.5 31.125 12.531 1 34.44 336 VAL B O 1
ATOM 5483 N N . SER B 1 337 ? -16.484 32.188 14.555 1 32.75 337 SER B N 1
ATOM 5484 C CA . SER B 1 337 ? -16.734 33.5 13.977 1 32.75 337 SER B CA 1
ATOM 5485 C C . SER B 1 337 ? -15.453 34.344 13.883 1 32.75 337 SER B C 1
ATOM 5487 O O . SER B 1 337 ? -15.5 35.562 13.742 1 32.75 337 SER B O 1
ATOM 5489 N N . ASP B 1 338 ? -14.312 33.625 13.883 1 34.97 338 ASP B N 1
ATOM 5490 C CA . ASP B 1 338 ? -12.992 34.25 13.766 1 34.97 338 ASP B CA 1
ATOM 5491 C C . ASP B 1 338 ? -12.758 35.25 14.891 1 34.97 338 ASP B C 1
ATOM 5493 O O . ASP B 1 338 ? -12.055 36.25 14.703 1 34.97 338 ASP B O 1
ATOM 5497 N N . LYS B 1 339 ? -13.547 35.094 15.93 1 34.69 339 LYS B N 1
ATOM 5498 C CA . LYS B 1 339 ? -13.336 35.906 17.109 1 34.69 339 LYS B CA 1
ATOM 5499 C C . LYS B 1 339 ? -12.359 35.25 18.078 1 34.69 339 LYS B C 1
ATOM 5501 O O . LYS B 1 339 ? -12.406 34.031 18.281 1 34.69 339 LYS B O 1
ATOM 5506 N N . LEU B 1 340 ? -11.289 35.969 18.406 1 34.97 340 LEU B N 1
ATOM 5507 C CA . LEU B 1 340 ? -10.289 35.531 19.375 1 34.97 340 LEU B CA 1
ATOM 5508 C C . LEU B 1 340 ? -10.922 35.281 20.75 1 34.97 340 LEU B C 1
ATOM 5510 O O . LEU B 1 340 ? -11.594 36.188 21.281 1 34.97 340 LEU B O 1
ATOM 5514 N N . ILE B 1 341 ? -11.203 34.062 21.156 1 35.12 341 ILE B N 1
ATOM 5515 C CA . ILE B 1 341 ? -11.727 33.75 22.484 1 35.12 341 ILE B CA 1
ATOM 5516 C C . ILE B 1 341 ? -10.57 33.438 23.438 1 35.12 341 ILE B C 1
ATOM 5518 O O . ILE B 1 341 ? -9.648 32.688 23.062 1 35.12 341 ILE B O 1
ATOM 5522 N N . LEU B 1 342 ? -10.469 34.25 24.484 1 36.47 342 LEU B N 1
ATOM 5523 C CA . LEU B 1 342 ? -9.531 33.969 25.562 1 36.47 342 LEU B CA 1
ATOM 5524 C C . LEU B 1 342 ? -9.836 32.625 26.219 1 36.47 342 LEU B C 1
ATOM 5526 O O . LEU B 1 342 ? -10.961 32.375 26.656 1 36.47 342 LEU B O 1
ATOM 5530 N N . ILE B 1 343 ? -9.102 31.406 26 1 35.09 343 ILE B N 1
ATOM 5531 C CA . ILE B 1 343 ? -9.477 30.109 26.531 1 35.09 343 ILE B CA 1
ATOM 5532 C C . ILE B 1 343 ? -8.898 29.938 27.938 1 35.09 343 ILE B C 1
ATOM 5534 O O . ILE B 1 343 ? -9.344 29.078 28.703 1 35.09 343 ILE B O 1
ATOM 5538 N N . GLY B 1 344 ? -7.754 30.359 28.438 1 33.62 344 GLY B N 1
ATOM 5539 C CA . GLY B 1 344 ? -7.297 30.188 29.797 1 33.62 344 GLY B CA 1
ATOM 5540 C C . GLY B 1 344 ? -6.176 31.125 30.188 1 33.62 344 GLY B C 1
ATOM 5541 O O . GLY B 1 344 ? -5.488 31.672 29.312 1 33.62 344 GLY B O 1
ATOM 5542 N N . SER B 1 345 ? -6.297 31.891 31.359 1 30.28 345 SER B N 1
ATOM 5543 C CA . SER B 1 345 ? -5.352 32.875 31.891 1 30.28 345 SER B CA 1
ATOM 5544 C C . SER B 1 345 ? -4.289 32.188 32.75 1 30.28 345 SER B C 1
ATOM 5546 O O . SER B 1 345 ? -3.107 32.531 32.656 1 30.28 345 SER B O 1
ATOM 5548 N N . THR B 1 346 ? -4.684 31.469 33.875 1 28.67 346 THR B N 1
ATOM 5549 C CA . THR B 1 346 ? -3.967 31.516 35.156 1 28.67 346 THR B CA 1
ATOM 5550 C C . THR B 1 346 ? -2.889 30.438 35.188 1 28.67 346 THR B C 1
ATOM 5552 O O . THR B 1 346 ? -3.174 29.281 35.531 1 28.67 346 THR B O 1
ATOM 5555 N N . LEU B 1 347 ? -2.012 30.047 34.281 1 28.23 347 LEU B N 1
ATOM 5556 C CA . LEU B 1 347 ? -1.078 29 34.688 1 28.23 347 LEU B CA 1
ATOM 5557 C C . LEU B 1 347 ? -0.096 29.531 35.719 1 28.23 347 LEU B C 1
ATOM 5559 O O . LEU B 1 347 ? 0.601 30.516 35.5 1 28.23 347 LEU B O 1
ATOM 5563 N N . LYS B 1 348 ? -0.36 29.516 36.969 1 26.23 348 LYS B N 1
ATOM 5564 C CA . LYS B 1 348 ? 0.553 29.766 38.094 1 26.23 348 LYS B CA 1
ATOM 5565 C C . LYS B 1 348 ? 1.807 28.906 37.969 1 26.23 348 LYS B C 1
ATOM 5567 O O . LYS B 1 348 ? 1.72 27.688 37.938 1 26.23 348 LYS B O 1
ATOM 5572 N N . TRP B 1 349 ? 2.941 29.406 37.406 1 25.5 349 TRP B N 1
ATOM 5573 C CA . TRP B 1 349 ? 4.262 28.797 37.312 1 25.5 349 TRP B CA 1
ATOM 5574 C C . TRP B 1 349 ? 4.859 28.594 38.688 1 25.5 349 TRP B C 1
ATOM 5576 O O . TRP B 1 349 ? 5.004 29.547 39.469 1 25.5 349 TRP B O 1
ATOM 5586 N N . LYS B 1 350 ? 4.562 27.719 39.375 1 26.47 350 LYS B N 1
ATOM 5587 C CA . LYS B 1 350 ? 5.309 27.531 40.594 1 26.47 350 LYS B CA 1
ATOM 5588 C C . LYS B 1 350 ? 6.805 27.438 40.344 1 26.47 350 LYS B C 1
ATOM 5590 O O . LYS B 1 350 ? 7.227 27.031 39.25 1 26.47 350 LYS B O 1
ATOM 5595 N N . ASN B 1 351 ? 7.781 27.859 41.188 1 24.58 351 ASN B N 1
ATOM 5596 C CA . ASN B 1 351 ? 9.211 28.047 41.438 1 24.58 351 ASN B CA 1
ATOM 5597 C C . ASN B 1 351 ? 10.008 26.828 40.969 1 24.58 351 ASN B C 1
ATOM 5599 O O . ASN B 1 351 ? 11.227 26.906 40.781 1 24.58 351 ASN B O 1
ATOM 5603 N N . ASN B 1 352 ? 9.562 25.719 41.094 1 24.31 352 ASN B N 1
ATOM 5604 C CA . ASN B 1 352 ? 10.578 24.672 41.062 1 24.31 352 ASN B CA 1
ATOM 5605 C C . ASN B 1 352 ? 11.133 24.484 39.625 1 24.31 352 ASN B C 1
ATOM 5607 O O . ASN B 1 352 ? 11.977 23.625 39.406 1 24.31 352 ASN B O 1
ATOM 5611 N N . ILE B 1 353 ? 10.531 25.047 38.656 1 24.73 353 ILE B N 1
ATOM 5612 C CA . ILE B 1 353 ? 11.109 24.797 37.344 1 24.73 353 ILE B CA 1
ATOM 5613 C C . ILE B 1 353 ? 12.25 25.781 37.094 1 24.73 353 ILE B C 1
ATOM 5615 O O . ILE B 1 353 ? 12.578 26.078 35.938 1 24.73 353 ILE B O 1
ATOM 5619 N N . MET B 1 354 ? 12.688 26.562 38.094 1 22.84 354 MET B N 1
ATOM 5620 C CA . MET B 1 354 ? 13.641 27.672 37.969 1 22.84 354 MET B CA 1
ATOM 5621 C C . MET B 1 354 ? 14.977 27.172 37.438 1 22.84 354 MET B C 1
ATOM 5623 O O . MET B 1 354 ? 15.953 27.922 37.375 1 22.84 354 MET B O 1
ATOM 5627 N N . GLY B 1 355 ? 15.219 25.922 37.406 1 22.91 355 GLY B N 1
ATOM 5628 C CA . GLY B 1 355 ? 16.656 25.844 37.25 1 22.91 355 GLY B CA 1
ATOM 5629 C C . GLY B 1 355 ? 17.141 26.406 35.906 1 22.91 355 GLY B C 1
ATOM 5630 O O . GLY B 1 355 ? 18.266 26.141 35.5 1 22.91 355 GLY B O 1
ATOM 5631 N N . LEU B 1 356 ? 16.219 27.031 35.188 1 22.91 356 LEU B N 1
ATOM 5632 C CA . LEU B 1 356 ? 16.75 27.703 34 1 22.91 356 LEU B CA 1
ATOM 5633 C C . LEU B 1 356 ? 17.812 28.734 34.375 1 22.91 356 LEU B C 1
ATOM 5635 O O . LEU B 1 356 ? 17.547 29.609 35.219 1 22.91 356 LEU B O 1
ATOM 5639 N N . HIS B 1 357 ? 19.047 28.391 34.375 1 22.3 357 HIS B N 1
ATOM 5640 C CA . HIS B 1 357 ? 20.172 29.266 34.656 1 22.3 357 HIS B CA 1
ATOM 5641 C C . HIS B 1 357 ? 20 30.625 34 1 22.3 357 HIS B C 1
ATOM 5643 O O . HIS B 1 357 ? 19.406 30.734 32.938 1 22.3 357 HIS B O 1
ATOM 5649 N N . ASN B 1 358 ? 20.109 31.797 34.625 1 21.98 358 ASN B N 1
ATOM 5650 C CA . ASN B 1 358 ? 20.422 33.219 34.5 1 21.98 358 ASN B CA 1
ATOM 5651 C C . ASN B 1 358 ? 21.484 33.469 33.438 1 21.98 358 ASN B C 1
ATOM 5653 O O . ASN B 1 358 ? 21.969 34.594 33.312 1 21.98 358 ASN B O 1
ATOM 5657 N N . SER B 1 359 ? 22.344 32.625 32.938 1 23.23 359 SER B N 1
ATOM 5658 C CA . SER B 1 359 ? 23.562 33.281 32.5 1 23.23 359 SER B CA 1
ATOM 5659 C C . SER B 1 359 ? 23.328 34.094 31.219 1 23.23 359 SER B C 1
ATOM 5661 O O . SER B 1 359 ? 24.078 35 30.906 1 23.23 359 SER B O 1
ATOM 5663 N N . ALA B 1 360 ? 22.812 33.594 30.016 1 23.06 360 ALA B N 1
ATOM 5664 C CA . ALA B 1 360 ? 23.312 34.375 28.891 1 23.06 360 ALA B CA 1
ATOM 5665 C C . ALA B 1 360 ? 22.609 35.75 28.844 1 23.06 360 ALA B C 1
ATOM 5667 O O . ALA B 1 360 ? 21.422 35.844 29.172 1 23.06 360 ALA B O 1
ATOM 5668 N N . ASN B 1 361 ? 23.297 36.906 28.922 1 20.91 361 ASN B N 1
ATOM 5669 C CA . ASN B 1 361 ? 23.266 38.344 28.75 1 20.91 361 ASN B CA 1
ATOM 5670 C C . ASN B 1 361 ? 22.531 38.75 27.469 1 20.91 361 ASN B C 1
ATOM 5672 O O . ASN B 1 361 ? 23.047 38.562 26.359 1 20.91 361 ASN B O 1
ATOM 5676 N N . PHE B 1 362 ? 21.344 38.406 27.188 1 21.5 362 PHE B N 1
ATOM 5677 C CA . PHE B 1 362 ? 20.797 39.062 26.016 1 21.5 362 PHE B CA 1
ATOM 5678 C C . PHE B 1 362 ? 20.906 40.594 26.156 1 21.5 362 PHE B C 1
ATOM 5680 O O . PHE B 1 362 ? 20.672 41.125 27.234 1 21.5 362 PHE B O 1
ATOM 5687 N N . PRO B 1 363 ? 21.844 41.188 25.328 1 20.69 363 PRO B N 1
ATOM 5688 C CA . PRO B 1 363 ? 22.016 42.656 25.438 1 20.69 363 PRO B CA 1
ATOM 5689 C C . PRO B 1 363 ? 20.688 43.406 25.406 1 20.69 363 PRO B C 1
ATOM 5691 O O . PRO B 1 363 ? 19.688 42.875 24.875 1 20.69 363 PRO B O 1
ATOM 5694 N N . ARG B 1 364 ? 20.453 44.344 26.359 1 19.59 364 ARG B N 1
ATOM 5695 C CA . ARG B 1 364 ? 19.453 45.375 26.578 1 19.59 364 ARG B CA 1
ATOM 5696 C C . ARG B 1 364 ? 19.25 46.219 25.328 1 19.59 364 ARG B C 1
ATOM 5698 O O . ARG B 1 364 ? 20.219 46.75 24.766 1 19.59 364 ARG B O 1
ATOM 5705 N N . ILE B 1 365 ? 18.453 45.719 24.328 1 19 365 ILE B N 1
ATOM 5706 C CA . ILE B 1 365 ? 18.156 46.781 23.391 1 19 365 ILE B CA 1
ATOM 5707 C C . ILE B 1 365 ? 17.719 48.031 24.156 1 19 365 ILE B C 1
ATOM 5709 O O . ILE B 1 365 ? 16.719 48 24.875 1 19 365 ILE B O 1
ATOM 5713 N N . SER B 1 366 ? 18.781 48.75 24.641 1 18.34 366 SER B N 1
ATOM 5714 C CA . SER B 1 366 ? 18.594 50.188 24.812 1 18.34 366 SER B CA 1
ATOM 5715 C C . SER B 1 366 ? 18.172 50.844 23.5 1 18.34 366 SER B C 1
ATOM 5717 O O . SER B 1 366 ? 18.656 50.5 22.422 1 18.34 366 SER B O 1
#

Organism: NCBI:txid62062

Secondary structure (DSSP, 8-state):
-PPPEEEEEESTTSHHHHHHHHHHHTTTTT-TT--EEEEEE--GGGHHHHHHHHHHHHHTT-TTEEEEEEES-HHHHTTT-SEEEE---PPPPTT--HHHHHHHHHHHHHHHHHHHHHHS-TT-EEEE-SSSHHHHHHHHHHT-TTS-GGGEEE--HHHHHHHHHHHHHHHTS-GGGEE--EEES-SSTT-EEE-SS-EEEETTEEEEHHHHH--HHHHHTHHHHHHHHHHHHHHHHHSS--HHHHHHHHHHHHHHHHH----TTTTTTTT---------TT------S-----GGGGS--------SSSS-----S-S-TTSS-TT---EEEE-TTS-EEEEE------GGGTTS-S--------/-PPPEEEEEESTTSHHHHHHHHHHHTTTTT-TT--EEEEEE--GGGHHHHHHHHHHHHHTT-TTEEEEEEES-HHHHTTT-SEEEE---PPPPTT--HHHHHHHHHHHHHHHHHHHHHHS-TT-EEEE-SSSHHHHHHHHHHT-TTS-GGGEEE--HHHHHHHHHHHHHHHTS-GGGEE--EEES-SSTT-EEE-SS-EEEETTEEEEHHHHH--HHHHHTHHHHHHHHHHHHHHHHHSS--HHHHHHHHHHHHHHHHH----TTTTS-TT---------TT------S-----GGGGS--------SSSS-----S-S---SS-TT---EEEE-TTS-EEEEE------GGGTTS-S--------

pLDDT: mean 72.78, std 30.03, range [18.28, 98.88]

Foldseek 3Di:
DDDAAEEFEEPCLDLLNLLFVVCVCCALFQHNPHAYEYEYEYAPVCQVSVVVSVVVVVVVVRPRYDYYHYDPDLLVRQAAHQEYEYADADDDDPPDDPVRSLVRLLVVLLVNLLSNQPHYDLNYAYEAEYPQFVSSQLSSCVSRVSRDLLSTFYFPQLLVQLLLVVLCVLLVHDSQQKWQWAWADTLALPIFIDQQAIWGQDPNDTDRSCVRNVCVVCNVPVSGNCSRCVQVVVCVVVVDGPSNSSSVRVSVLSRCVNVVPCPCCHSCVVVYHGTCSVPDLPPPPPPPPPPLPQLVNVPPLDDSPPPCVVVVPPDDPPPCPCPDPSAWPFNWDQPSVRRTHRNGTGPGNDPPSPPPDPDDCPDDPD/DDDAAEEFEEPCLDLLNLLFVVCVCCALFQHNPHAYEYEYEYAPVCQVSVVVSVVVVVVVVRPRYDYYHYDPDLLVRQAAHQEYEYADADDDDPPDDPVRSLVRLLVVLLVNLLSNQVHYDLNYAYEAEYPQFVSSQLSSCVSRVSRDLLSTFYFPQLLVQLLLVVLCVLLVHDSQQKWQWAWADTLALPIFIDQQAIWGQDPNDTDRSCVRNVCVVCNVPVSGNCSRCVQVVVCVVVVDGPSNSSSVRVSVLSRCVNVVVCPCCRSQVVVYHGTCSVPDLPPPPPPPPCPVPQLVNVPPLPDSPPPCVVVVPPDDPPPCPVPDPSAWDFNWDQPSVRRTHRNGTGPGNDPPSPPPDPPDCPDDPD

Nearest PDB structures (foldseek):
  7rrl-assembly1_A  TM=9.855E-01  e=1.004E-41  Homo sapiens
  7rrl-assembly1_B  TM=9.868E-01  e=1.679E-41  Homo sapiens
  4mdh-assembly1_A  TM=9.534E-01  e=4.424E-38  Sus scrofa
  5nue-assembly1_B  TM=9.512E-01  e=3.386E-36  Arabidopsis thaliana
  6pbl-assembly1_B  TM=9.804E-01  e=4.013E-33  Legionella pneumophila subsp. pneumophila str. Philadelphia 1

Radius of gyration: 29.65 Å; Cα contacts (8 Å, |Δi|>4): 1317; chains: 2; bounding box: 56×103×74 Å

Sequence (732 aa):
MADPIRVLVTGAAGQIAYSLLYSIAKGDVFGKDQPIILVLLDIPPMLPVLDGVVMELQDCALPLLREVIPTDKVEVGFKDLDAAILVGSMPRKEGMERKDLLKANVAIFKTQGAALEKYAKKTVRVLVVGNPANTNCLIASKSAPSIPKENFSCLTRLDHNRARSQVAMRCGVPADAVKNVIIWGNHSSTQYPDVHHAMVNVRGKEVEAYDAVKDDSWLKGDFISTVQLRGAAVIKARKLSSAMSAAKAICDHMRDWWFGTLDVSRVFGRWGGMTSRICSKNFFFKHHKTLTFNAKQLTLFKCLYFEKRYLGIEHRDSLFSIWKNPQTCKAFCLDVSDKLILIGSTLKWKNNIMGLHNSANFPRISMADPIRVLVTGAAGQIAYSLLYSIAKGDVFGKDQPIILVLLDIPPMLPVLDGVVMELQDCALPLLREVIPTDKVEVGFKDLDAAILVGSMPRKEGMERKDLLKANVAIFKTQGAALEKYAKKTVRVLVVGNPANTNCLIASKSAPSIPKENFSCLTRLDHNRARSQVAMRCGVPADAVKNVIIWGNHSSTQYPDVHHAMVNVRGKEVEAYDAVKDDSWLKGDFISTVQLRGAAVIKARKLSSAMSAAKAICDHMRDWWFGTLDVSRVFGRWGGMTSRICSKNFFFKHHKTLTFNAKQLTLFKCLYFEKRYLGIEHRDSLFSIWKNPQTCKAFCLDVSDKLILIGSTLKWKNNIMGLHNSANFPRIS

Solvent-accessible surface area (backbone atoms only — not comparable to full-atom values): 39345 Å² total; per-residue (Å²): 129,62,74,61,43,31,38,27,32,31,33,37,64,38,63,39,36,60,53,27,52,61,48,52,44,66,16,73,31,76,33,84,71,46,26,30,32,42,26,33,26,37,56,71,90,42,47,53,31,36,51,21,51,52,52,34,57,44,28,48,34,39,60,32,43,75,42,76,45,77,42,62,46,64,74,67,47,29,47,58,22,47,31,36,38,38,46,48,53,71,74,87,50,91,88,58,51,68,69,56,52,51,52,54,40,48,54,53,24,36,50,52,11,40,36,41,50,72,37,25,41,63,78,28,37,34,38,22,52,19,67,63,19,65,63,39,34,52,44,19,44,66,38,13,75,81,32,57,51,63,32,36,32,32,65,42,46,42,59,42,27,31,44,33,23,53,52,12,60,70,55,74,42,44,22,75,34,40,42,15,47,24,52,41,65,57,95,42,79,71,31,44,68,40,50,87,68,10,32,29,45,57,94,86,38,79,35,47,34,62,71,60,55,67,45,66,68,44,61,75,38,57,51,39,52,48,51,38,43,38,65,58,52,26,23,70,33,51,74,40,73,61,21,60,25,45,21,49,25,50,38,52,50,52,19,35,63,72,68,59,64,39,43,50,37,72,63,16,7,80,68,16,38,53,46,71,48,48,76,44,89,72,75,62,75,67,72,75,69,76,74,76,69,49,68,79,68,63,62,72,63,73,70,81,65,67,75,48,79,81,48,79,64,81,75,71,85,76,59,83,72,58,71,74,72,80,56,64,56,67,43,63,41,64,43,102,81,71,41,74,37,77,72,47,45,80,57,79,76,68,74,84,54,55,79,68,76,81,68,86,75,72,79,73,86,121,131,62,73,62,43,31,37,29,32,31,33,37,65,38,62,40,35,59,53,26,51,60,46,51,42,65,17,72,33,77,32,84,70,45,27,29,31,42,26,32,25,38,56,70,90,41,48,53,32,37,50,20,52,51,51,34,56,44,28,48,35,40,60,32,45,74,44,78,45,77,41,62,45,64,76,69,46,30,48,60,23,48,30,36,38,39,46,49,54,70,72,85,50,91,89,58,51,68,70,57,52,49,53,52,38,48,53,53,25,33,50,50,10,39,35,40,53,71,37,24,40,62,79,29,38,33,37,22,52,19,67,62,20,66,62,39,33,52,43,19,46,66,38,14,75,80,33,56,50,62,30,35,34,33,66,43,45,43,58,42,26,30,45,32,22,52,54,13,60,70,54,73,42,44,21,76,34,39,40,16,46,24,51,40,68,56,96,41,79,71,30,43,69,40,48,88,69,10,32,28,46,57,92,84,39,81,34,48,35,62,72,60,56,68,45,67,68,44,61,75,38,57,50,38,51,47,53,38,42,39,65,59,52,27,22,70,34,51,72,40,71,63,21,61,24,45,21,49,24,50,39,51,49,51,19,35,62,71,66,60,63,39,42,50,36,74,63,16,6,81,66,16,38,53,47,71,47,46,78,45,88,72,77,62,75,67,71,74,68,77,74,75,69,50,68,79,69,62,62,74,64,73,70,82,66,68,75,48,80,82,47,80,65,80,75,74,85,77,60,84,74,57,71,76,75,82,59,64,57,66,42,65,42,64,43,102,80,72,40,73,36,80,72,48,45,81,58,81,76,68,73,83,58,56,78,67,76,80,68,86,77,72,79,74,85,119

InterPro domains:
  IPR001236 Lactate/malate dehydrogenase, N-terminal [PF00056] (6-152)
  IPR001252 Malate dehydrogenase, active site [PS00068] (155-167)
  IPR010945 Malate dehydrogenase, type 2 [PTHR23382] (3-263)
  IPR010945 Malate dehydrogenase, type 2 [TIGR01759] (3-262)
  IPR011274 Malate dehydrogenase, NAD-dependent, cytosolic [cd01336] (3-274)
  IPR015955 Lactate dehydrogenase/glycoside hydrolase, family 4, C-terminal [G3DSA:3.90.110.10] (155-268)
  IPR015955 Lactate dehydrogenase/glycoside hydrolase, family 4, C-terminal [SSF56327] (156-261)
  IPR022383 Lactate/malate dehydrogenase, C-terminal [PF02866] (156-264)
  IPR036291 NAD(P)-binding domain superfamily [SSF51735] (3-153)